Protein AF-0000000085746911 (afdb_homodimer)

Organism: Holothuria leucospilota (NCBI:txid206669)

Nearest PDB structures (foldseek):
  1bwr-assembly1_A-2  TM=9.792E-01  e=1.832E-31  Bos taurus
  1bwq-assembly1_A-2  TM=9.804E-01  e=3.752E-31  Bos taurus
  3dt8-assembly1_A  TM=9.820E-01  e=5.546E-31  Bos taurus
  3dt9-assembly1_A  TM=9.818E-01  e=7.682E-31  Bos taurus
  1wab-assembly1_A  TM=9.804E-01  e=3.438E-30  Bos taurus

pLDDT: mean 95.9, std 8.22, range [39.19, 98.94]

Sequence (436 aa):
MSSEGADVAAPVVDVQGDRRWMDLHEQFVADSMNKEPDVLFVGDSLIERLQYSIVWSEFFEPLHCLNFGIGGDTTQNVLWRLENGEIDNIKPKVVVVLVGTNNHEHTAEAVVKGIEAIALHIRSKQPSAHIIVLAIPPRGKNDNPLRAKLSKINELLKDKISAIPDAEFFDPKAELIQPDGTIDRSDLGDFLHLTPQGYRKYCKPLADKLDELIVVEDMSSEGADVAAPVVDVQGDRRWMDLHEQFVADSMNKEPDVLFVGDSLIERLQYSIVWSEFFEPLHCLNFGIGGDTTQNVLWRLENGEIDNIKPKVVVVLVGTNNHEHTAEAVVKGIEAIALHIRSKQPSAHIIVLAIPPRGKNDNPLRAKLSKINELLKDKISAIPDAEFFDPKAELIQPDGTIDRSDLGDFLHLTPQGYRKYCKPLADKLDELIVVED

Radius of gyration: 21.91 Å; Cα contacts (8 Å, |Δi|>4): 820; chains: 2; bounding box: 46×65×51 Å

Solvent-accessible surface area (backbone atoms only — not comparable to full-atom values): 22641 Å² total; per-residue (Å²): 122,76,88,57,54,36,58,42,62,37,78,82,80,66,86,72,57,42,54,35,68,60,53,49,50,52,47,44,30,52,45,20,67,75,44,80,37,42,28,36,38,39,30,10,38,71,45,34,52,38,68,68,26,69,50,28,62,72,59,37,53,85,56,42,53,43,76,55,28,39,72,75,34,29,34,16,34,53,34,29,45,52,75,65,46,42,52,73,55,48,75,35,52,30,38,38,37,40,71,43,86,59,40,71,92,50,52,44,69,41,43,41,47,8,51,49,48,40,52,50,49,47,42,70,69,37,74,80,28,38,34,38,38,43,52,64,77,72,41,21,40,48,85,34,67,53,32,52,38,40,53,52,28,44,59,55,36,45,61,62,35,54,71,38,85,63,31,36,54,45,71,59,78,47,87,61,60,44,96,88,53,34,42,51,52,70,34,21,60,66,27,62,46,64,27,61,62,25,40,43,53,44,41,47,57,51,42,56,50,49,50,54,61,54,57,65,71,101,124,75,90,58,56,37,58,42,62,37,78,80,79,65,85,73,54,41,53,36,68,61,52,48,52,52,48,45,30,51,44,21,67,75,43,79,37,42,28,37,38,38,30,10,37,70,45,35,53,39,68,68,26,69,52,27,64,71,59,37,53,85,55,42,55,44,77,56,28,39,70,74,33,28,36,16,34,52,34,29,45,53,75,64,45,42,53,73,53,48,75,36,52,30,38,39,36,41,67,42,86,58,40,71,91,51,53,44,68,41,43,41,47,8,50,49,47,39,52,50,50,47,43,70,70,37,74,80,27,37,37,37,37,45,54,63,75,72,41,20,41,48,85,34,67,55,32,54,38,41,52,51,27,44,60,54,36,43,62,61,35,51,70,38,85,63,30,37,55,44,70,58,77,46,88,61,59,42,95,87,52,34,43,49,52,69,33,20,59,66,27,62,47,62,26,62,61,25,41,43,54,45,42,48,57,51,43,56,49,50,49,54,62,55,55,66,73,99

Foldseek 3Di:
DPPDFLQAADADDCPVPPCVRVVLLVVLLVCLQVFEAQEEEFEEVQQVVCCVFPCCVVQPVVRRYDTHYYYLDGLNNRLNSLVVRNNQRYAHQEYEYEYHLNVQVHALVRSLNSVLSSLVSCCVRHVNHQYEYEQADAFDFADDPSRVSSVVNLVVNQVSQVVDPNYGYDYLPFPQADPVRGGDCQQPVNRHHGDSVVCCRGCVVVSVVVCVSRVVVD/DPPDFLQAADADDCPVPPCVRVVLLVVLLVCLQVFEAQEEEFEEVQQVVCCVFPCCVVQPVVRRYYTHYYHLDGLNNRLNSLVVRNNQRYAHQEYEYEHHLNVQVHFLVRSLNSVLSSLVSCCVRHVNHQYEYEQADAFDFADDPSRVSSVVNLVVNQVSQVVDPNYGYDYLPFPQADPVRGGDCQQPVNRHHGDSVVCCRGCVVVSVVVCVSRVVVD

Secondary structure (DSSP, 8-state):
--SS-TTS--PPP-TTSS-HHHHHHHHHHHHHHH---SEEEEESHHHHHHTTSHHIIIIIGGGTEEEEE-TT--HHHHHHHIIIIITSS---SEEEEE--TT-TTS-HHHHHHHHHHHHHHHHHH-TTSEEEEEPPPP-SSS--HHHHHHHHHHHHHHHHHHTSTTEEEE------B-TTSPBPTTTBTTSSSBPHHHHHHHHHHHHHHHHHHHHHH-/--SS-TTS--PPP-TTSS-HHHHHHHHHHHHHHH---SEEEEESHHHHHHTTSHHIIIIIGGGTEEEEE-TT--HHHHHHHIIIIITSS---SEEEEE--TT-TTS-HHHHHHHHHHHHHHHHHH-TTSEEEEEPPPP-SSS--HHHHHHHHHHHHHHHHHHTSTTEEEE------B-TTSPBPTTTBTTSSSBPHHHHHHHHHHHHHHHHHHHHHH-

Structure (mmCIF, N/CA/C/O backbone):
data_AF-0000000085746911-model_v1
#
loop_
_entity.id
_entity.type
_entity.pdbx_description
1 polymer 'Platelet-activating factor acetylhydrolase IB subunit beta'
#
loop_
_atom_site.group_PDB
_atom_site.id
_atom_site.type_symbol
_atom_site.label_atom_id
_atom_site.label_alt_id
_atom_site.label_comp_id
_atom_site.label_asym_id
_atom_site.label_entity_id
_atom_site.label_seq_id
_atom_site.pdbx_PDB_ins_code
_atom_site.Cartn_x
_atom_site.Cartn_y
_atom_site.Cartn_z
_atom_site.occupancy
_atom_site.B_iso_or_equiv
_atom_site.auth_seq_id
_atom_site.auth_comp_id
_atom_site.auth_asym_id
_atom_site.auth_atom_id
_atom_site.pdbx_PDB_model_num
ATOM 1 N N . MET A 1 1 ? 11.672 -12.414 12.039 1 39.19 1 MET A N 1
ATOM 2 C CA . MET A 1 1 ? 11.828 -13.281 10.875 1 39.19 1 MET A CA 1
ATOM 3 C C . MET A 1 1 ? 11.336 -14.695 11.172 1 39.19 1 MET A C 1
ATOM 5 O O . MET A 1 1 ? 11.711 -15.281 12.188 1 39.19 1 MET A O 1
ATOM 9 N N . SER A 1 2 ? 10.234 -15.016 10.711 1 49.16 2 SER A N 1
ATOM 10 C CA . SER A 1 2 ? 9.891 -16.406 10.992 1 49.16 2 SER A CA 1
ATOM 11 C C . SER A 1 2 ? 11.031 -17.344 10.625 1 49.16 2 SER A C 1
ATOM 13 O O . SER A 1 2 ? 11.641 -17.203 9.562 1 49.16 2 SER A O 1
ATOM 15 N N . SER A 1 3 ? 11.586 -17.906 11.578 1 56.16 3 SER A N 1
ATOM 16 C CA . SER A 1 3 ? 12.586 -18.969 11.516 1 56.16 3 SER A CA 1
ATOM 17 C C . SER A 1 3 ? 12.188 -20.047 10.508 1 56.16 3 SER A C 1
ATOM 19 O O . SER A 1 3 ? 13 -20.891 10.148 1 56.16 3 SER A O 1
ATOM 21 N N . GLU A 1 4 ? 10.945 -19.766 9.992 1 70.19 4 GLU A N 1
ATOM 22 C CA . GLU A 1 4 ? 10.523 -20.844 9.109 1 70.19 4 GLU A CA 1
ATOM 23 C C . GLU A 1 4 ? 11 -20.594 7.676 1 70.19 4 GLU A C 1
ATOM 25 O O . GLU A 1 4 ? 11.195 -19.453 7.27 1 70.19 4 GLU A O 1
ATOM 30 N N . GLY A 1 5 ? 11.305 -21.641 7.086 1 89.19 5 GLY A N 1
ATOM 31 C CA . GLY A 1 5 ? 11.695 -21.609 5.688 1 89.19 5 GLY A CA 1
ATOM 32 C C . GLY A 1 5 ? 10.664 -20.953 4.789 1 89.19 5 GLY A C 1
ATOM 33 O O . GLY A 1 5 ? 9.477 -20.906 5.121 1 89.19 5 GLY A O 1
ATOM 34 N N . ALA A 1 6 ? 10.938 -20.281 3.74 1 95.75 6 ALA A N 1
ATOM 35 C CA . ALA A 1 6 ? 10.078 -19.609 2.77 1 95.75 6 ALA A CA 1
ATOM 36 C C . ALA A 1 6 ? 9.086 -20.594 2.143 1 95.75 6 ALA A C 1
ATOM 38 O O . ALA A 1 6 ? 8.125 -20.172 1.486 1 95.75 6 ALA A O 1
ATOM 39 N N . ASP A 1 7 ? 9.273 -21.891 2.367 1 96.94 7 ASP A N 1
ATOM 40 C CA . ASP A 1 7 ? 8.406 -22.906 1.782 1 96.94 7 ASP A CA 1
ATOM 41 C C . ASP A 1 7 ? 7.559 -23.594 2.855 1 96.94 7 ASP A C 1
ATOM 43 O O . ASP A 1 7 ? 6.93 -24.625 2.596 1 96.94 7 ASP A O 1
ATOM 47 N N . VAL A 1 8 ? 7.59 -23.078 4.012 1 97.62 8 VAL A N 1
ATOM 48 C CA . VAL A 1 8 ? 6.777 -23.609 5.105 1 97.62 8 VAL A CA 1
ATOM 49 C C . VAL A 1 8 ? 5.637 -22.656 5.418 1 97.62 8 VAL A C 1
ATOM 51 O O . VAL A 1 8 ? 5.871 -21.531 5.867 1 97.62 8 VAL A O 1
ATOM 54 N N . ALA A 1 9 ? 4.469 -23.172 5.227 1 98.44 9 ALA A N 1
ATOM 55 C CA . ALA A 1 9 ? 3.271 -22.359 5.43 1 98.44 9 ALA A CA 1
ATOM 56 C C . ALA A 1 9 ? 3.234 -21.781 6.844 1 98.44 9 ALA A C 1
ATOM 58 O O . ALA A 1 9 ? 3.443 -22.5 7.82 1 98.44 9 ALA A O 1
ATOM 59 N N . ALA A 1 10 ? 2.965 -20.516 6.941 1 98.19 10 ALA A N 1
ATOM 60 C CA . ALA A 1 10 ? 2.863 -19.859 8.242 1 98.19 10 ALA A CA 1
ATOM 61 C C . ALA A 1 10 ? 1.947 -18.641 8.164 1 98.19 10 ALA A C 1
ATOM 63 O O . ALA A 1 10 ? 2.016 -17.859 7.215 1 98.19 10 ALA A O 1
ATOM 64 N N . PRO A 1 11 ? 1.057 -18.453 9.156 1 97.88 11 PRO A N 1
ATOM 65 C CA . PRO A 1 11 ? 0.229 -17.25 9.18 1 97.88 11 PRO A CA 1
ATOM 66 C C . PRO A 1 11 ? 0.998 -16.016 9.648 1 97.88 11 PRO A C 1
ATOM 68 O O . PRO A 1 11 ? 2.074 -16.141 10.234 1 97.88 11 PRO A O 1
ATOM 71 N N . VAL A 1 12 ? 0.474 -14.867 9.344 1 97.38 12 VAL A N 1
ATOM 72 C CA . VAL A 1 12 ? 1.042 -13.617 9.844 1 97.38 12 VAL A CA 1
ATOM 73 C C . VAL A 1 12 ? 0.764 -13.492 11.344 1 97.38 12 VAL A C 1
ATOM 75 O O . VAL A 1 12 ? -0.347 -13.773 11.797 1 97.38 12 VAL A O 1
ATOM 78 N N . VAL A 1 13 ? 1.8 -13.125 12.062 1 96.06 13 VAL A N 1
ATOM 79 C CA . VAL A 1 13 ? 1.595 -12.789 13.469 1 96.06 13 VAL A CA 1
ATOM 80 C C . VAL A 1 13 ? 0.973 -11.398 13.586 1 96.06 13 VAL A C 1
ATOM 82 O O . VAL A 1 13 ? 1.536 -10.422 13.094 1 96.06 13 VAL A O 1
ATOM 85 N N . ASP A 1 14 ? -0.152 -11.273 14.219 1 96.12 14 ASP A N 1
ATOM 86 C CA . ASP A 1 14 ? -0.907 -10.023 14.289 1 96.12 14 ASP A CA 1
ATOM 87 C C . ASP A 1 14 ? -0.382 -9.133 15.414 1 96.12 14 ASP A C 1
ATOM 89 O O . ASP A 1 14 ? -1.064 -8.922 16.422 1 96.12 14 ASP A O 1
ATOM 93 N N . VAL A 1 15 ? 0.68 -8.461 15.195 1 93.62 15 VAL A N 1
ATOM 94 C CA . VAL A 1 15 ? 1.325 -7.637 16.203 1 93.62 15 VAL A CA 1
ATOM 95 C C . VAL A 1 15 ? 0.531 -6.352 16.406 1 93.62 15 VAL A C 1
ATOM 97 O O . VAL A 1 15 ? 0.673 -5.68 17.438 1 93.62 15 VAL A O 1
ATOM 100 N N . GLN A 1 16 ? -0.336 -5.965 15.484 1 94.94 16 GLN A N 1
ATOM 101 C CA . GLN A 1 16 ? -1.096 -4.723 15.562 1 94.94 16 GLN A CA 1
ATOM 102 C C . GLN A 1 16 ? -2.406 -4.93 16.312 1 94.94 16 GLN A C 1
ATOM 104 O O . GLN A 1 16 ? -3.01 -3.969 16.797 1 94.94 16 GLN A O 1
ATOM 109 N N . GLY A 1 17 ? -2.906 -6.102 16.297 1 95.62 17 GLY A N 1
ATOM 110 C CA . GLY A 1 17 ? -4.078 -6.434 17.094 1 95.62 17 GLY A CA 1
ATOM 111 C C . GLY A 1 17 ? -5.383 -6.062 16.422 1 95.62 17 GLY A C 1
ATOM 112 O O . GLY A 1 17 ? -6.418 -5.953 17.078 1 95.62 17 GLY A O 1
ATOM 113 N N . ASP A 1 18 ? -5.328 -5.82 15.102 1 96.69 18 ASP A N 1
ATOM 114 C CA . ASP A 1 18 ? -6.551 -5.398 14.422 1 96.69 18 ASP A CA 1
ATOM 115 C C . ASP A 1 18 ? -7.086 -6.508 13.516 1 96.69 18 ASP A C 1
ATOM 117 O O . ASP A 1 18 ? -8.078 -6.316 12.812 1 96.69 18 ASP A O 1
ATOM 121 N N . ARG A 1 19 ? -6.43 -7.66 13.43 1 97.56 19 ARG A N 1
ATOM 122 C CA . ARG A 1 19 ? -6.859 -8.914 12.82 1 97.56 19 ARG A CA 1
ATOM 123 C C . ARG A 1 19 ? -7.094 -8.75 11.328 1 97.56 19 ARG A C 1
ATOM 125 O O . ARG A 1 19 ? -7.832 -9.531 10.719 1 97.56 19 ARG A O 1
ATOM 132 N N . ARG A 1 20 ? -6.555 -7.781 10.727 1 98.12 20 ARG A N 1
ATOM 133 C CA . ARG A 1 20 ? -6.855 -7.457 9.336 1 98.12 20 ARG A CA 1
ATOM 134 C C . ARG A 1 20 ? -6.5 -8.617 8.414 1 98.12 20 ARG A C 1
ATOM 136 O O . ARG A 1 20 ? -7.277 -8.977 7.527 1 98.12 20 ARG A O 1
ATOM 143 N N . TRP A 1 21 ? -5.352 -9.25 8.688 1 98.56 21 TRP A N 1
ATOM 144 C CA . TRP A 1 21 ? -4.879 -10.297 7.793 1 98.56 21 TRP A CA 1
ATOM 145 C C . TRP A 1 21 ? -5.816 -11.5 7.82 1 98.56 21 TRP A C 1
ATOM 147 O O . TRP A 1 21 ? -6.223 -12 6.77 1 98.56 21 TRP A O 1
ATOM 157 N N . MET A 1 22 ? -6.176 -11.93 8.984 1 98.62 22 MET A N 1
ATOM 158 C CA . MET A 1 22 ? -7.055 -13.086 9.117 1 98.62 22 MET A CA 1
ATOM 159 C C . MET A 1 22 ? -8.453 -12.766 8.602 1 98.62 22 MET A C 1
ATOM 161 O O . MET A 1 22 ? -9.102 -13.617 7.984 1 98.62 22 MET A O 1
ATOM 165 N N . ASP A 1 23 ? -8.93 -11.555 8.867 1 98.62 23 ASP A N 1
ATOM 166 C CA . ASP A 1 23 ? -10.242 -11.156 8.367 1 98.62 23 ASP A CA 1
ATOM 167 C C . ASP A 1 23 ? -10.266 -11.148 6.84 1 98.62 23 ASP A C 1
ATOM 169 O O . ASP A 1 23 ? -11.258 -11.539 6.223 1 98.62 23 ASP A O 1
ATOM 173 N N . LEU A 1 24 ? -9.164 -10.719 6.215 1 98.5 24 LEU A N 1
ATOM 174 C CA . LEU A 1 24 ? -9.07 -10.734 4.758 1 98.5 24 LEU A CA 1
ATOM 175 C C . LEU A 1 24 ? -9.062 -12.172 4.234 1 98.5 24 LEU A C 1
ATOM 177 O O . LEU A 1 24 ? -9.758 -12.492 3.271 1 98.5 24 LEU A O 1
ATOM 181 N N . HIS A 1 25 ? -8.242 -13.016 4.895 1 98.69 25 HIS A N 1
ATOM 182 C CA . HIS A 1 25 ? -8.227 -14.422 4.52 1 98.69 25 HIS A CA 1
ATOM 183 C C . HIS A 1 25 ? -9.625 -15.031 4.582 1 98.69 25 HIS A C 1
ATOM 185 O O . HIS A 1 25 ? -10.062 -15.688 3.639 1 98.69 25 HIS A O 1
ATOM 191 N N . GLU A 1 26 ? -10.32 -14.766 5.652 1 98.31 26 GLU A N 1
ATOM 192 C CA . GLU A 1 26 ? -11.664 -15.305 5.828 1 98.31 26 GLU A CA 1
ATOM 193 C C . GLU A 1 26 ? -12.617 -14.781 4.754 1 98.31 26 GLU A C 1
ATOM 195 O O . GLU A 1 26 ? -13.484 -15.508 4.273 1 98.31 26 GLU A O 1
ATOM 200 N N . GLN A 1 27 ? -12.469 -13.57 4.398 1 97.81 27 GLN A N 1
ATOM 201 C CA . GLN A 1 27 ? -13.266 -13.016 3.312 1 97.81 27 GLN A CA 1
ATOM 202 C C . GLN A 1 27 ? -12.961 -13.703 1.988 1 97.81 27 GLN A C 1
ATOM 204 O O . GLN A 1 27 ? -13.867 -13.984 1.203 1 97.81 27 GLN A O 1
ATOM 209 N N . PHE A 1 28 ? -11.664 -13.945 1.703 1 98.38 28 PHE A N 1
ATOM 210 C CA . PHE A 1 28 ? -11.273 -14.641 0.483 1 98.38 28 PHE A CA 1
ATOM 211 C C . PHE A 1 28 ? -11.875 -16.047 0.446 1 98.38 28 PHE A C 1
ATOM 213 O O . PHE A 1 28 ? -12.344 -16.5 -0.599 1 98.38 28 PHE A O 1
ATOM 220 N N . VAL A 1 29 ? -11.844 -16.688 1.565 1 98.31 29 VAL A N 1
ATOM 221 C CA . VAL A 1 29 ? -12.453 -18 1.651 1 98.31 29 VAL A CA 1
ATOM 222 C C . VAL A 1 29 ? -13.945 -17.906 1.34 1 98.31 29 VAL A C 1
ATOM 224 O O . VAL A 1 29 ? -14.484 -18.719 0.582 1 98.31 29 VAL A O 1
ATOM 227 N N . ALA A 1 30 ? -14.609 -16.922 1.911 1 97.38 30 ALA A N 1
ATOM 228 C CA . ALA A 1 30 ? -16.031 -16.719 1.643 1 97.38 30 ALA A CA 1
ATOM 229 C C . ALA A 1 30 ? -16.266 -16.422 0.165 1 97.38 30 ALA A C 1
ATOM 231 O O . ALA A 1 30 ? -17.234 -16.922 -0.427 1 97.38 30 ALA A O 1
ATOM 232 N N . ASP A 1 31 ? -15.438 -15.617 -0.43 1 96.19 31 ASP A N 1
ATOM 233 C CA . ASP A 1 31 ? -15.555 -15.281 -1.847 1 96.19 31 ASP A CA 1
ATOM 234 C C . ASP A 1 31 ? -15.414 -16.531 -2.717 1 96.19 31 ASP A C 1
ATOM 236 O O . ASP A 1 31 ? -16.094 -16.656 -3.736 1 96.19 31 ASP A O 1
ATOM 240 N N . SER A 1 32 ? -14.516 -17.344 -2.338 1 95.12 32 SER A N 1
ATOM 241 C CA . SER A 1 32 ? -14.289 -18.562 -3.098 1 95.12 32 SER A CA 1
ATOM 242 C C . SER A 1 32 ? -15.516 -19.469 -3.072 1 95.12 32 SER A C 1
ATOM 244 O O . SER A 1 32 ? -15.734 -20.25 -3.996 1 95.12 32 SER A O 1
ATOM 246 N N . MET A 1 33 ? -16.328 -19.375 -2.047 1 95.12 33 MET A N 1
ATOM 247 C CA . MET A 1 33 ? -17.531 -20.172 -1.919 1 95.12 33 MET A CA 1
ATOM 248 C C . MET A 1 33 ? -18.672 -19.594 -2.758 1 95.12 33 MET A C 1
ATOM 250 O O . MET A 1 33 ? -19.531 -20.328 -3.24 1 95.12 33 MET A O 1
ATOM 254 N N . ASN A 1 34 ? -18.609 -18.328 -3.014 1 93.81 34 ASN A N 1
ATOM 255 C CA . ASN A 1 34 ? -19.781 -17.656 -3.543 1 93.81 34 ASN A CA 1
ATOM 256 C C . ASN A 1 34 ? -19.562 -17.203 -4.988 1 93.81 34 ASN A C 1
ATOM 258 O O . ASN A 1 34 ? -20.531 -16.859 -5.68 1 93.81 34 ASN A O 1
ATOM 262 N N . LYS A 1 35 ? -18.328 -17.281 -5.402 1 93.5 35 LYS A N 1
ATOM 263 C CA . LYS A 1 35 ? -18 -16.781 -6.734 1 93.5 35 LYS A CA 1
ATOM 264 C C . LYS A 1 35 ? -17.406 -17.891 -7.613 1 93.5 35 LYS A C 1
ATOM 266 O O . LYS A 1 35 ? -16.984 -18.922 -7.109 1 93.5 35 LYS A O 1
ATOM 271 N N . GLU A 1 36 ? -17.516 -17.656 -8.891 1 93.5 36 GLU A N 1
ATOM 272 C CA . GLU A 1 36 ? -16.984 -18.609 -9.867 1 93.5 36 GLU A CA 1
ATOM 273 C C . GLU A 1 36 ? -16.078 -17.906 -10.875 1 93.5 36 GLU A C 1
ATOM 275 O O . GLU A 1 36 ? -16.438 -17.75 -12.039 1 93.5 36 GLU A O 1
ATOM 280 N N . PRO A 1 37 ? -14.875 -17.562 -10.422 1 96.06 37 PRO A N 1
ATOM 281 C CA . PRO A 1 37 ? -13.984 -16.812 -11.305 1 96.06 37 PRO A CA 1
ATOM 282 C C . PRO A 1 37 ? -13.375 -17.672 -12.406 1 96.06 37 PRO A C 1
ATOM 284 O O . PRO A 1 37 ? -13.102 -18.844 -12.195 1 96.06 37 PRO A O 1
ATOM 287 N N . ASP A 1 38 ? -13.156 -17.078 -13.547 1 96.62 38 ASP A N 1
ATOM 288 C CA . ASP A 1 38 ? -12.375 -17.703 -14.602 1 96.62 38 ASP A CA 1
ATOM 289 C C . ASP A 1 38 ? -10.875 -17.609 -14.312 1 96.62 38 ASP A C 1
ATOM 291 O O . ASP A 1 38 ? -10.102 -18.5 -14.664 1 96.62 38 ASP A O 1
ATOM 295 N N . VAL A 1 39 ? -10.5 -16.484 -13.742 1 98.12 39 VAL A N 1
ATOM 296 C CA . VAL A 1 39 ? -9.094 -16.234 -13.43 1 98.12 39 VAL A CA 1
ATOM 297 C C . VAL A 1 39 ? -8.953 -15.836 -11.969 1 98.12 39 VAL A C 1
ATOM 299 O O . VAL A 1 39 ? -9.711 -15 -11.469 1 98.12 39 VAL A O 1
ATOM 302 N N . LEU A 1 40 ? -8.016 -16.406 -11.273 1 98.5 40 LEU A N 1
ATOM 303 C CA . LEU A 1 40 ? -7.699 -16.062 -9.898 1 98.5 40 LEU A CA 1
ATOM 304 C C . LEU A 1 40 ? -6.285 -15.492 -9.789 1 98.5 40 LEU A C 1
ATOM 306 O O . LEU A 1 40 ? -5.324 -16.109 -10.234 1 98.5 40 LEU A O 1
ATOM 310 N N . PHE A 1 41 ? -6.18 -14.305 -9.266 1 98.88 41 PHE A N 1
ATOM 311 C CA . PHE A 1 41 ? -4.887 -13.719 -8.938 1 98.88 41 PHE A CA 1
ATOM 312 C C . PHE A 1 41 ? -4.547 -13.953 -7.473 1 98.88 41 PHE A C 1
ATOM 314 O O . PHE A 1 41 ? -5.375 -13.703 -6.594 1 98.88 41 PHE A O 1
ATOM 321 N N . VAL A 1 42 ? -3.346 -14.398 -7.199 1 98.88 42 VAL A N 1
ATOM 322 C CA . VAL A 1 42 ? -2.873 -14.68 -5.844 1 98.88 42 VAL A CA 1
ATOM 323 C C . VAL A 1 42 ? -1.526 -13.992 -5.617 1 98.88 42 VAL A C 1
ATOM 325 O O . VAL A 1 42 ? -0.632 -14.078 -6.465 1 98.88 42 VAL A O 1
ATOM 328 N N . GLY A 1 43 ? -1.43 -13.328 -4.465 1 98.88 43 GLY A N 1
ATOM 329 C CA . GLY A 1 43 ? -0.1 -12.781 -4.238 1 98.88 43 GLY A CA 1
ATOM 330 C C . GLY A 1 43 ? -0.063 -11.742 -3.139 1 98.88 43 GLY A C 1
ATOM 331 O O . GLY A 1 43 ? -0.811 -11.828 -2.162 1 98.88 43 GLY A O 1
ATOM 332 N N . ASP A 1 44 ? 0.923 -10.859 -3.207 1 98.75 44 ASP A N 1
ATOM 333 C CA . ASP A 1 44 ? 1.199 -9.875 -2.164 1 98.75 44 ASP A CA 1
ATOM 334 C C . ASP A 1 44 ? 0.633 -8.508 -2.533 1 98.75 44 ASP A C 1
ATOM 336 O O . ASP A 1 44 ? -0.443 -8.414 -3.127 1 98.75 44 ASP A O 1
ATOM 340 N N . SER A 1 45 ? 1.257 -7.406 -2.141 1 98.69 45 SER A N 1
ATOM 341 C CA . SER A 1 45 ? 0.74 -6.059 -2.34 1 98.69 45 SER A CA 1
ATOM 342 C C . SER A 1 45 ? 0.676 -5.703 -3.822 1 98.69 45 SER A C 1
ATOM 344 O O . SER A 1 45 ? -0.15 -4.887 -4.234 1 98.69 45 SER A O 1
ATOM 346 N N . LEU A 1 46 ? 1.581 -6.285 -4.621 1 98.75 46 LEU A N 1
ATOM 347 C CA . LEU A 1 46 ? 1.578 -5.992 -6.047 1 98.75 46 LEU A CA 1
ATOM 348 C C . LEU A 1 46 ? 0.286 -6.477 -6.699 1 98.75 46 LEU A C 1
ATOM 350 O O . LEU A 1 46 ? -0.233 -5.828 -7.613 1 98.75 46 LEU A O 1
ATOM 354 N N . ILE A 1 47 ? -0.214 -7.59 -6.23 1 98.81 47 ILE A N 1
ATOM 355 C CA . ILE A 1 47 ? -1.5 -8.102 -6.695 1 98.81 47 ILE A CA 1
ATOM 356 C C . ILE A 1 47 ? -2.633 -7.297 -6.059 1 98.81 47 ILE A C 1
ATOM 358 O O . ILE A 1 47 ? -3.566 -6.875 -6.742 1 98.81 47 ILE A O 1
ATOM 362 N N . GLU A 1 48 ? -2.525 -7.066 -4.734 1 98.56 48 GLU A N 1
ATOM 363 C CA . GLU A 1 48 ? -3.562 -6.332 -4.012 1 98.56 48 GLU A CA 1
ATOM 364 C C . GLU A 1 48 ? -3.852 -4.988 -4.68 1 98.56 48 GLU A C 1
ATOM 366 O O . GLU A 1 48 ? -5.008 -4.664 -4.953 1 98.56 48 GLU A O 1
ATOM 371 N N . ARG A 1 49 ? -2.814 -4.25 -4.949 1 97.5 49 ARG A N 1
ATOM 372 C CA . ARG A 1 49 ? -2.977 -2.879 -5.418 1 97.5 49 ARG A CA 1
ATOM 373 C C . ARG A 1 49 ? -3.469 -2.85 -6.863 1 97.5 49 ARG A C 1
ATOM 375 O O . ARG A 1 49 ? -4.098 -1.879 -7.289 1 97.5 49 ARG A O 1
ATOM 382 N N . LEU A 1 50 ? -3.197 -3.877 -7.609 1 98 50 LEU A N 1
ATOM 383 C CA . LEU A 1 50 ? -3.703 -3.982 -8.969 1 98 50 LEU A CA 1
ATOM 384 C C . LEU A 1 50 ? -5.223 -3.846 -9 1 98 50 LEU A C 1
ATOM 386 O O . LEU A 1 50 ? -5.777 -3.234 -9.914 1 98 50 LEU A O 1
ATOM 390 N N . GLN A 1 51 ? -5.906 -4.328 -7.988 1 96.38 51 GLN A N 1
ATOM 391 C CA . GLN A 1 51 ? -7.363 -4.336 -7.898 1 96.38 51 GLN A CA 1
ATOM 392 C C . GLN A 1 51 ? -7.922 -2.914 -7.938 1 96.38 51 GLN A C 1
ATOM 394 O O . GLN A 1 51 ? -9.031 -2.693 -8.422 1 96.38 51 GLN A O 1
ATOM 399 N N . TYR A 1 52 ? -7.152 -1.995 -7.469 1 94.25 52 TYR A N 1
ATOM 400 C CA . TYR A 1 52 ? -7.668 -0.641 -7.297 1 94.25 52 TYR A CA 1
ATOM 401 C C . TYR A 1 52 ? -7.102 0.297 -8.359 1 94.25 52 TYR A C 1
ATOM 403 O O . TYR A 1 52 ? -7.32 1.509 -8.305 1 94.25 52 TYR A O 1
ATOM 411 N N . SER A 1 53 ? -6.355 -0.297 -9.266 1 94.31 53 SER A N 1
ATOM 412 C CA . SER A 1 53 ? -5.832 0.463 -10.398 1 94.31 53 SER A CA 1
ATOM 413 C C . SER A 1 53 ? -6.809 0.459 -11.562 1 94.31 53 SER A C 1
ATOM 415 O O . SER A 1 53 ? -7.602 -0.471 -11.719 1 94.31 53 SER A O 1
ATOM 417 N N . ILE A 1 54 ? -6.695 1.491 -12.398 1 93.94 54 ILE A N 1
ATOM 418 C CA . ILE A 1 54 ? -7.52 1.576 -13.594 1 93.94 54 ILE A CA 1
ATOM 419 C C . ILE A 1 54 ? -7.207 0.4 -14.516 1 93.94 54 ILE A C 1
ATOM 421 O O . ILE A 1 54 ? -8.07 -0.044 -15.281 1 93.94 54 ILE A O 1
ATOM 425 N N . VAL A 1 55 ? -6.051 -0.188 -14.43 1 96.69 55 VAL A N 1
ATOM 426 C CA . VAL A 1 55 ? -5.602 -1.3 -15.258 1 96.69 55 VAL A CA 1
ATOM 427 C C . VAL A 1 55 ? -6.457 -2.533 -14.977 1 96.69 55 VAL A C 1
ATOM 429 O O . VAL A 1 55 ? -6.785 -3.289 -15.898 1 96.69 55 VAL A O 1
ATOM 432 N N . TRP A 1 56 ? -6.859 -2.723 -13.734 1 97.06 56 TRP A N 1
ATOM 433 C CA . TRP A 1 56 ? -7.715 -3.844 -13.367 1 97.06 56 TRP A CA 1
ATOM 434 C C . TRP A 1 56 ? -9.062 -3.764 -14.086 1 97.06 56 TRP A C 1
ATOM 436 O O . TRP A 1 56 ? -9.508 -4.738 -14.688 1 97.06 56 TRP A O 1
ATOM 446 N N . SER A 1 57 ? -9.641 -2.602 -14.055 1 94.88 57 SER A N 1
ATOM 447 C CA . SER A 1 57 ? -10.938 -2.395 -14.672 1 94.88 57 SER A CA 1
ATOM 448 C C . SER A 1 57 ? -10.859 -2.566 -16.188 1 94.88 57 SER A C 1
ATOM 450 O O . SER A 1 57 ? -11.789 -3.104 -16.812 1 94.88 57 SER A O 1
ATOM 452 N N . GLU A 1 58 ? -9.766 -2.207 -16.719 1 95.5 58 GLU A N 1
ATOM 453 C CA . GLU A 1 58 ? -9.625 -2.225 -18.172 1 95.5 58 GLU A CA 1
ATOM 454 C C . GLU A 1 58 ? -9.297 -3.627 -18.672 1 95.5 58 GLU A C 1
ATOM 456 O O . GLU A 1 58 ? -9.867 -4.082 -19.672 1 95.5 58 GLU A O 1
ATOM 461 N N . PHE A 1 59 ? -8.445 -4.293 -17.953 1 96.56 59 PHE A N 1
ATOM 462 C CA . PHE A 1 59 ? -7.871 -5.5 -18.531 1 96.56 59 PHE A CA 1
ATOM 463 C C . PHE A 1 59 ? -8.461 -6.75 -17.891 1 96.56 59 PHE A C 1
ATOM 465 O O . PHE A 1 59 ? -8.578 -7.793 -18.547 1 96.56 59 PHE A O 1
ATOM 472 N N . PHE A 1 60 ? -8.883 -6.676 -16.625 1 96.94 60 PHE A N 1
ATOM 473 C CA . PHE A 1 60 ? -9.062 -7.945 -15.938 1 96.94 60 PHE A CA 1
ATOM 474 C C . PHE A 1 60 ? -10.492 -8.102 -15.438 1 96.94 60 PHE A C 1
ATOM 476 O O . PHE A 1 60 ? -11 -9.219 -15.336 1 96.94 60 PHE A O 1
ATOM 483 N N . GLU A 1 61 ? -11.109 -6.984 -15.102 1 92.25 61 GLU A N 1
ATOM 484 C CA . GLU A 1 61 ? -12.5 -7.062 -14.664 1 92.25 61 GLU A CA 1
ATOM 485 C C . GLU A 1 61 ? -13.367 -7.766 -15.695 1 92.25 61 GLU A C 1
ATOM 487 O O . GLU A 1 61 ? -14.203 -8.602 -15.352 1 92.25 61 GLU A O 1
ATOM 492 N N . PRO A 1 62 ? -13.219 -7.578 -17 1 93.06 62 PRO A N 1
ATOM 493 C CA . PRO A 1 62 ? -14.031 -8.234 -18.031 1 93.06 62 PRO A CA 1
ATOM 494 C C . PRO A 1 62 ? -13.805 -9.742 -18.094 1 93.06 62 PRO A C 1
ATOM 496 O O . PRO A 1 62 ? -14.617 -10.469 -18.672 1 93.06 62 PRO A O 1
ATOM 499 N N . LEU A 1 63 ? -12.781 -10.258 -17.531 1 94 63 LEU A N 1
ATOM 500 C CA . LEU A 1 63 ? -12.43 -11.68 -17.594 1 94 63 LEU A CA 1
ATOM 501 C C . LEU A 1 63 ? -12.961 -12.414 -16.359 1 94 63 LEU A C 1
ATOM 503 O O . LEU A 1 63 ? -12.578 -13.562 -16.109 1 94 63 LEU A O 1
ATOM 507 N N . HIS A 1 64 ? -13.742 -11.781 -15.516 1 93.12 64 HIS A N 1
ATOM 508 C CA . HIS A 1 64 ? -14.312 -12.375 -14.312 1 93.12 64 HIS A CA 1
ATOM 509 C C . HIS A 1 64 ? -13.219 -12.875 -13.375 1 93.12 64 HIS A C 1
ATOM 511 O O . HIS A 1 64 ? -13.211 -14.055 -13 1 93.12 64 HIS A O 1
ATOM 517 N N . CYS A 1 65 ? -12.445 -12.039 -12.914 1 96.44 65 CYS A N 1
ATOM 518 C CA . CYS A 1 65 ? -11.281 -12.344 -12.078 1 96.44 65 CYS A CA 1
ATOM 519 C C . CYS A 1 65 ? -11.602 -12.141 -10.602 1 96.44 65 CYS A C 1
ATOM 521 O O . CYS A 1 65 ? -12.484 -11.344 -10.258 1 96.44 65 CYS A O 1
ATOM 523 N N . LEU A 1 66 ? -10.93 -12.844 -9.75 1 97.12 66 LEU A N 1
ATOM 524 C CA . LEU A 1 66 ? -10.82 -12.562 -8.328 1 97.12 66 LEU A CA 1
ATOM 525 C C . LEU A 1 66 ? -9.391 -12.188 -7.957 1 97.12 66 LEU A C 1
ATOM 527 O O . LEU A 1 66 ? -8.438 -12.68 -8.57 1 97.12 66 LEU A O 1
ATOM 531 N N . ASN A 1 67 ? -9.273 -11.344 -7.086 1 98.31 67 ASN A N 1
ATOM 532 C CA . ASN A 1 67 ? -7.98 -10.883 -6.598 1 98.31 67 ASN A CA 1
ATOM 533 C C . ASN A 1 67 ? -7.758 -11.273 -5.141 1 98.31 67 ASN A C 1
ATOM 535 O O . ASN A 1 67 ? -8.43 -10.75 -4.246 1 98.31 67 ASN A O 1
ATOM 539 N N . PHE A 1 68 ? -6.812 -12.094 -4.871 1 98.75 68 PHE A N 1
ATOM 540 C CA . PHE A 1 68 ? -6.473 -12.57 -3.533 1 98.75 68 PHE A CA 1
ATOM 541 C C . PHE A 1 68 ? -5.074 -12.109 -3.135 1 98.75 68 PHE A C 1
ATOM 543 O O . PHE A 1 68 ? -4.277 -12.906 -2.625 1 98.75 68 PHE A O 1
ATOM 550 N N . GLY A 1 69 ? -4.793 -10.875 -3.428 1 98.81 69 GLY A N 1
ATOM 551 C CA . GLY A 1 69 ? -3.572 -10.242 -2.945 1 98.81 69 GLY A CA 1
ATOM 552 C C . GLY A 1 69 ? -3.715 -9.656 -1.554 1 98.81 69 GLY A C 1
ATOM 553 O O . GLY A 1 69 ? -4.746 -9.062 -1.227 1 98.81 69 GLY A O 1
ATOM 554 N N . ILE A 1 70 ? -2.697 -9.859 -0.693 1 98.75 70 ILE A N 1
ATOM 555 C CA . ILE A 1 70 ? -2.648 -9.203 0.609 1 98.75 70 ILE A CA 1
ATOM 556 C C . ILE A 1 70 ? -1.301 -8.508 0.786 1 98.75 70 ILE A C 1
ATOM 558 O O . ILE A 1 70 ? -0.249 -9.109 0.553 1 98.75 70 ILE A O 1
ATOM 562 N N . GLY A 1 71 ? -1.379 -7.289 1.186 1 98.25 71 GLY A N 1
ATOM 563 C CA . GLY A 1 71 ? -0.178 -6.488 1.376 1 98.25 71 GLY A CA 1
ATOM 564 C C . GLY A 1 71 ? 0.804 -7.113 2.35 1 98.25 71 GLY A C 1
ATOM 565 O O . GLY A 1 71 ? 0.415 -7.559 3.432 1 98.25 71 GLY A O 1
ATOM 566 N N . GLY A 1 72 ? 2.104 -7.121 1.957 1 97.88 72 GLY A N 1
ATOM 567 C CA . GLY A 1 72 ? 3.166 -7.543 2.857 1 97.88 72 GLY A CA 1
ATOM 568 C C . GLY A 1 72 ? 3.377 -9.047 2.871 1 97.88 72 GLY A C 1
ATOM 569 O O . GLY A 1 72 ? 4.352 -9.531 3.443 1 97.88 72 GLY A O 1
ATOM 570 N N . ASP A 1 73 ? 2.512 -9.805 2.215 1 98.69 73 ASP A N 1
ATOM 571 C CA . ASP A 1 73 ? 2.604 -11.266 2.26 1 98.69 73 ASP A CA 1
ATOM 572 C C . ASP A 1 73 ? 3.945 -11.75 1.719 1 98.69 73 ASP A C 1
ATOM 574 O O . ASP A 1 73 ? 4.445 -11.219 0.724 1 98.69 73 ASP A O 1
ATOM 578 N N . THR A 1 74 ? 4.453 -12.734 2.402 1 98.69 74 THR A N 1
ATOM 579 C CA . THR A 1 74 ? 5.57 -13.531 1.91 1 98.69 74 THR A CA 1
ATOM 580 C C . THR A 1 74 ? 5.082 -14.859 1.334 1 98.69 74 THR A C 1
ATOM 582 O O . THR A 1 74 ? 3.885 -15.148 1.374 1 98.69 74 THR A O 1
ATOM 585 N N . THR A 1 75 ? 6.023 -15.617 0.794 1 98.88 75 THR A N 1
ATOM 586 C CA . THR A 1 75 ? 5.645 -16.891 0.198 1 98.88 75 THR A CA 1
ATOM 587 C C . THR A 1 75 ? 4.984 -17.797 1.232 1 98.88 75 THR A C 1
ATOM 589 O O . THR A 1 75 ? 3.988 -18.469 0.935 1 98.88 75 THR A O 1
ATOM 592 N N . GLN A 1 76 ? 5.449 -17.766 2.486 1 98.5 76 GLN A N 1
ATOM 593 C CA . GLN A 1 76 ? 4.891 -18.594 3.545 1 98.5 76 GLN A CA 1
ATOM 594 C C . GLN A 1 76 ? 3.453 -18.188 3.865 1 98.5 76 GLN A C 1
ATOM 596 O O . GLN A 1 76 ? 2.621 -19.047 4.18 1 98.5 76 GLN A O 1
ATOM 601 N N . ASN A 1 77 ? 3.225 -16.969 3.795 1 98.75 77 ASN A N 1
ATOM 602 C CA . ASN A 1 77 ? 1.883 -16.469 4.082 1 98.75 77 ASN A CA 1
ATOM 603 C C . ASN A 1 77 ? 0.889 -16.891 3.002 1 98.75 77 ASN A C 1
ATOM 605 O O . ASN A 1 77 ? -0.205 -17.359 3.311 1 98.75 77 ASN A O 1
ATOM 609 N N . VAL A 1 78 ? 1.271 -16.734 1.754 1 98.88 78 VAL A N 1
ATOM 610 C CA . VAL A 1 78 ? 0.418 -17.109 0.634 1 98.88 78 VAL A CA 1
ATOM 611 C C . VAL A 1 78 ? 0.153 -18.609 0.678 1 98.88 78 VAL A C 1
ATOM 613 O O . VAL A 1 78 ? -0.988 -19.062 0.517 1 98.88 78 VAL A O 1
ATOM 616 N N . LEU A 1 79 ? 1.247 -19.359 0.932 1 98.88 79 LEU A N 1
ATOM 617 C CA . LEU A 1 79 ? 1.092 -20.797 1.014 1 98.88 79 LEU A CA 1
ATOM 618 C C . LEU A 1 79 ? 0.099 -21.188 2.107 1 98.88 79 LEU A C 1
ATOM 620 O O . LEU A 1 79 ? -0.774 -22.031 1.892 1 98.88 79 LEU A O 1
ATOM 624 N N . TRP A 1 80 ? 0.198 -20.562 3.234 1 98.81 80 TRP A N 1
ATOM 625 C CA . TRP A 1 80 ? -0.706 -20.844 4.348 1 98.81 80 TRP A CA 1
ATOM 626 C C . TRP A 1 80 ? -2.154 -20.562 3.953 1 98.81 80 TRP A C 1
ATOM 628 O O . TRP A 1 80 ? -3.041 -21.375 4.215 1 98.81 80 TRP A O 1
ATOM 638 N N . ARG A 1 81 ? -2.402 -19.438 3.346 1 98.88 81 ARG A N 1
ATOM 639 C CA . ARG A 1 81 ? -3.756 -19.062 2.947 1 98.88 81 ARG A CA 1
ATOM 640 C C . ARG A 1 81 ? -4.348 -20.094 1.991 1 98.88 81 ARG A C 1
ATOM 642 O O . ARG A 1 81 ? -5.504 -20.5 2.143 1 98.88 81 ARG A O 1
ATOM 649 N N . LEU A 1 82 ? -3.549 -20.5 1.052 1 98.75 82 LEU A N 1
ATOM 650 C CA . LEU A 1 82 ? -4.008 -21.484 0.066 1 98.75 82 LEU A CA 1
ATOM 651 C C . LEU A 1 82 ? -4.285 -22.828 0.723 1 98.75 82 LEU A C 1
ATOM 653 O O . LEU A 1 82 ? -5.254 -23.5 0.371 1 98.75 82 LEU A O 1
ATOM 657 N N . GLU A 1 83 ? -3.451 -23.172 1.671 1 98.62 83 GLU A N 1
ATOM 658 C CA . GLU A 1 83 ? -3.637 -24.438 2.387 1 98.62 83 GLU A CA 1
ATOM 659 C C . GLU A 1 83 ? -4.828 -24.359 3.338 1 98.62 83 GLU A C 1
ATOM 661 O O . GLU A 1 83 ? -5.293 -25.391 3.842 1 98.62 83 GLU A O 1
ATOM 666 N N . ASN A 1 84 ? -5.301 -23.172 3.531 1 98.56 84 ASN A N 1
ATOM 667 C CA . ASN A 1 84 ? -6.383 -23.016 4.496 1 98.56 84 ASN A CA 1
ATOM 668 C C . ASN A 1 84 ? -7.652 -22.484 3.83 1 98.56 84 ASN A C 1
ATOM 670 O O . ASN A 1 84 ? -8.328 -21.609 4.375 1 98.56 84 ASN A O 1
ATOM 674 N N . GLY A 1 85 ? -7.918 -22.906 2.68 1 97.94 85 GLY A N 1
ATOM 675 C CA . GLY A 1 85 ? -9.297 -22.875 2.225 1 97.94 85 GLY A CA 1
ATOM 676 C C . GLY A 1 85 ? -9.531 -21.922 1.07 1 97.94 85 GLY A C 1
ATOM 677 O O . GLY A 1 85 ? -10.586 -21.953 0.438 1 97.94 85 GLY A O 1
ATOM 678 N N . GLU A 1 86 ? -8.57 -21.078 0.625 1 97.5 86 GLU A N 1
ATOM 679 C CA . GLU A 1 86 ? -8.828 -20 -0.316 1 97.5 86 GLU A CA 1
ATOM 680 C C . GLU A 1 86 ? -9.133 -20.531 -1.71 1 97.5 86 GLU A C 1
ATOM 682 O O . GLU A 1 86 ? -9.742 -19.844 -2.529 1 97.5 86 GLU A O 1
ATOM 687 N N . ILE A 1 87 ? -8.703 -21.766 -1.949 1 97.5 87 ILE A N 1
ATOM 688 C CA . ILE A 1 87 ? -8.898 -22.203 -3.324 1 97.5 87 ILE A CA 1
ATOM 689 C C . ILE A 1 87 ? -9.633 -23.547 -3.336 1 97.5 87 ILE A C 1
ATOM 691 O O . ILE A 1 87 ? -9.57 -24.281 -4.32 1 97.5 87 ILE A O 1
ATOM 695 N N . ASP A 1 88 ? -10.359 -23.828 -2.297 1 95.56 88 ASP A N 1
ATOM 696 C CA . ASP A 1 88 ? -10.977 -25.141 -2.133 1 95.56 88 ASP A CA 1
ATOM 697 C C . ASP A 1 88 ? -12.305 -25.219 -2.891 1 95.56 88 ASP A C 1
ATOM 699 O O . ASP A 1 88 ? -12.766 -26.312 -3.227 1 95.56 88 ASP A O 1
ATOM 703 N N . ASN A 1 89 ? -12.914 -24.062 -3.145 1 95 89 ASN A N 1
ATOM 704 C CA . ASN A 1 89 ? -14.281 -24.094 -3.658 1 95 89 ASN A CA 1
ATOM 705 C C . ASN A 1 89 ? -14.398 -23.328 -4.973 1 95 89 ASN A C 1
ATOM 707 O O . ASN A 1 89 ? -15.461 -22.781 -5.281 1 95 89 ASN A O 1
ATOM 711 N N . ILE A 1 90 ? -13.328 -23.141 -5.641 1 95.56 90 ILE A N 1
ATOM 712 C CA . ILE A 1 90 ? -13.359 -22.5 -6.953 1 95.56 90 ILE A CA 1
ATOM 713 C C . ILE A 1 90 ? -12.711 -23.422 -7.988 1 95.56 90 ILE A C 1
ATOM 715 O O . ILE A 1 90 ? -12.008 -24.359 -7.633 1 95.56 90 ILE A O 1
ATOM 719 N N . LYS A 1 91 ? -13.031 -23.188 -9.25 1 95.56 91 LYS A N 1
ATOM 720 C CA . LYS A 1 91 ? -12.438 -23.906 -10.383 1 95.56 91 LYS A CA 1
ATOM 721 C C . LYS A 1 91 ? -12.023 -22.938 -11.492 1 95.56 91 LYS A C 1
ATOM 723 O O . LYS A 1 91 ? -12.57 -23 -12.594 1 95.56 91 LYS A O 1
ATOM 728 N N . PRO A 1 92 ? -11.039 -22.156 -11.172 1 97.56 92 PRO A N 1
ATOM 729 C CA . PRO A 1 92 ? -10.602 -21.203 -12.203 1 97.56 92 PRO A CA 1
ATOM 730 C C . PRO A 1 92 ? -9.922 -21.906 -13.383 1 97.56 92 PRO A C 1
ATOM 732 O O . PRO A 1 92 ? -9.328 -22.969 -13.219 1 97.56 92 PRO A O 1
ATOM 735 N N . LYS A 1 93 ? -10.047 -21.266 -14.492 1 97.38 93 LYS A N 1
ATOM 736 C CA . LYS A 1 93 ? -9.305 -21.734 -15.664 1 97.38 93 LYS A CA 1
ATOM 737 C C . LYS A 1 93 ? -7.82 -21.406 -15.531 1 97.38 93 LYS A C 1
ATOM 739 O O . LYS A 1 93 ? -6.973 -22.172 -15.984 1 97.38 93 LYS A O 1
ATOM 744 N N . VAL A 1 94 ? -7.555 -20.281 -14.992 1 98.38 94 VAL A N 1
ATOM 745 C CA . VAL A 1 94 ? -6.176 -19.812 -14.852 1 98.38 94 VAL A CA 1
ATOM 746 C C . VAL A 1 94 ? -5.949 -19.297 -13.43 1 98.38 94 VAL A C 1
ATOM 748 O O . VAL A 1 94 ? -6.816 -18.625 -12.859 1 98.38 94 VAL A O 1
ATOM 751 N N . VAL A 1 95 ? -4.816 -19.562 -12.844 1 98.69 95 VAL A N 1
ATOM 752 C CA . VAL A 1 95 ? -4.348 -18.969 -11.594 1 98.69 95 VAL A CA 1
ATOM 753 C C . VAL A 1 95 ? -3.039 -18.219 -11.844 1 98.69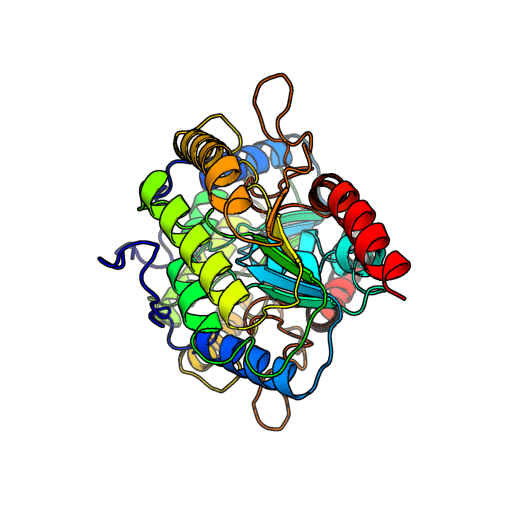 95 VAL A C 1
ATOM 755 O O . VAL A 1 95 ? -2.074 -18.781 -12.352 1 98.69 95 VAL A O 1
ATOM 758 N N . VAL A 1 96 ? -3.035 -16.953 -11.555 1 98.88 96 VAL A N 1
ATOM 759 C CA . VAL A 1 96 ? -1.867 -16.094 -11.695 1 98.88 96 VAL A CA 1
ATOM 760 C C . VAL A 1 96 ? -1.253 -15.82 -10.328 1 98.88 96 VAL A C 1
ATOM 762 O O . VAL A 1 96 ? -1.949 -15.398 -9.398 1 98.88 96 VAL A O 1
ATOM 765 N N . VAL A 1 97 ? 0.066 -16.047 -10.211 1 98.94 97 VAL A N 1
ATOM 766 C CA . VAL A 1 97 ? 0.745 -15.914 -8.93 1 98.94 97 VAL A CA 1
ATOM 767 C C . VAL A 1 97 ? 1.862 -14.883 -9.039 1 98.94 97 VAL A C 1
ATOM 769 O O . VAL A 1 97 ? 2.676 -14.93 -9.961 1 98.94 97 VAL A O 1
ATOM 772 N N . LEU A 1 98 ? 1.902 -13.938 -8.172 1 98.94 98 LEU A N 1
ATOM 773 C CA . LEU A 1 98 ? 3.006 -13 -8.008 1 98.94 98 LEU A CA 1
ATOM 774 C C . LEU A 1 98 ? 3.311 -12.766 -6.535 1 98.94 98 LEU A C 1
ATOM 776 O O . LEU A 1 98 ? 2.51 -12.156 -5.82 1 98.94 98 LEU A O 1
ATOM 780 N N . VAL A 1 99 ? 4.434 -13.266 -6.07 1 98.88 99 VAL A N 1
ATOM 781 C CA . VAL A 1 99 ? 4.84 -13.156 -4.672 1 98.88 99 VAL A CA 1
ATOM 782 C C . VAL A 1 99 ? 6.348 -13.359 -4.559 1 98.88 99 VAL A C 1
ATOM 784 O O . VAL A 1 99 ? 6.973 -13.961 -5.438 1 98.88 99 VAL A O 1
ATOM 787 N N . GLY A 1 100 ? 6.902 -12.859 -3.471 1 98.75 100 GLY A N 1
ATOM 788 C CA . GLY A 1 100 ? 8.305 -13.117 -3.199 1 98.75 100 GLY A CA 1
ATOM 789 C C . GLY A 1 100 ? 9.094 -11.867 -2.861 1 98.75 100 GLY A C 1
ATOM 790 O O . GLY A 1 100 ? 10.148 -11.945 -2.225 1 98.75 100 GLY A O 1
ATOM 791 N N . THR A 1 101 ? 8.609 -10.672 -3.238 1 98.62 101 THR A N 1
ATOM 792 C CA . THR A 1 101 ? 9.344 -9.422 -3.051 1 98.62 101 THR A CA 1
ATOM 793 C C . THR A 1 101 ? 9.523 -9.117 -1.565 1 98.62 101 THR A C 1
ATOM 795 O O . THR A 1 101 ? 10.5 -8.477 -1.173 1 98.62 101 THR A O 1
ATOM 798 N N . ASN A 1 102 ? 8.695 -9.656 -0.717 1 98.25 102 ASN A N 1
ATOM 799 C CA . ASN A 1 102 ? 8.719 -9.344 0.707 1 98.25 102 ASN A CA 1
ATOM 800 C C . ASN A 1 102 ? 9.57 -10.344 1.487 1 98.25 102 ASN A C 1
ATOM 802 O O . ASN A 1 102 ? 9.734 -10.211 2.701 1 98.25 102 ASN A O 1
ATOM 806 N N . ASN A 1 103 ? 10.133 -11.336 0.823 1 98.25 103 ASN A N 1
ATOM 807 C CA . ASN A 1 103 ? 11 -12.32 1.459 1 98.25 103 ASN A CA 1
ATOM 808 C C . ASN A 1 103 ? 12.445 -11.828 1.54 1 98.25 103 ASN A C 1
ATOM 810 O O . ASN A 1 103 ? 13.375 -12.562 1.206 1 98.25 103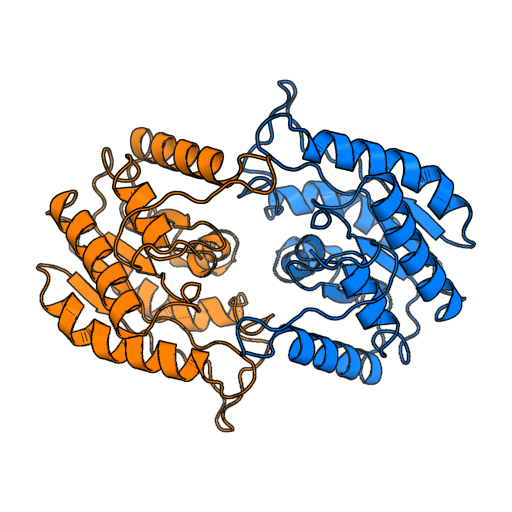 ASN A O 1
ATOM 814 N N . HIS A 1 104 ? 12.57 -10.633 2.01 1 95.5 104 HIS A N 1
ATOM 815 C CA . HIS A 1 104 ? 13.883 -10 1.951 1 95.5 104 HIS A CA 1
ATOM 816 C C . HIS A 1 104 ? 14.867 -10.68 2.898 1 95.5 104 HIS A C 1
ATOM 818 O O . HIS A 1 104 ? 16.078 -10.586 2.707 1 95.5 104 HIS A O 1
ATOM 824 N N . GLU A 1 105 ? 14.414 -11.469 3.898 1 95.44 105 GLU A N 1
ATOM 825 C CA . GLU A 1 105 ? 15.305 -12.125 4.848 1 95.44 105 GLU A CA 1
ATOM 826 C C . GLU A 1 105 ? 15.695 -13.523 4.363 1 95.44 105 GLU A C 1
ATOM 828 O O . GLU A 1 105 ? 16.484 -14.211 5.016 1 95.44 105 GLU A O 1
ATOM 833 N N . HIS A 1 106 ? 15.18 -13.992 3.293 1 97.56 106 HIS A N 1
ATOM 834 C CA . HIS A 1 106 ? 15.438 -15.32 2.742 1 97.56 106 HIS A CA 1
ATOM 835 C C . HIS A 1 106 ? 16.406 -15.25 1.564 1 97.56 106 HIS A C 1
ATOM 837 O O . HIS A 1 106 ? 16.516 -14.211 0.914 1 97.56 106 HIS A O 1
ATOM 843 N N . THR A 1 107 ? 17.047 -16.312 1.307 1 97.31 107 THR A N 1
ATOM 844 C CA . THR A 1 107 ? 17.891 -16.406 0.121 1 97.31 107 THR A CA 1
ATOM 845 C C . THR A 1 107 ? 17.047 -16.531 -1.14 1 97.31 107 THR A C 1
ATOM 847 O O . THR A 1 107 ? 15.859 -16.859 -1.062 1 97.31 107 THR A O 1
ATOM 850 N N . ALA A 1 108 ? 17.656 -16.281 -2.225 1 98 108 ALA A N 1
ATOM 851 C CA . ALA A 1 108 ? 16.953 -16.453 -3.498 1 98 108 ALA A CA 1
ATOM 852 C C . ALA A 1 108 ? 16.438 -17.891 -3.643 1 98 108 ALA A C 1
ATOM 854 O O . ALA A 1 108 ? 15.289 -18.094 -4.031 1 98 108 ALA A O 1
ATOM 855 N N . GLU A 1 109 ? 17.281 -18.844 -3.287 1 98 109 GLU A N 1
ATOM 856 C CA . GLU A 1 109 ? 16.922 -20.25 -3.416 1 98 109 GLU A CA 1
ATOM 857 C C . GLU A 1 109 ? 15.734 -20.594 -2.521 1 98 109 GLU A C 1
ATOM 859 O O . GLU A 1 109 ? 14.844 -21.359 -2.928 1 98 109 GLU A O 1
ATOM 864 N N . ALA A 1 110 ? 15.727 -20.078 -1.339 1 98.25 110 ALA A N 1
ATOM 865 C CA . ALA A 1 110 ? 14.625 -20.328 -0.415 1 98.25 110 ALA A CA 1
ATOM 866 C C . ALA A 1 110 ? 13.312 -19.766 -0.958 1 98.25 110 ALA A C 1
ATOM 868 O O . ALA A 1 110 ? 12.266 -20.406 -0.84 1 98.25 110 ALA A O 1
ATOM 869 N N . VAL A 1 111 ? 13.391 -18.625 -1.517 1 98.69 111 VAL A N 1
ATOM 870 C CA . VAL A 1 111 ? 12.195 -17.984 -2.068 1 98.69 111 VAL A CA 1
ATOM 871 C C . VAL A 1 111 ? 11.68 -18.797 -3.252 1 98.69 111 VAL A C 1
ATOM 873 O O . VAL A 1 111 ? 10.469 -19.016 -3.389 1 98.69 111 VAL A O 1
ATOM 876 N N . VAL A 1 112 ? 12.578 -19.25 -4.074 1 98.69 112 VAL A N 1
ATOM 877 C CA . VAL A 1 112 ? 12.211 -20.078 -5.211 1 98.69 112 VAL A CA 1
ATOM 878 C C . VAL A 1 112 ? 11.484 -21.328 -4.723 1 98.69 112 VAL A C 1
ATOM 880 O O . VAL A 1 112 ? 10.445 -21.719 -5.266 1 98.69 112 VAL A O 1
ATOM 883 N N . LYS A 1 113 ? 12 -21.922 -3.67 1 98.38 113 LYS A N 1
ATOM 884 C CA . LYS A 1 113 ? 11.352 -23.094 -3.094 1 98.38 113 LYS A CA 1
ATOM 885 C C . LYS A 1 113 ? 9.953 -22.75 -2.586 1 98.38 113 LYS A C 1
ATOM 887 O O . LYS A 1 113 ? 9.023 -23.562 -2.705 1 98.38 113 LYS A O 1
ATOM 892 N N . GLY A 1 114 ? 9.828 -21.625 -2.002 1 98.75 114 GLY A N 1
ATOM 893 C CA . GLY A 1 114 ? 8.531 -21.172 -1.537 1 98.75 114 GLY A CA 1
ATOM 894 C C . GLY A 1 114 ? 7.523 -21 -2.66 1 98.75 114 GLY A C 1
ATOM 895 O O . GLY A 1 114 ? 6.387 -21.453 -2.561 1 98.75 114 GLY A O 1
ATOM 896 N N . ILE A 1 115 ? 7.926 -20.359 -3.746 1 98.94 115 ILE A N 1
ATOM 897 C CA . ILE A 1 115 ? 7.043 -20.109 -4.883 1 98.94 115 ILE A CA 1
ATOM 898 C C . ILE A 1 115 ? 6.699 -21.438 -5.551 1 98.94 115 ILE A C 1
ATOM 900 O O . ILE A 1 115 ? 5.551 -21.672 -5.949 1 98.94 115 ILE A O 1
ATOM 904 N N . GLU A 1 116 ? 7.68 -22.297 -5.648 1 98.75 116 GLU A N 1
ATOM 905 C CA . GLU A 1 116 ? 7.438 -23.625 -6.188 1 98.75 116 GLU A CA 1
ATOM 906 C C . GLU A 1 116 ? 6.41 -24.375 -5.344 1 98.75 116 GLU A C 1
ATOM 908 O O . GLU A 1 116 ? 5.5 -25.016 -5.887 1 98.75 116 GLU A O 1
ATOM 913 N N . ALA A 1 117 ? 6.543 -24.312 -4.027 1 98.69 117 ALA A N 1
ATOM 914 C CA . ALA A 1 117 ? 5.59 -24.969 -3.135 1 98.69 117 ALA A CA 1
ATOM 915 C C . ALA A 1 117 ? 4.176 -24.438 -3.357 1 98.69 117 ALA A C 1
ATOM 917 O O . ALA A 1 117 ? 3.207 -25.203 -3.322 1 98.69 117 ALA A O 1
ATOM 918 N N . ILE A 1 118 ? 4.059 -23.172 -3.582 1 98.88 118 ILE A N 1
ATOM 919 C CA . ILE A 1 118 ? 2.773 -22.547 -3.863 1 98.88 118 ILE A CA 1
ATOM 920 C C . ILE A 1 118 ? 2.195 -23.109 -5.16 1 98.88 118 ILE A C 1
ATOM 922 O O . ILE A 1 118 ? 1.041 -23.531 -5.199 1 98.88 118 ILE A O 1
ATOM 926 N N . ALA A 1 119 ? 2.984 -23.125 -6.188 1 98.81 119 ALA A N 1
ATOM 927 C CA . ALA A 1 119 ? 2.533 -23.609 -7.488 1 98.81 119 ALA A CA 1
ATOM 928 C C . ALA A 1 119 ? 2.123 -25.078 -7.398 1 98.81 119 ALA A C 1
ATOM 930 O O . ALA A 1 119 ? 1.101 -25.484 -7.965 1 98.81 119 ALA A O 1
ATOM 931 N N . LEU A 1 120 ? 2.893 -25.828 -6.688 1 98.69 120 LEU A N 1
ATOM 932 C CA . LEU A 1 120 ? 2.6 -27.25 -6.535 1 98.69 120 LEU A CA 1
ATOM 933 C C . LEU A 1 120 ? 1.299 -27.453 -5.766 1 98.69 120 LEU A C 1
ATOM 935 O O . LEU A 1 120 ? 0.513 -28.344 -6.094 1 98.69 120 LEU A O 1
ATOM 939 N N . HIS A 1 121 ? 1.129 -26.672 -4.746 1 98.69 121 HIS A N 1
ATOM 940 C CA . HIS A 1 121 ? -0.12 -26.781 -4 1 98.69 121 HIS A CA 1
ATOM 941 C C . HIS A 1 121 ? -1.317 -26.438 -4.875 1 98.69 121 HIS A C 1
ATOM 943 O O . HIS A 1 121 ? -2.338 -27.125 -4.848 1 98.69 121 HIS A O 1
ATOM 949 N N . ILE A 1 122 ? -1.209 -25.375 -5.652 1 98.75 122 ILE A N 1
ATOM 950 C CA . ILE A 1 122 ? -2.277 -24.984 -6.566 1 98.75 122 ILE A CA 1
ATOM 951 C C . ILE A 1 122 ? -2.549 -26.109 -7.555 1 98.75 122 ILE A C 1
ATOM 953 O O . ILE A 1 122 ? -3.705 -26.469 -7.805 1 98.75 122 ILE A O 1
ATOM 957 N N . ARG A 1 123 ? -1.483 -26.703 -8.094 1 98.44 123 ARG A N 1
ATOM 958 C CA . ARG A 1 123 ? -1.631 -27.812 -9.031 1 98.44 123 ARG A CA 1
ATOM 959 C C . ARG A 1 123 ? -2.393 -28.969 -8.391 1 98.44 123 ARG A C 1
ATOM 961 O O . ARG A 1 123 ? -3.273 -29.562 -9.023 1 98.44 123 ARG A O 1
ATOM 968 N N . SER A 1 124 ? -2.078 -29.219 -7.211 1 98 124 SER A N 1
ATOM 969 C CA . SER A 1 124 ? -2.715 -30.328 -6.508 1 98 124 SER A CA 1
ATOM 970 C C . SER A 1 124 ? -4.203 -30.062 -6.293 1 98 124 SER A C 1
ATOM 972 O O . SER A 1 124 ? -5.027 -30.969 -6.422 1 98 124 SER A O 1
ATOM 974 N N . LYS A 1 125 ? -4.578 -28.875 -5.984 1 97.56 125 LYS A N 1
ATOM 975 C CA . LYS A 1 125 ? -5.949 -28.516 -5.629 1 97.56 125 LYS A CA 1
ATOM 976 C C . LYS A 1 125 ? -6.766 -28.172 -6.871 1 97.56 125 LYS A C 1
ATOM 978 O O . LYS A 1 125 ? -7.988 -28.344 -6.879 1 97.56 125 LYS A O 1
ATOM 983 N N . GLN A 1 126 ? -6.035 -27.703 -7.879 1 97.31 126 GLN A N 1
ATOM 984 C CA . GLN A 1 126 ? -6.656 -27.266 -9.125 1 97.31 126 GLN A CA 1
ATOM 985 C C . GLN A 1 126 ? -5.992 -27.938 -10.328 1 97.31 126 GLN A C 1
ATOM 987 O O . GLN A 1 126 ? -5.328 -27.281 -11.125 1 97.31 126 GLN A O 1
ATOM 992 N N . PRO A 1 127 ? -6.266 -29.156 -10.508 1 96.88 127 PRO A N 1
ATOM 993 C CA . PRO A 1 127 ? -5.512 -29.938 -11.5 1 96.88 127 PRO A CA 1
ATOM 994 C C . PRO A 1 127 ? -5.789 -29.469 -12.93 1 96.88 127 PRO A C 1
ATOM 996 O O . PRO A 1 127 ? -4.969 -29.703 -13.828 1 96.88 127 PRO A O 1
ATOM 999 N N . SER A 1 128 ? -6.902 -28.781 -13.18 1 96.38 128 SER A N 1
ATOM 1000 C CA . SER A 1 128 ? -7.254 -28.391 -14.539 1 96.38 128 SER A CA 1
ATOM 1001 C C . SER A 1 128 ? -6.848 -26.953 -14.82 1 96.38 128 SER A C 1
ATOM 1003 O O . SER A 1 128 ? -6.922 -26.5 -15.969 1 96.38 128 SER A O 1
ATOM 1005 N N . ALA A 1 129 ? -6.434 -26.234 -13.867 1 97.5 129 ALA A N 1
ATOM 1006 C CA . ALA A 1 129 ? -6.109 -24.828 -14.039 1 97.5 129 ALA A CA 1
ATOM 1007 C C . ALA A 1 129 ? -4.746 -24.656 -14.695 1 97.5 129 ALA A C 1
ATOM 1009 O O . ALA A 1 129 ? -3.812 -25.406 -14.414 1 97.5 129 ALA A O 1
ATOM 1010 N N . HIS A 1 130 ? -4.66 -23.703 -15.609 1 98.31 130 HIS A N 1
ATOM 1011 C CA . HIS A 1 130 ? -3.359 -23.234 -16.062 1 98.31 130 HIS A CA 1
ATOM 1012 C C . HIS A 1 130 ? -2.732 -22.281 -15.055 1 98.31 130 HIS A C 1
ATOM 1014 O O . HIS A 1 130 ? -3.371 -21.312 -14.625 1 98.31 130 HIS A O 1
ATOM 1020 N N . ILE A 1 131 ? -1.494 -22.562 -14.641 1 98.75 131 ILE A N 1
ATOM 1021 C CA . ILE A 1 131 ? -0.84 -21.75 -13.609 1 98.75 131 ILE A CA 1
ATOM 1022 C C . ILE A 1 131 ? 0.192 -20.828 -14.25 1 98.75 131 ILE A C 1
ATOM 1024 O O . ILE A 1 131 ? 1.044 -21.281 -15.023 1 98.75 131 ILE A O 1
ATOM 1028 N N . ILE A 1 132 ? 0.096 -19.578 -14 1 98.88 132 ILE A N 1
ATOM 1029 C CA . ILE A 1 132 ? 1.061 -18.594 -14.469 1 98.88 132 ILE A CA 1
ATOM 1030 C C . ILE A 1 132 ? 1.759 -17.938 -13.281 1 98.88 132 ILE A C 1
ATOM 1032 O O . ILE A 1 132 ? 1.117 -17.266 -12.461 1 98.88 132 ILE A O 1
ATOM 1036 N N . VAL A 1 133 ? 3.039 -18.156 -13.141 1 98.94 133 VAL A N 1
ATOM 1037 C CA . VAL A 1 133 ? 3.854 -17.469 -12.141 1 98.94 133 VAL A CA 1
ATOM 1038 C C . VAL A 1 133 ? 4.57 -16.281 -12.766 1 98.94 133 VAL A C 1
ATOM 1040 O O . VAL A 1 133 ? 5.367 -16.453 -13.695 1 98.94 133 VAL A O 1
ATOM 1043 N N . LEU A 1 134 ? 4.328 -15.125 -12.273 1 98.88 134 LEU A N 1
ATOM 1044 C CA . LEU A 1 134 ? 4.855 -13.898 -12.859 1 98.88 134 LEU A CA 1
ATOM 1045 C C . LEU A 1 134 ? 6.25 -13.586 -12.328 1 98.88 134 LEU A C 1
ATOM 1047 O O . LEU A 1 134 ? 6.539 -13.852 -11.156 1 98.88 134 LEU A O 1
ATOM 1051 N N . ALA A 1 135 ? 7.031 -13.008 -13.172 1 98.81 135 ALA A N 1
ATOM 1052 C CA . ALA A 1 135 ? 8.312 -12.469 -12.734 1 98.81 135 ALA A CA 1
ATOM 1053 C C . ALA A 1 135 ? 8.125 -11.367 -11.695 1 98.81 135 ALA A C 1
ATOM 1055 O O . ALA A 1 135 ? 7.215 -10.539 -11.82 1 98.81 135 ALA A O 1
ATOM 1056 N N . ILE A 1 136 ? 9 -11.383 -10.703 1 98.81 136 ILE A N 1
ATOM 1057 C CA . ILE A 1 136 ? 8.969 -10.352 -9.672 1 98.81 136 ILE A CA 1
ATOM 1058 C C . ILE A 1 136 ? 9.625 -9.078 -10.195 1 98.81 136 ILE A C 1
ATOM 1060 O O . ILE A 1 136 ? 10.766 -9.102 -10.664 1 98.81 136 ILE A O 1
ATOM 1064 N N . PRO A 1 137 ? 8.891 -7.945 -10.164 1 98.69 137 PRO A N 1
ATOM 1065 C CA . PRO A 1 137 ? 9.477 -6.691 -10.648 1 98.69 137 PRO A CA 1
ATOM 1066 C C . PRO A 1 137 ? 10.656 -6.23 -9.805 1 98.69 137 PRO A C 1
ATOM 1068 O O . PRO A 1 137 ? 10.773 -6.609 -8.633 1 98.69 137 PRO A O 1
ATOM 1071 N N . PRO A 1 138 ? 11.539 -5.438 -10.469 1 98.31 138 PRO A N 1
ATOM 1072 C CA . PRO A 1 138 ? 12.633 -4.844 -9.688 1 98.31 138 PRO A CA 1
ATOM 1073 C C . PRO A 1 138 ? 12.141 -3.828 -8.664 1 98.31 138 PRO A C 1
ATOM 1075 O O . PRO A 1 138 ? 10.969 -3.426 -8.695 1 98.31 138 PRO A O 1
ATOM 1078 N N . ARG A 1 139 ? 13 -3.52 -7.707 1 97.69 139 ARG A N 1
ATOM 1079 C CA . ARG A 1 139 ? 12.625 -2.506 -6.723 1 97.69 139 ARG A CA 1
ATOM 1080 C C . ARG A 1 139 ? 13.836 -1.675 -6.312 1 97.69 139 ARG A C 1
ATOM 1082 O O . ARG A 1 139 ? 14.977 -2.096 -6.504 1 97.69 139 ARG A O 1
ATOM 1089 N N . GLY A 1 140 ? 13.602 -0.542 -5.762 1 98.38 140 GLY A N 1
ATOM 1090 C CA . GLY A 1 140 ? 14.641 0.42 -5.426 1 98.38 140 GLY A CA 1
ATOM 1091 C C . GLY A 1 140 ? 15.008 1.326 -6.586 1 98.38 140 GLY A C 1
ATOM 1092 O O . GLY A 1 140 ? 15.07 0.88 -7.734 1 98.38 140 GLY A O 1
ATOM 1093 N N . LYS A 1 141 ? 15.242 2.568 -6.293 1 98.44 141 LYS A N 1
ATOM 1094 C CA . LYS A 1 141 ? 15.594 3.529 -7.332 1 98.44 141 LYS A CA 1
ATOM 1095 C C . LYS A 1 141 ? 16.844 3.096 -8.086 1 98.44 141 LYS A C 1
ATOM 1097 O O . LYS A 1 141 ? 16.844 3.041 -9.32 1 98.44 141 LYS A O 1
ATOM 1102 N N . ASN A 1 142 ? 17.844 2.758 -7.332 1 98.31 142 ASN A N 1
ATOM 1103 C CA . ASN A 1 142 ? 19.141 2.332 -7.867 1 98.31 142 ASN A CA 1
ATOM 1104 C C . ASN A 1 142 ? 19.344 0.831 -7.688 1 98.31 142 ASN A C 1
ATOM 1106 O O . ASN A 1 142 ? 18.578 0.17 -6.984 1 98.31 142 ASN A O 1
ATOM 1110 N N . ASP A 1 143 ? 20.406 0.375 -8.398 1 97.12 143 ASP A N 1
ATOM 1111 C CA . ASP A 1 143 ? 20.781 -1.017 -8.164 1 97.12 143 ASP A CA 1
ATOM 1112 C C . ASP A 1 143 ? 21.047 -1.271 -6.684 1 97.12 143 ASP A C 1
ATOM 1114 O O . ASP A 1 143 ? 21.594 -0.413 -5.988 1 97.12 143 ASP A O 1
ATOM 1118 N N . ASN A 1 144 ? 20.609 -2.41 -6.254 1 97.94 144 ASN A N 1
ATOM 1119 C CA . ASN A 1 144 ? 20.75 -2.812 -4.859 1 97.94 144 ASN A CA 1
ATOM 1120 C C . ASN A 1 144 ? 20.734 -4.328 -4.707 1 97.94 144 ASN A C 1
ATOM 1122 O O . ASN A 1 144 ? 20.344 -5.043 -5.633 1 97.94 144 ASN A O 1
ATOM 1126 N N . PRO A 1 145 ? 21.141 -4.84 -3.57 1 96.88 145 PRO A N 1
ATOM 1127 C CA . PRO A 1 145 ? 21.25 -6.289 -3.396 1 96.88 145 PRO A CA 1
ATOM 1128 C C . PRO A 1 145 ? 19.906 -7 -3.529 1 96.88 145 PRO A C 1
ATOM 1130 O O . PRO A 1 145 ? 19.844 -8.133 -4.016 1 96.88 145 PRO A O 1
ATOM 1133 N N . LEU A 1 146 ? 18.875 -6.41 -3.143 1 97.5 146 LEU A N 1
ATOM 1134 C CA . LEU A 1 146 ? 17.562 -7.035 -3.234 1 97.5 146 LEU A CA 1
ATOM 1135 C C . LEU A 1 146 ? 17.125 -7.172 -4.691 1 97.5 146 LEU A C 1
ATOM 1137 O O . LEU A 1 146 ? 16.516 -8.172 -5.07 1 97.5 146 LEU A O 1
ATOM 1141 N N . ARG A 1 147 ? 17.391 -6.176 -5.418 1 97.12 147 ARG A N 1
ATOM 1142 C CA . ARG A 1 147 ? 17.109 -6.246 -6.852 1 97.12 147 ARG A CA 1
ATOM 1143 C C . ARG A 1 147 ? 17.859 -7.398 -7.5 1 97.12 147 ARG A C 1
ATOM 1145 O O . ARG A 1 147 ? 17.312 -8.117 -8.336 1 97.12 147 ARG A O 1
ATOM 1152 N N . ALA A 1 148 ? 19.125 -7.512 -7.172 1 97.44 148 ALA A N 1
ATOM 1153 C CA . ALA A 1 148 ? 19.922 -8.625 -7.676 1 97.44 148 ALA A CA 1
ATOM 1154 C C . ALA A 1 148 ? 19.328 -9.961 -7.254 1 97.44 148 ALA A C 1
ATOM 1156 O O . ALA A 1 148 ? 19.297 -10.906 -8.047 1 97.44 148 ALA A O 1
ATOM 1157 N N . LYS A 1 149 ? 18.953 -10.031 -6.098 1 98.12 149 LYS A N 1
ATOM 1158 C CA . LYS A 1 149 ? 18.328 -11.25 -5.59 1 98.12 149 LYS A CA 1
ATOM 1159 C C . LYS A 1 149 ? 17.047 -11.578 -6.363 1 98.12 149 LYS A C 1
ATOM 1161 O O . LYS A 1 149 ? 16.828 -12.734 -6.719 1 98.12 149 LYS A O 1
ATOM 1166 N N . LEU A 1 150 ? 16.219 -10.578 -6.59 1 98.38 150 LEU A N 1
ATOM 1167 C CA . LEU A 1 150 ? 14.969 -10.789 -7.324 1 98.38 150 LEU A CA 1
ATOM 1168 C C . LEU A 1 150 ? 15.25 -11.273 -8.742 1 98.38 150 LEU A C 1
ATOM 1170 O O . LEU A 1 150 ? 14.531 -12.133 -9.258 1 98.38 150 LEU A O 1
ATOM 1174 N N . SER A 1 151 ? 16.266 -10.68 -9.32 1 98 151 SER A N 1
ATOM 1175 C CA . SER A 1 151 ? 16.672 -11.141 -10.648 1 98 151 SER A CA 1
ATOM 1176 C C . SER A 1 151 ? 17.078 -12.609 -10.633 1 98 151 SER A C 1
ATOM 1178 O O . SER A 1 151 ? 16.703 -13.375 -11.523 1 98 151 SER A O 1
ATOM 1180 N N . LYS A 1 152 ? 17.844 -12.969 -9.656 1 98.62 152 LYS A N 1
ATOM 1181 C CA . LYS A 1 152 ? 18.266 -14.359 -9.508 1 98.62 152 LYS A CA 1
ATOM 1182 C C . LYS A 1 152 ? 17.062 -15.281 -9.289 1 98.62 152 LYS A C 1
ATOM 1184 O O . LYS A 1 152 ? 17 -16.375 -9.867 1 98.62 152 LYS A O 1
ATOM 1189 N N . ILE A 1 153 ? 16.109 -14.883 -8.469 1 98.81 153 ILE A N 1
ATOM 1190 C CA . ILE A 1 153 ? 14.883 -15.641 -8.242 1 98.81 153 ILE A CA 1
ATOM 1191 C C . ILE A 1 153 ? 14.172 -15.875 -9.578 1 98.81 153 ILE A C 1
ATOM 1193 O O . ILE A 1 153 ? 13.812 -17.016 -9.898 1 98.81 153 ILE A O 1
ATOM 1197 N N . ASN A 1 154 ? 14.008 -14.812 -10.336 1 98.75 154 ASN A N 1
ATOM 1198 C CA . ASN A 1 154 ? 13.312 -14.914 -11.617 1 98.75 154 ASN A CA 1
ATOM 1199 C C . ASN A 1 154 ? 14.008 -15.898 -12.555 1 98.75 154 ASN A C 1
ATOM 1201 O O . ASN A 1 154 ? 13.352 -16.688 -13.242 1 98.75 154 ASN A O 1
ATOM 1205 N N . GLU A 1 155 ? 15.266 -15.867 -12.531 1 98.56 155 GLU A N 1
ATOM 1206 C CA . GLU A 1 155 ? 16.031 -16.781 -13.367 1 98.56 155 GLU A CA 1
ATOM 1207 C C . GLU A 1 155 ? 15.797 -18.234 -12.953 1 98.56 155 GLU A C 1
ATOM 1209 O O . GLU A 1 155 ? 15.562 -19.094 -13.805 1 98.56 155 GLU A O 1
ATOM 1214 N N . LEU A 1 156 ? 15.82 -18.484 -11.727 1 98.5 156 LEU A N 1
ATOM 1215 C CA . LEU A 1 156 ? 15.688 -19.844 -11.203 1 98.5 156 LEU A CA 1
ATOM 1216 C C . LEU A 1 156 ? 14.266 -20.344 -11.375 1 98.5 156 LEU A C 1
ATOM 1218 O O . LEU A 1 156 ? 14.047 -21.547 -11.57 1 98.5 156 LEU A O 1
ATOM 1222 N N . LEU A 1 157 ? 13.297 -19.484 -11.328 1 98.62 157 LEU A N 1
ATOM 1223 C CA . LEU A 1 157 ? 11.883 -19.859 -11.406 1 98.62 157 LEU A CA 1
ATOM 1224 C C . LEU A 1 157 ? 11.555 -20.406 -12.789 1 98.62 157 LEU A C 1
ATOM 1226 O O . LEU A 1 157 ? 10.68 -21.281 -12.93 1 98.62 157 LEU A O 1
ATOM 1230 N N . LYS A 1 158 ? 12.242 -19.938 -13.82 1 97.44 158 LYS A N 1
ATOM 1231 C CA . LYS A 1 158 ? 11.961 -20.359 -15.188 1 97.44 158 LYS A CA 1
ATOM 1232 C C . LYS A 1 158 ? 11.977 -21.875 -15.305 1 97.44 158 LYS A C 1
ATOM 1234 O O . LYS A 1 158 ? 10.992 -22.484 -15.727 1 97.44 158 LYS A O 1
ATOM 1239 N N . ASP A 1 159 ? 12.977 -22.453 -14.812 1 96.06 159 ASP A N 1
ATOM 1240 C CA . ASP A 1 159 ? 13.141 -23.891 -14.93 1 96.06 159 ASP A CA 1
ATOM 1241 C C . ASP A 1 159 ? 12.242 -24.625 -13.938 1 96.06 159 ASP A C 1
ATOM 1243 O O . ASP A 1 159 ? 11.625 -25.641 -14.281 1 96.06 159 ASP A O 1
ATOM 1247 N N . LYS A 1 160 ? 12.172 -24.141 -12.734 1 97.44 160 LYS A N 1
ATOM 1248 C CA . LYS A 1 160 ? 11.43 -24.812 -11.672 1 97.44 160 LYS A CA 1
ATOM 1249 C C . LYS A 1 160 ? 9.945 -24.891 -12 1 97.44 160 LYS A C 1
ATOM 1251 O O . LYS A 1 160 ? 9.312 -25.922 -11.805 1 97.44 160 LYS A O 1
ATOM 1256 N N . ILE A 1 161 ? 9.398 -23.797 -12.516 1 98.5 161 ILE A N 1
ATOM 1257 C CA . ILE A 1 161 ? 7.957 -23.734 -12.75 1 98.5 161 ILE A CA 1
ATOM 1258 C C . ILE A 1 161 ? 7.598 -24.516 -14.008 1 98.5 161 ILE A C 1
ATOM 1260 O O . ILE A 1 161 ? 6.543 -25.156 -14.078 1 98.5 161 ILE A O 1
ATOM 1264 N N . SER A 1 162 ? 8.469 -24.453 -15.031 1 96.12 162 SER A N 1
ATOM 1265 C CA . SER A 1 162 ? 8.211 -25.156 -16.281 1 96.12 162 SER A CA 1
ATOM 1266 C C . SER A 1 162 ? 8.125 -26.656 -16.062 1 96.12 162 SER A C 1
ATOM 1268 O O . SER A 1 162 ? 7.578 -27.375 -16.906 1 96.12 162 SER A O 1
ATOM 1270 N N . ALA A 1 163 ? 8.648 -27.141 -14.977 1 97.25 163 ALA A N 1
ATOM 1271 C CA . ALA A 1 163 ? 8.641 -28.562 -14.672 1 97.25 163 ALA A CA 1
ATOM 1272 C C . ALA A 1 163 ? 7.281 -29 -14.125 1 97.25 163 ALA A C 1
ATOM 1274 O O . ALA A 1 163 ? 6.984 -30.188 -14.062 1 97.25 163 ALA A O 1
ATOM 1275 N N . ILE A 1 164 ? 6.488 -28.109 -13.688 1 97.88 164 ILE A N 1
ATOM 1276 C CA . ILE A 1 164 ? 5.152 -28.375 -13.172 1 97.88 164 ILE A CA 1
ATOM 1277 C C . ILE A 1 164 ? 4.16 -28.469 -14.328 1 97.88 164 ILE A C 1
ATOM 1279 O O . ILE A 1 164 ? 4.113 -27.594 -15.188 1 97.88 164 ILE A O 1
ATOM 1283 N N . PRO A 1 165 ? 3.35 -29.516 -14.367 1 97.06 165 PRO A N 1
ATOM 1284 C CA . PRO A 1 165 ? 2.385 -29.656 -15.461 1 97.06 165 PRO A CA 1
ATOM 1285 C C . PRO A 1 165 ? 1.435 -28.453 -15.555 1 97.06 165 PRO A C 1
ATOM 1287 O O . PRO A 1 165 ? 0.9 -28 -14.547 1 97.06 165 PRO A O 1
ATOM 1290 N N . ASP A 1 166 ? 1.251 -27.938 -16.766 1 96.94 166 ASP A N 1
ATOM 1291 C CA . ASP A 1 166 ? 0.331 -26.859 -17.109 1 96.94 166 ASP A CA 1
ATOM 1292 C C . ASP A 1 166 ? 0.636 -25.594 -16.297 1 96.94 166 ASP A C 1
ATOM 1294 O O . ASP A 1 166 ? -0.28 -24.891 -15.883 1 96.94 166 ASP A O 1
ATOM 1298 N N . ALA A 1 167 ? 1.905 -25.453 -15.953 1 98.56 167 ALA A N 1
ATOM 1299 C CA . ALA A 1 167 ? 2.391 -24.25 -15.297 1 98.56 167 ALA A CA 1
ATOM 1300 C C . ALA A 1 167 ? 3.465 -23.562 -16.125 1 98.56 167 ALA A C 1
ATOM 1302 O O . ALA A 1 167 ? 4.223 -24.219 -16.844 1 98.56 167 ALA A O 1
ATOM 1303 N N . GLU A 1 168 ? 3.5 -22.25 -16.094 1 98.44 168 GLU A N 1
ATOM 1304 C CA . GLU A 1 168 ? 4.539 -21.531 -16.812 1 98.44 168 GLU A CA 1
ATOM 1305 C C . GLU A 1 168 ? 5.016 -20.312 -16.016 1 98.44 168 GLU A C 1
ATOM 1307 O O . GLU A 1 168 ? 4.238 -19.703 -15.281 1 98.44 168 GLU A O 1
ATOM 1312 N N . PHE A 1 169 ? 6.289 -20.078 -16.172 1 98.75 169 PHE A N 1
ATOM 1313 C CA . PHE A 1 169 ? 6.859 -18.812 -15.742 1 98.75 169 PHE A CA 1
ATOM 1314 C C . PHE A 1 169 ? 6.676 -17.734 -16.812 1 98.75 169 PHE A C 1
ATOM 1316 O O . PHE A 1 169 ? 6.973 -17.969 -17.984 1 98.75 169 PHE A O 1
ATOM 1323 N N . PHE A 1 170 ? 6.145 -16.547 -16.422 1 98.69 170 PHE A N 1
ATOM 1324 C CA . PHE A 1 170 ? 5.844 -15.5 -17.391 1 98.69 170 PHE A CA 1
ATOM 1325 C C . PHE A 1 170 ? 6.527 -14.195 -17.016 1 98.69 170 PHE A C 1
ATOM 1327 O O . PHE A 1 170 ? 6.23 -13.609 -15.969 1 98.69 170 PHE A O 1
ATOM 1334 N N . ASP A 1 171 ? 7.441 -13.766 -17.797 1 98.19 171 ASP A N 1
ATOM 1335 C CA . ASP A 1 171 ? 8.078 -12.461 -17.672 1 98.19 171 ASP A CA 1
ATOM 1336 C C . ASP A 1 171 ? 7.531 -11.492 -18.719 1 98.19 171 ASP A C 1
ATOM 1338 O O . ASP A 1 171 ? 7.82 -11.617 -19.906 1 98.19 171 ASP A O 1
ATOM 1342 N N . PRO A 1 172 ? 6.797 -10.461 -18.25 1 97.69 172 PRO A N 1
ATOM 1343 C CA . PRO A 1 172 ? 6.215 -9.508 -19.188 1 97.69 172 PRO A CA 1
ATOM 1344 C C . PRO A 1 172 ? 7.27 -8.664 -19.906 1 97.69 172 PRO A C 1
ATOM 1346 O O . PRO A 1 172 ? 6.965 -7.992 -20.891 1 97.69 172 PRO A O 1
ATOM 1349 N N . LYS A 1 173 ? 8.492 -8.656 -19.469 1 95.94 173 LYS A N 1
ATOM 1350 C CA . LYS A 1 173 ? 9.594 -7.879 -20.031 1 95.94 173 LYS A CA 1
ATOM 1351 C C . LYS A 1 173 ? 9.242 -6.395 -20.094 1 95.94 173 LYS A C 1
ATOM 1353 O O . LYS A 1 173 ? 9.469 -5.738 -21.109 1 95.94 173 LYS A O 1
ATOM 1358 N N . ALA A 1 174 ? 8.617 -5.949 -19.016 1 95.12 174 ALA A N 1
ATOM 1359 C CA . ALA A 1 174 ? 8.281 -4.531 -18.906 1 95.12 174 ALA A CA 1
ATOM 1360 C C . ALA A 1 174 ? 9.539 -3.682 -18.734 1 95.12 174 ALA A C 1
ATOM 1362 O O . ALA A 1 174 ? 10.469 -4.07 -18.016 1 95.12 174 ALA A O 1
ATOM 1363 N N . GLU A 1 175 ? 9.625 -2.564 -19.406 1 95.69 175 GLU A N 1
ATOM 1364 C CA . GLU A 1 175 ? 10.758 -1.649 -19.281 1 95.69 175 GLU A CA 1
ATOM 1365 C C . GLU A 1 175 ? 10.625 -0.766 -18.047 1 95.69 175 GLU A C 1
ATOM 1367 O O . GLU A 1 175 ? 10.336 0.428 -18.156 1 95.69 175 GLU A O 1
ATOM 1372 N N . LEU A 1 176 ? 10.992 -1.352 -16.922 1 97.81 176 LEU A N 1
ATOM 1373 C CA . LEU A 1 176 ? 10.828 -0.642 -15.664 1 97.81 176 LEU A CA 1
ATOM 1374 C C . LEU A 1 176 ? 12.148 -0.023 -15.211 1 97.81 176 LEU A C 1
ATOM 1376 O O . LEU A 1 176 ? 12.164 0.856 -14.352 1 97.81 176 LEU A O 1
ATOM 1380 N N . ILE A 1 177 ? 13.25 -0.503 -15.75 1 97.81 177 ILE A N 1
ATOM 1381 C CA . ILE A 1 177 ? 14.57 0.039 -15.461 1 97.81 177 ILE A CA 1
ATOM 1382 C C . ILE A 1 177 ? 15.031 0.926 -16.609 1 97.81 177 ILE A C 1
ATOM 1384 O O . ILE A 1 177 ? 15.055 0.492 -17.766 1 97.81 177 ILE A O 1
ATOM 1388 N N . GLN A 1 178 ? 15.398 2.1 -16.297 1 97.62 178 GLN A N 1
ATOM 1389 C CA . GLN A 1 178 ? 15.875 3.045 -17.297 1 97.62 178 GLN A CA 1
ATOM 1390 C C . GLN A 1 178 ? 17.266 2.658 -17.797 1 97.62 178 GLN A C 1
ATOM 1392 O O . GLN A 1 178 ? 17.969 1.863 -17.156 1 97.62 178 GLN A O 1
ATOM 1397 N N . PRO A 1 179 ? 17.656 3.238 -18.922 1 97.12 179 PRO A N 1
ATOM 1398 C CA . PRO A 1 179 ? 18.984 2.918 -19.484 1 97.12 179 PRO A CA 1
ATOM 1399 C C . PRO A 1 179 ? 20.125 3.189 -18.5 1 97.12 179 PRO A C 1
ATOM 1401 O O . PRO A 1 179 ? 21.141 2.494 -18.531 1 97.12 179 PRO A O 1
ATOM 1404 N N . ASP A 1 180 ? 19.953 4.105 -17.656 1 97.69 180 ASP A N 1
ATOM 1405 C CA . ASP A 1 180 ? 21.016 4.441 -16.719 1 97.69 180 ASP A CA 1
ATOM 1406 C C . ASP A 1 180 ? 20.938 3.555 -15.477 1 97.69 180 ASP A C 1
ATOM 1408 O O . ASP A 1 180 ? 21.672 3.777 -14.508 1 97.69 180 ASP A O 1
ATOM 1412 N N . GLY A 1 181 ? 20.016 2.668 -15.469 1 97.56 181 GLY A N 1
ATOM 1413 C CA . GLY A 1 181 ? 19.938 1.688 -14.398 1 97.56 181 GLY A CA 1
ATOM 1414 C C . GLY A 1 181 ? 18.953 2.078 -13.312 1 97.56 181 GLY A C 1
ATOM 1415 O O . GLY A 1 181 ? 18.719 1.312 -12.375 1 97.56 181 GLY A O 1
ATOM 1416 N N . THR A 1 182 ? 18.281 3.229 -13.398 1 98.38 182 THR A N 1
ATOM 1417 C CA . THR A 1 182 ? 17.391 3.707 -12.344 1 98.38 182 THR A CA 1
ATOM 1418 C C . THR A 1 182 ? 15.938 3.379 -12.664 1 98.38 182 THR A C 1
ATOM 1420 O O . THR A 1 182 ? 15.602 3.07 -13.812 1 98.38 182 THR A O 1
ATOM 1423 N N . ILE A 1 183 ? 15.141 3.387 -11.633 1 98.12 183 ILE A N 1
ATOM 1424 C CA . ILE A 1 183 ? 13.695 3.266 -11.781 1 98.12 183 ILE A CA 1
ATOM 1425 C C . ILE A 1 183 ? 13.047 4.633 -11.602 1 98.12 183 ILE A C 1
ATOM 1427 O O . ILE A 1 183 ? 13.398 5.383 -10.688 1 98.12 183 ILE A O 1
ATOM 1431 N N . ASP A 1 184 ? 12.156 4.914 -12.523 1 97.06 184 ASP A N 1
ATOM 1432 C CA . ASP A 1 184 ? 11.43 6.184 -12.477 1 97.06 184 ASP A CA 1
ATOM 1433 C C . ASP A 1 184 ? 10.164 6.059 -11.633 1 97.06 184 ASP A C 1
ATOM 1435 O O . ASP A 1 184 ? 9.461 5.055 -11.711 1 97.06 184 ASP A O 1
ATOM 1439 N N . ARG A 1 185 ? 9.867 7.094 -10.898 1 96.94 185 ARG A N 1
ATOM 1440 C CA . ARG A 1 185 ? 8.703 7.078 -10.016 1 96.94 185 ARG A CA 1
ATOM 1441 C C . ARG A 1 185 ? 7.41 7.035 -10.82 1 96.94 185 ARG A C 1
ATOM 1443 O O . ARG A 1 185 ? 6.344 6.734 -10.273 1 96.94 185 ARG A O 1
ATOM 1450 N N . SER A 1 186 ? 7.445 7.344 -12.109 1 96.56 186 SER A N 1
ATOM 1451 C CA . SER A 1 186 ? 6.25 7.258 -12.945 1 96.56 186 SER A CA 1
ATOM 1452 C C . SER A 1 186 ? 5.812 5.812 -13.133 1 96.56 186 SER A C 1
ATOM 1454 O O . SER A 1 186 ? 4.641 5.543 -13.414 1 96.56 186 SER A O 1
ATOM 1456 N N . ASP A 1 187 ? 6.75 4.902 -12.953 1 97.81 187 ASP A N 1
ATOM 1457 C CA . ASP A 1 187 ? 6.434 3.486 -13.117 1 97.81 187 ASP A CA 1
ATOM 1458 C C . ASP A 1 187 ? 6.223 2.811 -11.766 1 97.81 187 ASP A C 1
ATOM 1460 O O . ASP A 1 187 ? 5.289 2.023 -11.602 1 97.81 187 ASP A O 1
ATOM 1464 N N . LEU A 1 188 ? 7.137 3.094 -10.859 1 98.25 188 LEU A N 1
ATOM 1465 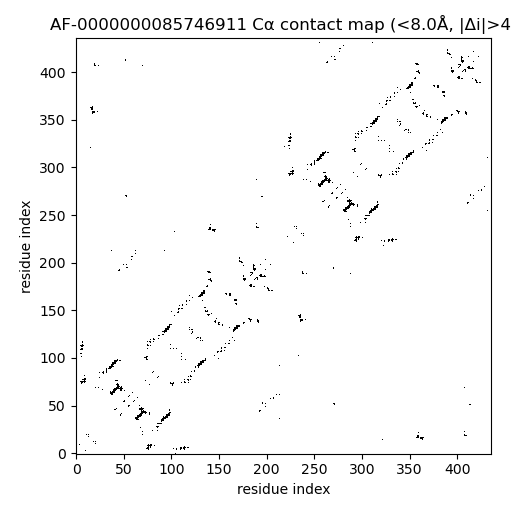C CA . LEU A 1 188 ? 7.051 2.623 -9.484 1 98.25 188 LEU A CA 1
ATOM 1466 C C . LEU A 1 188 ? 7.094 3.795 -8.508 1 98.25 188 LEU A C 1
ATOM 1468 O O . LEU A 1 188 ? 8.172 4.32 -8.211 1 98.25 188 LEU A O 1
ATOM 1472 N N . GLY A 1 189 ? 5.953 4.117 -7.977 1 97.38 189 GLY A N 1
ATOM 1473 C CA . GLY A 1 189 ? 5.785 5.363 -7.246 1 97.38 189 GLY A CA 1
ATOM 1474 C C . GLY A 1 189 ? 6.656 5.453 -6.008 1 97.38 189 GLY A C 1
ATOM 1475 O O . GLY A 1 189 ? 7.16 6.531 -5.672 1 97.38 189 GLY A O 1
ATOM 1476 N N . ASP A 1 190 ? 6.754 4.363 -5.281 1 98.44 190 ASP A N 1
ATOM 1477 C CA . ASP A 1 190 ? 7.594 4.301 -4.09 1 98.44 190 ASP A CA 1
ATOM 1478 C C . ASP A 1 190 ? 8.789 3.375 -4.309 1 98.44 190 ASP A C 1
ATOM 1480 O O . ASP A 1 190 ? 9.328 2.814 -3.352 1 98.44 190 ASP A O 1
ATOM 1484 N N . PHE A 1 191 ? 9.078 3.055 -5.59 1 98.5 191 PHE A N 1
ATOM 1485 C CA . PHE A 1 191 ? 10.18 2.219 -6.047 1 98.5 191 PHE A CA 1
ATOM 1486 C C . PHE A 1 191 ? 9.938 0.758 -5.684 1 98.5 191 PHE A C 1
ATOM 1488 O O . PHE A 1 191 ? 10.875 -0.042 -5.652 1 98.5 191 PHE A O 1
ATOM 1495 N N . LEU A 1 192 ? 8.797 0.454 -5.305 1 98.31 192 LEU A N 1
ATOM 1496 C CA . LEU A 1 192 ? 8.391 -0.925 -5.051 1 98.31 192 LEU A CA 1
ATOM 1497 C C . LEU A 1 192 ? 7.055 -1.233 -5.711 1 98.31 192 LEU A C 1
ATOM 1499 O O . LEU A 1 192 ? 6.949 -2.18 -6.492 1 98.31 192 LEU A O 1
ATOM 1503 N N . HIS A 1 193 ? 6.039 -0.439 -5.445 1 98.62 193 HIS A N 1
ATOM 1504 C CA . HIS A 1 193 ? 4.699 -0.653 -5.988 1 98.62 193 HIS A CA 1
ATOM 1505 C C . HIS A 1 193 ? 4.516 0.096 -7.305 1 98.62 193 HIS A C 1
ATOM 1507 O O . HIS A 1 193 ? 5 1.219 -7.457 1 98.62 193 HIS A O 1
ATOM 1513 N N . LEU A 1 194 ? 3.742 -0.495 -8.172 1 98.38 194 LEU A N 1
ATOM 1514 C CA . LEU A 1 194 ? 3.545 0.05 -9.508 1 98.38 194 LEU A CA 1
ATOM 1515 C C . LEU A 1 194 ? 2.473 1.136 -9.5 1 98.38 194 LEU A C 1
ATOM 1517 O O . LEU A 1 194 ? 1.454 1.002 -8.82 1 98.38 194 LEU A O 1
ATOM 1521 N N . THR A 1 195 ? 2.744 2.213 -10.227 1 97.31 195 THR A N 1
ATOM 1522 C CA . THR A 1 195 ? 1.721 3.197 -10.562 1 97.31 195 THR A CA 1
ATOM 1523 C C . THR A 1 195 ? 0.786 2.658 -11.641 1 97.31 195 THR A C 1
ATOM 1525 O O . THR A 1 195 ? 1.03 1.588 -12.203 1 97.31 195 THR A O 1
ATOM 1528 N N . PRO A 1 196 ? -0.317 3.385 -11.922 1 96.38 196 PRO A N 1
ATOM 1529 C CA . PRO A 1 196 ? -1.139 2.939 -13.055 1 96.38 196 PRO A CA 1
ATOM 1530 C C . PRO A 1 196 ? -0.334 2.773 -14.344 1 96.38 196 PRO A C 1
ATOM 1532 O O . PRO A 1 196 ? -0.521 1.795 -15.07 1 96.38 196 PRO A O 1
ATOM 1535 N N . GLN A 1 197 ? 0.56 3.674 -14.586 1 96.88 197 GLN A N 1
ATOM 1536 C CA . GLN A 1 197 ? 1.428 3.559 -15.758 1 96.88 197 GLN A CA 1
ATOM 1537 C C . GLN A 1 197 ? 2.299 2.309 -15.672 1 96.88 197 GLN A C 1
ATOM 1539 O O . GLN A 1 197 ? 2.441 1.578 -16.656 1 96.88 197 GLN A O 1
ATOM 1544 N N . GLY A 1 198 ? 2.863 2.072 -14.531 1 98.19 198 GLY A N 1
ATOM 1545 C CA . GLY A 1 198 ? 3.664 0.877 -14.32 1 98.19 198 GLY A CA 1
ATOM 1546 C C . GLY A 1 198 ? 2.879 -0.408 -14.508 1 98.19 198 GLY A C 1
ATOM 1547 O O . GLY A 1 198 ? 3.357 -1.349 -15.141 1 98.19 198 GLY A O 1
ATOM 1548 N N . TYR A 1 199 ? 1.668 -0.41 -13.984 1 98.38 199 TYR A N 1
ATOM 1549 C CA . TYR A 1 199 ? 0.812 -1.579 -14.148 1 98.38 199 TYR A CA 1
ATOM 1550 C C . TYR A 1 199 ? 0.463 -1.803 -15.609 1 98.38 199 TYR A C 1
ATOM 1552 O O . TYR A 1 199 ? 0.372 -2.945 -16.062 1 98.38 199 TYR A O 1
ATOM 1560 N N . ARG A 1 200 ? 0.215 -0.762 -16.266 1 97.88 200 ARG A N 1
ATOM 1561 C CA . ARG A 1 200 ? -0.114 -0.917 -17.688 1 97.88 200 ARG A CA 1
ATOM 1562 C C . ARG A 1 200 ? 1.028 -1.582 -18.438 1 97.88 200 ARG A C 1
ATOM 1564 O O . ARG A 1 200 ? 0.808 -2.52 -19.219 1 97.88 200 ARG A O 1
ATOM 1571 N N . LYS A 1 201 ? 2.254 -1.142 -18.219 1 97.81 201 LYS A N 1
ATOM 1572 C CA . LYS A 1 201 ? 3.43 -1.739 -18.844 1 97.81 201 LYS A CA 1
ATOM 1573 C C . LYS A 1 201 ? 3.576 -3.207 -18.453 1 97.81 201 LYS A C 1
ATOM 1575 O O . LYS A 1 201 ? 3.82 -4.062 -19.312 1 97.81 201 LYS A O 1
ATOM 1580 N N . TYR A 1 202 ? 3.375 -3.469 -17.266 1 98.56 202 TYR A N 1
ATOM 1581 C CA . TYR A 1 202 ? 3.65 -4.777 -16.688 1 98.56 202 TYR A CA 1
ATOM 1582 C C . TYR A 1 202 ? 2.549 -5.773 -17.031 1 98.56 202 TYR A C 1
ATOM 1584 O O . TYR A 1 202 ? 2.822 -6.949 -17.266 1 98.56 202 TYR A O 1
ATOM 1592 N N . CYS A 1 203 ? 1.284 -5.301 -17.078 1 98.44 203 CYS A N 1
ATOM 1593 C CA . CYS A 1 203 ? 0.16 -6.23 -17.125 1 98.44 203 CYS A CA 1
ATOM 1594 C C . CYS A 1 203 ? -0.369 -6.387 -18.547 1 98.44 203 CYS A C 1
ATOM 1596 O O . CYS A 1 203 ? -1.1 -7.336 -18.828 1 98.44 203 CYS A O 1
ATOM 1598 N N . LYS A 1 204 ? -0.043 -5.508 -19.453 1 97.94 204 LYS A N 1
ATOM 1599 C CA . LYS A 1 204 ? -0.61 -5.586 -20.797 1 97.94 204 LYS A CA 1
ATOM 1600 C C . LYS A 1 204 ? -0.259 -6.91 -21.469 1 97.94 204 LYS A C 1
ATOM 1602 O O . LYS A 1 204 ? -1.136 -7.594 -22 1 97.94 204 LYS A O 1
ATOM 1607 N N . PRO A 1 205 ? 1.029 -7.316 -21.453 1 98.12 205 PRO A N 1
ATOM 1608 C CA . PRO A 1 205 ? 1.34 -8.617 -22.047 1 98.12 205 PRO A CA 1
ATOM 1609 C C . PRO A 1 205 ? 0.59 -9.766 -21.391 1 98.12 205 PRO A C 1
ATOM 1611 O O . PRO A 1 205 ? 0.195 -10.727 -22.047 1 98.12 205 PRO A O 1
ATOM 1614 N N . LEU A 1 206 ? 0.451 -9.734 -20.094 1 98.31 206 LEU A N 1
ATOM 1615 C CA . LEU A 1 206 ? -0.299 -10.758 -19.375 1 98.31 206 LEU A CA 1
ATOM 1616 C C . LEU A 1 206 ? -1.759 -10.773 -19.812 1 98.31 206 LEU A C 1
ATOM 1618 O O . LEU A 1 206 ? -2.344 -11.836 -20.016 1 98.31 206 LEU A O 1
ATOM 1622 N N . ALA A 1 207 ? -2.395 -9.578 -19.891 1 97.56 207 ALA A N 1
ATOM 1623 C CA . ALA A 1 207 ? -3.783 -9.477 -20.328 1 97.56 207 ALA A CA 1
ATOM 1624 C C . ALA A 1 207 ? -3.977 -10.109 -21.703 1 97.56 207 ALA A C 1
ATOM 1626 O O . ALA A 1 207 ? -4.961 -10.82 -21.922 1 97.56 207 ALA A O 1
ATOM 1627 N N . ASP A 1 208 ? -3.021 -9.852 -22.594 1 96.62 208 ASP A N 1
ATOM 1628 C CA . ASP A 1 208 ? -3.072 -10.445 -23.922 1 96.62 208 ASP A CA 1
ATOM 1629 C C . ASP A 1 208 ? -3.025 -11.969 -23.844 1 96.62 208 ASP A C 1
ATOM 1631 O O . ASP A 1 208 ? -3.779 -12.656 -24.547 1 96.62 208 ASP A O 1
ATOM 1635 N N . LYS A 1 209 ? -2.225 -12.453 -23.078 1 96.75 209 LYS A N 1
ATOM 1636 C CA . LYS A 1 209 ? -2.092 -13.898 -22.906 1 96.75 209 LYS A CA 1
ATOM 1637 C C . LYS A 1 209 ? -3.369 -14.508 -22.328 1 96.75 209 LYS A C 1
ATOM 1639 O O . LYS A 1 209 ? -3.83 -15.555 -22.797 1 96.75 209 LYS A O 1
ATOM 1644 N N . LEU A 1 210 ? -3.939 -13.898 -21.312 1 97.38 210 LEU A N 1
ATOM 1645 C CA . LEU A 1 210 ? -5.156 -14.391 -20.672 1 97.38 210 LEU A CA 1
ATOM 1646 C C . LEU A 1 210 ? -6.32 -14.398 -21.656 1 97.38 210 LEU A C 1
ATOM 1648 O O . LEU A 1 210 ? -7.145 -15.312 -21.641 1 97.38 210 LEU A O 1
ATOM 1652 N N . ASP A 1 211 ? -6.363 -13.414 -22.469 1 94.31 211 ASP A N 1
ATOM 1653 C CA . ASP A 1 211 ? -7.398 -13.359 -23.5 1 94.31 211 ASP A CA 1
ATOM 1654 C C . ASP A 1 211 ? -7.316 -14.578 -24.422 1 94.31 211 ASP A C 1
ATOM 1656 O O . ASP A 1 211 ? -8.344 -15.133 -24.812 1 94.31 211 ASP A O 1
ATOM 1660 N N . GLU A 1 212 ? -6.145 -14.922 -24.688 1 92.94 212 GLU A N 1
ATOM 1661 C CA . GLU A 1 212 ? -5.93 -16.078 -25.562 1 92.94 212 GLU A CA 1
ATOM 1662 C C . GLU A 1 212 ? -6.312 -17.375 -24.859 1 92.94 212 GLU A C 1
ATOM 1664 O O . GLU A 1 212 ? -6.879 -18.281 -25.484 1 92.94 212 GLU A O 1
ATOM 1669 N N . LEU A 1 213 ? -5.992 -17.453 -23.641 1 93 213 LEU A N 1
ATOM 1670 C CA . LEU A 1 213 ? -6.223 -18.672 -22.891 1 93 213 LEU A CA 1
ATOM 1671 C C . LEU A 1 213 ? -7.707 -18.859 -22.594 1 93 213 LEU A C 1
ATOM 1673 O O . LEU A 1 213 ? -8.203 -19.984 -22.562 1 93 213 LEU A O 1
ATOM 1677 N N . ILE A 1 214 ? -8.422 -17.797 -22.359 1 89.25 214 ILE A N 1
ATOM 1678 C CA . ILE A 1 214 ? -9.812 -17.875 -21.922 1 89.25 214 ILE A CA 1
ATOM 1679 C C . ILE A 1 214 ? -10.734 -17.875 -23.141 1 89.25 214 ILE A C 1
ATOM 1681 O O . ILE A 1 214 ? -11.734 -18.594 -23.156 1 89.25 214 ILE A O 1
ATOM 1685 N N . VAL A 1 215 ? -10.562 -17.031 -24.188 1 70.06 215 VAL A N 1
ATOM 1686 C CA . VAL A 1 215 ? -11.406 -17 -25.375 1 70.06 215 VAL A CA 1
ATOM 1687 C C . VAL A 1 215 ? -11.273 -18.328 -26.125 1 70.06 215 VAL A C 1
ATOM 1689 O O . VAL A 1 215 ? -12.266 -18.875 -26.625 1 70.06 215 VAL A O 1
ATOM 1692 N N . VAL A 1 216 ? -10.195 -18.891 -26.125 1 58.06 216 VAL A N 1
ATOM 1693 C CA . VAL A 1 216 ? -10.031 -20.125 -26.891 1 58.06 216 VAL A CA 1
ATOM 1694 C C . VAL A 1 216 ? -10.781 -21.266 -26.219 1 58.06 216 VAL A C 1
ATOM 1696 O O . VAL A 1 216 ? -11.273 -22.172 -26.891 1 58.06 216 VAL A O 1
ATOM 1699 N N . GLU A 1 217 ? -10.844 -21.25 -24.969 1 53.44 217 GLU A N 1
ATOM 1700 C CA . GLU A 1 217 ? -11.492 -22.391 -24.328 1 53.44 217 GLU A CA 1
ATOM 1701 C C . GLU A 1 217 ? -13.016 -22.281 -24.438 1 53.44 217 GLU A C 1
ATOM 1703 O O . GLU A 1 217 ? -13.719 -23.297 -24.375 1 53.44 217 GLU A O 1
ATOM 1708 N N . ASP A 1 218 ? -13.586 -21.094 -24.688 1 50.41 218 ASP A N 1
ATOM 1709 C CA . ASP A 1 218 ? -15.031 -21.047 -24.859 1 50.41 218 ASP A CA 1
ATOM 1710 C C . ASP A 1 218 ? -15.43 -21.422 -26.281 1 50.41 218 ASP A C 1
ATOM 1712 O O . ASP A 1 218 ? -14.812 -20.969 -27.25 1 50.41 218 ASP A O 1
ATOM 1716 N N . MET B 1 1 ? 11.023 -1.087 17.406 1 39.19 1 MET B N 1
ATOM 1717 C CA . MET B 1 1 ? 10.289 0.103 17.812 1 39.19 1 MET B CA 1
ATOM 1718 C C . MET B 1 1 ? 11.234 1.205 18.266 1 39.19 1 MET B C 1
ATOM 1720 O O . MET B 1 1 ? 12.133 0.963 19.078 1 39.19 1 MET B O 1
ATOM 1724 N N . SER B 1 2 ? 11.453 2.145 17.516 1 48.69 2 SER B N 1
ATOM 1725 C CA . SER B 1 2 ? 12.32 3.182 18.047 1 48.69 2 SER B CA 1
ATOM 1726 C C . SER B 1 2 ? 11.867 3.627 19.438 1 48.69 2 SER B C 1
ATOM 1728 O O . SER B 1 2 ? 10.672 3.799 19.672 1 48.69 2 SER B O 1
ATOM 1730 N N . SER B 1 3 ? 12.633 3.342 20.375 1 55.12 3 SER B N 1
ATOM 1731 C CA . SER B 1 3 ? 12.555 3.791 21.766 1 55.12 3 SER B CA 1
ATOM 1732 C C . SER B 1 3 ? 12.234 5.281 21.844 1 55.12 3 SER B C 1
ATOM 1734 O O . SER B 1 3 ? 11.93 5.797 22.922 1 55.12 3 SER B O 1
ATOM 1736 N N . GLU B 1 4 ? 12.211 5.824 20.578 1 68.94 4 GLU B N 1
ATOM 1737 C CA . GLU B 1 4 ? 12.016 7.266 20.688 1 68.94 4 GLU B CA 1
ATOM 1738 C C . GLU B 1 4 ? 10.531 7.617 20.719 1 68.94 4 GLU B C 1
ATOM 1740 O O . GLU B 1 4 ? 9.695 6.859 20.234 1 68.94 4 GLU B O 1
ATOM 1745 N N . GLY B 1 5 ? 10.273 8.609 21.391 1 88.75 5 GLY B N 1
ATOM 1746 C CA . GLY B 1 5 ? 8.922 9.133 21.5 1 88.75 5 GLY B CA 1
ATOM 1747 C C . GLY B 1 5 ? 8.297 9.461 20.172 1 88.75 5 GLY B C 1
ATOM 1748 O O . GLY B 1 5 ? 9.008 9.711 19.188 1 88.75 5 GLY B O 1
ATOM 1749 N N . ALA B 1 6 ? 7.062 9.367 19.891 1 95.62 6 ALA B N 1
ATOM 1750 C CA . ALA B 1 6 ? 6.301 9.672 18.688 1 95.62 6 ALA B CA 1
ATOM 1751 C C . ALA B 1 6 ? 6.5 11.125 18.266 1 95.62 6 ALA B C 1
ATOM 1753 O O . ALA B 1 6 ? 6.141 11.5 17.141 1 95.62 6 ALA B O 1
ATOM 1754 N N . ASP B 1 7 ? 7.113 11.938 19.109 1 96.88 7 ASP B N 1
ATOM 1755 C CA . ASP B 1 7 ? 7.32 13.352 18.812 1 96.88 7 ASP B CA 1
ATOM 1756 C C . ASP B 1 7 ? 8.797 13.664 18.594 1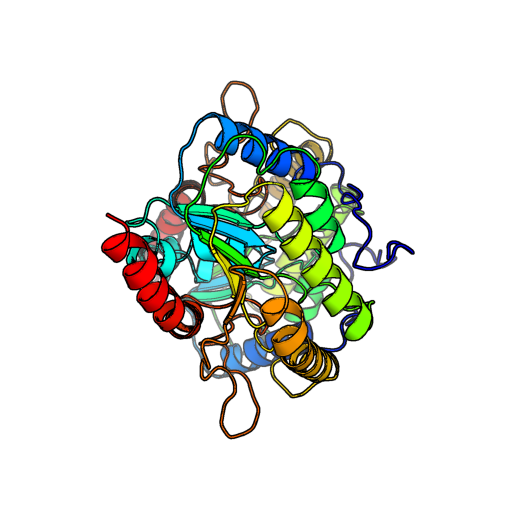 96.88 7 ASP B C 1
ATOM 1758 O O . ASP B 1 7 ? 9.195 14.828 18.547 1 96.88 7 ASP B O 1
ATOM 1762 N N . VAL B 1 8 ? 9.594 12.672 18.516 1 97.56 8 VAL B N 1
ATOM 1763 C CA . VAL B 1 8 ? 11.016 12.836 18.25 1 97.56 8 VAL B CA 1
ATOM 1764 C C . VAL B 1 8 ? 11.336 12.367 16.844 1 97.56 8 VAL B C 1
ATOM 1766 O O . VAL B 1 8 ? 11.203 11.18 16.531 1 97.56 8 VAL B O 1
ATOM 1769 N N . ALA B 1 9 ? 11.805 13.312 16.078 1 98.44 9 ALA B N 1
ATOM 1770 C CA . ALA B 1 9 ? 12.109 13.039 14.68 1 98.44 9 ALA B CA 1
ATOM 1771 C C . ALA B 1 9 ? 13.102 11.883 14.547 1 98.44 9 ALA B C 1
ATOM 1773 O O . ALA B 1 9 ? 14.133 11.867 15.227 1 98.44 9 ALA B O 1
ATOM 1774 N N . ALA B 1 10 ? 12.797 10.969 13.688 1 98.19 10 ALA B N 1
ATOM 1775 C CA . ALA B 1 10 ? 13.688 9.836 13.445 1 98.19 10 ALA B CA 1
ATOM 1776 C C . ALA B 1 10 ? 13.5 9.289 12.031 1 98.19 10 ALA B C 1
ATOM 1778 O O . ALA B 1 10 ? 12.367 9.148 11.562 1 98.19 10 ALA B O 1
ATOM 1779 N N . PRO B 1 11 ? 14.594 8.977 11.312 1 97.88 11 PRO B N 1
ATOM 1780 C CA . PRO B 1 11 ? 14.461 8.344 10 1 97.88 11 PRO B CA 1
ATOM 1781 C C . PRO B 1 11 ? 14.109 6.859 10.094 1 97.88 11 PRO B C 1
ATOM 1783 O O . PRO B 1 11 ? 14.258 6.25 11.156 1 97.88 11 PRO B O 1
ATOM 1786 N N . VAL B 1 12 ? 13.609 6.324 9.023 1 97.44 12 VAL B N 1
ATOM 1787 C CA . VAL B 1 12 ? 13.352 4.887 8.945 1 97.44 12 VAL B CA 1
ATOM 1788 C C . VAL B 1 12 ? 14.672 4.133 8.844 1 97.44 12 VAL B C 1
ATOM 1790 O O . VAL B 1 12 ? 15.57 4.531 8.102 1 97.44 12 VAL B O 1
ATOM 1793 N N . VAL B 1 13 ? 14.766 3.098 9.641 1 96.12 13 VAL B N 1
ATOM 1794 C CA . VAL B 1 13 ? 15.914 2.205 9.492 1 96.12 13 VAL B CA 1
ATOM 1795 C C . VAL B 1 13 ? 15.711 1.303 8.281 1 96.12 13 VAL B C 1
ATOM 1797 O O . VAL B 1 13 ? 14.719 0.581 8.188 1 96.12 13 VAL B O 1
ATOM 1800 N N . ASP B 1 14 ? 16.609 1.298 7.348 1 96.19 14 ASP B N 1
ATOM 1801 C CA . ASP B 1 14 ? 16.484 0.578 6.086 1 96.19 14 ASP B CA 1
ATOM 1802 C C . ASP B 1 14 ? 16.906 -0.88 6.234 1 96.19 14 ASP B C 1
ATOM 1804 O O . ASP B 1 14 ? 17.938 -1.292 5.688 1 96.19 14 ASP B O 1
ATOM 1808 N N . VAL B 1 15 ? 16.078 -1.682 6.766 1 93.75 15 VAL B N 1
ATOM 1809 C CA . VAL B 1 15 ? 16.391 -3.08 7.035 1 93.75 15 VAL B CA 1
ATOM 1810 C C . VAL B 1 15 ? 16.359 -3.877 5.73 1 93.75 15 VAL B C 1
ATOM 1812 O O . VAL B 1 15 ? 16.922 -4.969 5.652 1 93.75 15 VAL B O 1
ATOM 1815 N N . GLN B 1 16 ? 15.742 -3.379 4.676 1 95 16 GLN B N 1
ATOM 1816 C CA . GLN B 1 16 ? 15.617 -4.094 3.41 1 95 16 GLN B CA 1
ATOM 1817 C C . GLN B 1 16 ? 16.812 -3.818 2.498 1 95 16 GLN B C 1
ATOM 1819 O O . GLN B 1 16 ? 17.078 -4.578 1.563 1 95 16 GLN B O 1
ATOM 1824 N N . GLY B 1 17 ? 17.422 -2.709 2.654 1 95.81 17 GLY B N 1
ATOM 1825 C CA . GLY B 1 17 ? 18.656 -2.414 1.938 1 95.81 17 GLY B CA 1
ATOM 1826 C C . GLY B 1 17 ? 18.406 -1.858 0.547 1 95.81 17 GLY B C 1
ATOM 1827 O O . GLY B 1 17 ? 19.312 -1.877 -0.297 1 95.81 17 GLY B O 1
ATOM 1828 N N . ASP B 1 18 ? 17.172 -1.399 0.297 1 96.88 18 ASP B N 1
ATOM 1829 C CA . ASP B 1 18 ? 16.891 -0.916 -1.049 1 96.88 18 ASP B CA 1
ATOM 1830 C C . ASP B 1 18 ? 16.734 0.604 -1.065 1 96.88 18 ASP B C 1
ATOM 1832 O O . ASP B 1 18 ? 16.438 1.192 -2.107 1 96.88 18 ASP B O 1
ATOM 1836 N N . ARG B 1 19 ? 16.875 1.291 0.064 1 97.62 19 ARG B N 1
ATOM 1837 C CA . ARG B 1 19 ? 16.984 2.732 0.255 1 97.62 19 ARG B CA 1
ATOM 1838 C C . ARG B 1 19 ? 15.742 3.457 -0.234 1 97.62 19 ARG B C 1
ATOM 1840 O O . ARG B 1 19 ? 15.789 4.648 -0.544 1 97.62 19 ARG B O 1
ATOM 1847 N N . ARG B 1 20 ? 14.656 2.812 -0.353 1 98.12 20 ARG B N 1
ATOM 1848 C CA . ARG B 1 20 ? 13.469 3.385 -0.966 1 98.12 20 ARG B CA 1
ATOM 1849 C C . ARG B 1 20 ? 12.992 4.613 -0.197 1 98.12 20 ARG B C 1
ATOM 1851 O O . ARG B 1 20 ? 12.664 5.641 -0.796 1 98.12 20 ARG B O 1
ATOM 1858 N N . TRP B 1 21 ? 13.039 4.523 1.136 1 98.56 21 TRP B N 1
ATOM 1859 C CA . TRP B 1 21 ? 12.516 5.609 1.952 1 98.56 21 TRP B CA 1
ATOM 1860 C C . TRP B 1 21 ? 13.336 6.879 1.771 1 98.56 21 TRP B C 1
ATOM 1862 O O . TRP B 1 21 ? 12.789 7.957 1.535 1 98.56 21 TRP B O 1
ATOM 1872 N N . MET B 1 22 ? 14.617 6.754 1.844 1 98.62 22 MET B N 1
ATOM 1873 C CA . MET B 1 22 ? 15.492 7.91 1.705 1 98.62 22 MET B CA 1
ATOM 1874 C C . MET B 1 22 ? 15.445 8.461 0.284 1 98.62 22 MET B C 1
ATOM 1876 O O . MET B 1 22 ? 15.477 9.68 0.085 1 98.62 22 MET B O 1
ATOM 1880 N N . ASP B 1 23 ? 15.391 7.574 -0.705 1 98.62 23 ASP B N 1
ATOM 1881 C CA . ASP B 1 23 ? 15.289 8.023 -2.09 1 98.62 23 ASP B CA 1
ATOM 1882 C C . ASP B 1 23 ? 14 8.797 -2.326 1 98.62 23 ASP B C 1
ATOM 1884 O O . ASP B 1 23 ? 13.984 9.797 -3.055 1 98.62 23 ASP B O 1
ATOM 1888 N N . LEU B 1 24 ? 12.898 8.367 -1.692 1 98.56 24 LEU B N 1
ATOM 1889 C CA . LEU B 1 24 ? 11.633 9.086 -1.802 1 98.56 24 LEU B CA 1
ATOM 1890 C C . LEU B 1 24 ? 11.734 10.453 -1.134 1 98.56 24 LEU B C 1
ATOM 1892 O O . LEU B 1 24 ? 11.289 11.461 -1.699 1 98.56 24 LEU B O 1
ATOM 1896 N N . HIS B 1 25 ? 12.312 10.461 0.074 1 98.75 25 HIS B N 1
ATOM 1897 C CA . HIS B 1 25 ? 12.523 11.734 0.755 1 98.75 25 HIS B CA 1
ATOM 1898 C C . HIS B 1 25 ? 13.32 12.703 -0.116 1 98.75 25 HIS B C 1
ATOM 1900 O O . HIS B 1 25 ? 12.93 13.859 -0.284 1 98.75 25 HIS B O 1
ATOM 1906 N N . GLU B 1 26 ? 14.383 12.219 -0.693 1 98.38 26 GLU B N 1
ATOM 1907 C CA . GLU B 1 26 ? 15.227 13.055 -1.538 1 98.38 26 GLU B CA 1
ATOM 1908 C C . GLU B 1 26 ? 14.469 13.555 -2.762 1 98.38 26 GLU B C 1
ATOM 1910 O O . GLU B 1 26 ? 14.648 14.695 -3.193 1 98.38 26 GLU B O 1
ATOM 1915 N N . GLN B 1 27 ? 13.648 12.742 -3.305 1 97.81 27 GLN B N 1
ATOM 1916 C CA . GLN B 1 27 ? 12.805 13.164 -4.418 1 97.81 27 GLN B CA 1
ATOM 1917 C C . GLN B 1 27 ? 11.836 14.258 -3.986 1 97.81 27 GLN B C 1
ATOM 1919 O O . GLN B 1 27 ? 11.609 15.219 -4.723 1 97.81 27 GLN B O 1
ATOM 1924 N N . PHE B 1 28 ? 11.211 14.109 -2.797 1 98.38 28 PHE B N 1
ATOM 1925 C CA . PHE B 1 28 ? 10.297 15.117 -2.281 1 98.38 28 PHE B CA 1
ATOM 1926 C C . PHE B 1 28 ? 11.016 16.453 -2.08 1 98.38 28 PHE B C 1
ATOM 1928 O O . PHE B 1 28 ? 10.469 17.5 -2.395 1 98.38 28 PHE B O 1
ATOM 1935 N N . VAL B 1 29 ? 12.203 16.359 -1.575 1 98.31 29 VAL B N 1
ATOM 1936 C CA . VAL B 1 29 ? 13 17.562 -1.408 1 98.31 29 VAL B CA 1
ATOM 1937 C C . VAL B 1 29 ? 13.25 18.219 -2.768 1 98.31 29 VAL B C 1
ATOM 1939 O O . VAL B 1 29 ? 13.109 19.438 -2.916 1 98.31 29 VAL B O 1
ATOM 1942 N N . ALA B 1 30 ? 13.602 17.422 -3.762 1 97.44 30 ALA B N 1
ATOM 1943 C CA . ALA B 1 30 ? 13.82 17.938 -5.113 1 97.44 30 ALA B CA 1
ATOM 1944 C C . ALA B 1 30 ? 12.539 18.547 -5.676 1 97.44 30 ALA B C 1
ATOM 1946 O O . ALA B 1 30 ? 12.578 19.609 -6.316 1 97.44 30 ALA B O 1
ATOM 1947 N N . ASP B 1 31 ? 11.422 17.906 -5.453 1 96.25 31 ASP B N 1
ATOM 1948 C CA . ASP B 1 31 ? 10.133 18.422 -5.922 1 96.25 31 ASP B CA 1
ATOM 1949 C C . ASP B 1 31 ? 9.812 19.766 -5.293 1 96.25 31 ASP B C 1
ATOM 1951 O O . ASP B 1 31 ? 9.25 20.641 -5.945 1 96.25 31 ASP B O 1
ATOM 1955 N N . SER B 1 32 ? 10.117 19.875 -4.062 1 95.19 32 SER B N 1
ATOM 1956 C CA . SER B 1 32 ? 9.852 21.109 -3.354 1 95.19 32 SER B CA 1
ATOM 1957 C C . SER B 1 32 ? 10.664 22.266 -3.936 1 95.19 32 SER B C 1
ATOM 1959 O O . SER B 1 32 ? 10.258 23.422 -3.855 1 95.19 32 SER B O 1
ATOM 1961 N N . MET B 1 33 ? 11.797 21.984 -4.527 1 95.19 33 MET B N 1
ATOM 1962 C CA . MET B 1 33 ? 12.656 22.984 -5.133 1 95.19 33 MET B CA 1
ATOM 1963 C C . MET B 1 33 ? 12.141 23.391 -6.508 1 95.19 33 MET B C 1
ATOM 1965 O O . MET B 1 33 ? 12.32 24.531 -6.938 1 95.19 33 MET B O 1
ATOM 1969 N N . ASN B 1 34 ? 11.422 22.516 -7.133 1 93.88 34 ASN B N 1
ATOM 1970 C CA . ASN B 1 34 ? 11.148 22.703 -8.555 1 93.88 34 ASN B CA 1
ATOM 1971 C C . ASN B 1 34 ? 9.672 23.016 -8.797 1 93.88 34 ASN B C 1
ATOM 1973 O O . ASN B 1 34 ? 9.305 23.469 -9.891 1 93.88 34 ASN B O 1
ATOM 1977 N N . LYS B 1 35 ? 8.891 22.828 -7.754 1 93.56 35 LYS B N 1
ATOM 1978 C CA . LYS B 1 35 ? 7.453 23 -7.926 1 93.56 35 LYS B CA 1
ATOM 1979 C C . LYS B 1 35 ? 6.91 24.062 -6.984 1 93.56 35 LYS B C 1
ATOM 1981 O O . LYS B 1 35 ? 7.566 24.438 -6.008 1 93.56 35 LYS B O 1
ATOM 1986 N N . GLU B 1 36 ? 5.781 24.594 -7.371 1 93.62 36 GLU B N 1
ATOM 1987 C CA . GLU B 1 36 ? 5.117 25.609 -6.57 1 93.62 36 GLU B CA 1
ATOM 1988 C C . GLU B 1 36 ? 3.662 25.234 -6.297 1 93.62 36 GLU B C 1
ATOM 1990 O O . GLU B 1 36 ? 2.744 25.859 -6.844 1 93.62 36 GLU B O 1
ATOM 1995 N N . PRO B 1 37 ? 3.473 24.297 -5.387 1 96.06 37 PRO B N 1
ATOM 1996 C CA . PRO B 1 37 ? 2.107 23.828 -5.141 1 96.06 37 PRO B CA 1
ATOM 1997 C C . PRO B 1 37 ? 1.274 24.812 -4.336 1 96.06 37 PRO B C 1
ATOM 1999 O O . PRO B 1 37 ? 1.806 25.516 -3.471 1 96.06 37 PRO B O 1
ATOM 2002 N N . ASP B 1 38 ? -0.003 24.859 -4.617 1 96.69 38 ASP B N 1
ATOM 2003 C CA . ASP B 1 38 ? -0.943 25.594 -3.77 1 96.69 38 ASP B CA 1
ATOM 2004 C C . ASP B 1 38 ? -1.287 24.797 -2.516 1 96.69 38 ASP B C 1
ATOM 2006 O O . ASP B 1 38 ? -1.533 25.359 -1.453 1 96.69 38 ASP B O 1
ATOM 2010 N N . VAL B 1 39 ? -1.355 23.5 -2.674 1 98.12 39 VAL B N 1
ATOM 2011 C CA . VAL B 1 39 ? -1.706 22.609 -1.568 1 98.12 39 VAL B CA 1
ATOM 2012 C C . VAL B 1 39 ? -0.664 21.5 -1.444 1 98.12 39 VAL B C 1
ATOM 2014 O O . VAL B 1 39 ? -0.279 20.891 -2.443 1 98.12 39 VAL B O 1
ATOM 2017 N N . LEU B 1 40 ? -0.204 21.234 -0.266 1 98.5 40 LEU B N 1
ATOM 2018 C CA . LEU B 1 40 ? 0.719 20.141 0.017 1 98.5 40 LEU B CA 1
ATOM 2019 C C . LEU B 1 40 ? 0.076 19.109 0.941 1 98.5 40 LEU B C 1
ATOM 2021 O O . LEU B 1 40 ? -0.42 19.469 2.016 1 98.5 40 LEU B O 1
ATOM 2025 N N . PHE B 1 41 ? 0.032 17.891 0.503 1 98.88 41 PHE B N 1
ATOM 2026 C CA . PHE B 1 41 ? -0.386 16.781 1.352 1 98.88 41 PHE B CA 1
ATOM 2027 C C . PHE B 1 41 ? 0.822 16.078 1.96 1 98.88 41 PHE B C 1
ATOM 2029 O O . PHE B 1 41 ? 1.779 15.758 1.254 1 98.88 41 PHE B O 1
ATOM 2036 N N . VAL B 1 42 ? 0.786 15.836 3.25 1 98.88 42 VAL B N 1
ATOM 2037 C CA . VAL B 1 42 ? 1.866 15.18 3.977 1 98.88 42 VAL B CA 1
ATOM 2038 C C . VAL B 1 42 ? 1.307 14.023 4.805 1 98.88 42 VAL B C 1
ATOM 2040 O O . VAL B 1 42 ? 0.293 14.18 5.492 1 98.88 42 VAL B O 1
ATOM 2043 N N . GLY B 1 43 ? 1.996 12.883 4.707 1 98.88 43 GLY B N 1
ATOM 2044 C CA . GLY B 1 43 ? 1.495 11.844 5.59 1 98.88 43 GLY B CA 1
ATOM 2045 C C . GLY B 1 43 ? 2.018 10.461 5.242 1 98.88 43 GLY B C 1
ATOM 2046 O O . GLY B 1 43 ? 3.158 10.32 4.793 1 98.88 43 GLY B O 1
ATOM 2047 N N . ASP B 1 44 ? 1.258 9.445 5.621 1 98.75 44 ASP B N 1
ATOM 2048 C CA . ASP B 1 44 ? 1.667 8.055 5.5 1 98.75 44 ASP B CA 1
ATOM 2049 C C . ASP B 1 44 ? 1.039 7.402 4.266 1 98.75 44 ASP B C 1
ATOM 2051 O O . ASP B 1 44 ? 0.898 8.047 3.225 1 98.75 44 ASP B O 1
ATOM 2055 N N . SER B 1 45 ? 0.72 6.109 4.289 1 98.69 45 SER B N 1
ATOM 2056 C CA . SER B 1 45 ? 0.227 5.367 3.135 1 98.69 45 SER B CA 1
ATOM 2057 C C . SER B 1 45 ? -1.143 5.875 2.697 1 98.69 45 SER B C 1
ATOM 2059 O O . SER B 1 45 ? -1.504 5.77 1.522 1 98.69 45 SER B O 1
ATOM 2061 N N . LEU B 1 46 ? -1.923 6.391 3.652 1 98.75 46 LEU B N 1
ATOM 2062 C CA . LEU B 1 46 ? -3.246 6.895 3.305 1 98.75 46 LEU B CA 1
ATOM 2063 C C . LEU B 1 46 ? -3.141 8.094 2.363 1 98.75 46 LEU B C 1
ATOM 2065 O O . LEU B 1 46 ? -3.971 8.258 1.466 1 98.75 46 LEU B O 1
ATOM 2069 N N . ILE B 1 47 ? -2.137 8.906 2.568 1 98.81 47 ILE B N 1
ATOM 2070 C CA . ILE B 1 47 ? -1.865 10.023 1.672 1 98.81 47 ILE B CA 1
ATOM 2071 C C . ILE B 1 47 ? -1.214 9.508 0.389 1 98.81 47 ILE B C 1
ATOM 2073 O O . ILE B 1 47 ? -1.614 9.891 -0.713 1 98.81 47 ILE B O 1
ATOM 2077 N N . GLU B 1 48 ? -0.219 8.617 0.546 1 98.56 48 GLU B N 1
ATOM 2078 C CA . GLU B 1 48 ? 0.493 8.078 -0.609 1 98.56 48 GLU B CA 1
ATOM 2079 C C . GLU B 1 48 ? -0.477 7.488 -1.631 1 98.56 48 GLU B C 1
ATOM 2081 O O . GLU B 1 48 ? -0.41 7.816 -2.816 1 98.56 48 GLU B O 1
ATOM 2086 N N . ARG B 1 49 ? -1.362 6.66 -1.161 1 97.5 49 ARG B N 1
ATOM 2087 C CA . ARG B 1 49 ? -2.225 5.902 -2.061 1 97.5 49 ARG B CA 1
ATOM 2088 C C . ARG B 1 49 ? -3.283 6.805 -2.691 1 97.5 49 ARG B C 1
ATOM 2090 O O . ARG B 1 49 ? -3.793 6.508 -3.773 1 97.5 49 ARG B O 1
ATOM 2097 N N . LEU B 1 50 ? -3.625 7.875 -2.047 1 98 50 LEU B N 1
ATOM 2098 C CA . LEU B 1 50 ? -4.562 8.844 -2.611 1 98 50 LEU B CA 1
ATOM 2099 C C . LEU B 1 50 ? -4.086 9.328 -3.977 1 98 50 LEU B C 1
ATOM 2101 O O . LEU B 1 50 ? -4.895 9.523 -4.887 1 98 50 LEU B O 1
ATOM 2105 N N . GLN B 1 51 ? -2.793 9.445 -4.18 1 96.31 51 GLN B N 1
ATOM 2106 C CA . GLN B 1 51 ? -2.188 9.961 -5.402 1 96.31 51 GLN B CA 1
ATOM 2107 C C . GLN B 1 51 ? -2.547 9.086 -6.605 1 96.31 51 GLN B C 1
ATOM 2109 O O . GLN B 1 51 ? -2.635 9.578 -7.73 1 96.31 51 GLN B O 1
ATOM 2114 N N . TYR B 1 52 ? -2.777 7.844 -6.344 1 94.25 52 TYR B N 1
ATOM 2115 C CA . TYR B 1 52 ? -2.961 6.902 -7.441 1 94.25 52 TYR B CA 1
ATOM 2116 C C . TYR B 1 52 ? -4.426 6.508 -7.582 1 94.25 52 TYR B C 1
ATOM 2118 O O . TYR B 1 52 ? -4.766 5.629 -8.383 1 94.25 52 TYR B O 1
ATOM 2126 N N . SER B 1 53 ? -5.238 7.152 -6.777 1 94.31 53 SER B N 1
ATOM 2127 C CA . SER B 1 53 ? -6.68 6.949 -6.867 1 94.31 53 SER B CA 1
ATOM 2128 C C . SER B 1 53 ? -7.316 7.918 -7.859 1 94.31 53 SER B C 1
ATOM 2130 O O . SER B 1 53 ? -6.801 9.016 -8.078 1 94.31 53 SER B O 1
ATOM 2132 N N . ILE B 1 54 ? -8.453 7.496 -8.406 1 93.88 54 ILE B N 1
ATOM 2133 C CA . ILE B 1 54 ? -9.203 8.359 -9.32 1 93.88 54 ILE B CA 1
ATOM 2134 C C . ILE B 1 54 ? -9.656 9.617 -8.578 1 93.88 54 ILE B C 1
ATOM 2136 O O . ILE B 1 54 ? -9.82 10.672 -9.188 1 93.88 54 ILE B O 1
ATOM 2140 N N . VAL B 1 55 ? -9.781 9.578 -7.289 1 96.69 55 VAL B N 1
ATOM 2141 C CA . VAL B 1 55 ? -10.227 10.688 -6.453 1 96.69 55 VAL B CA 1
ATOM 2142 C C . VAL B 1 55 ? -9.203 11.828 -6.512 1 96.69 55 VAL B C 1
ATOM 2144 O O . VAL B 1 55 ? -9.578 13 -6.527 1 96.69 55 VAL B O 1
ATOM 2147 N N . TRP B 1 56 ? -7.938 11.492 -6.59 1 97.06 56 TRP B N 1
ATOM 2148 C CA . TRP B 1 56 ? -6.879 12.492 -6.695 1 97.06 56 TRP B CA 1
ATOM 2149 C C . TRP B 1 56 ? -7.027 13.312 -7.973 1 97.06 56 TRP B C 1
ATOM 2151 O O . TRP B 1 56 ? -7.008 14.547 -7.934 1 97.06 56 TRP B O 1
ATOM 2161 N N . SER B 1 57 ? -7.223 12.617 -9.039 1 94.94 57 SER B N 1
ATOM 2162 C CA . SER B 1 57 ? -7.355 13.273 -10.336 1 94.94 57 SER B CA 1
ATOM 2163 C C . SER B 1 57 ? -8.602 14.148 -10.391 1 94.94 57 SER B C 1
ATOM 2165 O O . SER B 1 57 ? -8.586 15.227 -10.984 1 94.94 57 SER B O 1
ATOM 2167 N N . GLU B 1 58 ? -9.594 13.727 -9.727 1 95.5 58 GLU B N 1
ATOM 2168 C CA . GLU B 1 58 ? -10.867 14.43 -9.797 1 95.5 58 GLU B CA 1
ATOM 2169 C C . GLU B 1 58 ? -10.883 15.641 -8.867 1 95.5 58 GLU B C 1
ATOM 2171 O O . GLU B 1 58 ? -11.344 16.719 -9.25 1 95.5 58 GLU B O 1
ATOM 2176 N N . PHE B 1 59 ? -10.344 15.453 -7.699 1 96.56 59 PHE B N 1
ATOM 2177 C CA . PHE B 1 59 ? -10.586 16.469 -6.676 1 96.56 59 PHE B CA 1
ATOM 2178 C C . PHE B 1 59 ? -9.352 17.328 -6.457 1 96.56 59 PHE B C 1
ATOM 2180 O O . PHE B 1 59 ? -9.461 18.5 -6.113 1 96.56 59 PHE B O 1
ATOM 2187 N N . PHE B 1 60 ? -8.141 16.797 -6.684 1 96.94 60 PHE B N 1
ATOM 2188 C CA . PHE B 1 60 ? -7.008 17.484 -6.09 1 96.94 60 PHE B CA 1
ATOM 2189 C C . PHE B 1 60 ? -6.004 17.891 -7.16 1 96.94 60 PHE B C 1
ATOM 2191 O O . PHE B 1 60 ? -5.305 18.891 -7.008 1 96.94 60 PHE B O 1
ATOM 2198 N N . GLU B 1 61 ? -5.914 17.094 -8.211 1 92.25 61 GLU B N 1
ATOM 2199 C CA . GLU B 1 61 ? -5 17.469 -9.289 1 92.25 61 GLU B CA 1
ATOM 2200 C C . GLU B 1 61 ? -5.297 18.875 -9.812 1 92.25 61 GLU B C 1
ATOM 2202 O O . GLU B 1 61 ? -4.379 19.656 -10.039 1 92.25 61 GLU B O 1
ATOM 2207 N N . PRO B 1 62 ? -6.531 19.328 -9.953 1 93.12 62 PRO B N 1
ATOM 2208 C CA . PRO B 1 62 ? -6.855 20.672 -10.453 1 93.12 62 PRO B CA 1
ATOM 2209 C C . PRO B 1 62 ? -6.41 21.781 -9.5 1 93.12 62 PRO B C 1
ATOM 2211 O O . PRO B 1 62 ? -6.336 22.938 -9.891 1 93.12 62 PRO B O 1
ATOM 2214 N N . LEU B 1 63 ? -6.113 21.5 -8.281 1 94.06 63 LEU B N 1
ATOM 2215 C CA . LEU B 1 63 ? -5.742 22.484 -7.277 1 94.06 63 LEU B CA 1
ATOM 2216 C C . LEU B 1 63 ? -4.227 22.625 -7.184 1 94.06 63 LEU B C 1
ATOM 2218 O O . LEU B 1 63 ? -3.715 23.25 -6.246 1 94.06 63 LEU B O 1
ATOM 2222 N N . HIS B 1 64 ? -3.479 22 -8.062 1 93.25 64 HIS B N 1
ATOM 2223 C CA . HIS B 1 64 ? -2.021 22.062 -8.078 1 93.25 64 HIS B CA 1
ATOM 2224 C C . HIS B 1 64 ? -1.435 21.547 -6.77 1 93.25 64 HIS B C 1
ATOM 2226 O O . HIS B 1 64 ? -0.676 22.266 -6.105 1 93.25 64 HIS B O 1
ATOM 2232 N N . CYS B 1 65 ? -1.639 20.375 -6.469 1 96.5 65 CYS B N 1
ATOM 2233 C CA . CYS B 1 65 ? -1.239 19.75 -5.215 1 96.5 65 CYS B CA 1
ATOM 2234 C C . CYS B 1 65 ? 0.05 18.953 -5.387 1 96.5 65 CYS B C 1
ATOM 2236 O O . CYS B 1 65 ? 0.361 18.5 -6.488 1 96.5 65 CYS B O 1
ATOM 2238 N N . LEU B 1 66 ? 0.797 18.812 -4.348 1 97.12 66 LEU B N 1
ATOM 2239 C CA . LEU B 1 66 ? 1.86 17.828 -4.199 1 97.12 66 LEU B CA 1
ATOM 2240 C C . LEU B 1 66 ? 1.51 16.812 -3.123 1 97.12 66 LEU B C 1
ATOM 2242 O O . LEU B 1 66 ? 0.83 17.141 -2.148 1 97.12 66 LEU B O 1
ATOM 2246 N N . ASN B 1 67 ? 1.887 15.664 -3.33 1 98.31 67 ASN B N 1
ATOM 2247 C CA . ASN B 1 67 ? 1.649 14.57 -2.396 1 98.31 67 ASN B CA 1
ATOM 2248 C C . ASN B 1 67 ? 2.955 14.039 -1.808 1 98.31 67 ASN B C 1
ATOM 2250 O O . ASN B 1 67 ? 3.762 13.438 -2.518 1 98.31 67 ASN B O 1
ATOM 2254 N N . PHE B 1 68 ? 3.152 14.18 -0.542 1 98.75 68 PHE B N 1
ATOM 2255 C CA . PHE B 1 68 ? 4.344 13.742 0.174 1 98.75 68 PHE B CA 1
ATOM 2256 C C . PHE B 1 68 ? 3.994 12.648 1.179 1 98.75 68 PHE B C 1
ATOM 2258 O O . PHE B 1 68 ? 4.434 12.695 2.33 1 98.75 68 PHE B O 1
ATOM 2265 N N . GLY B 1 69 ? 3.174 11.727 0.738 1 98.81 69 GLY B N 1
ATOM 2266 C CA . GLY B 1 69 ? 2.898 10.531 1.519 1 98.81 69 GLY B CA 1
ATOM 2267 C C . GLY B 1 69 ? 3.91 9.43 1.294 1 98.81 69 GLY B C 1
ATOM 2268 O O . GLY B 1 69 ? 4.348 9.195 0.164 1 98.81 69 GLY B O 1
ATOM 2269 N N . ILE B 1 70 ? 4.34 8.766 2.387 1 98.75 70 ILE B N 1
ATOM 2270 C CA . ILE B 1 70 ? 5.176 7.574 2.277 1 98.75 70 ILE B CA 1
ATOM 2271 C C . ILE B 1 70 ? 4.562 6.438 3.09 1 98.75 70 ILE B C 1
ATOM 2273 O O . ILE B 1 70 ? 4.211 6.617 4.258 1 98.75 70 ILE B O 1
ATOM 2277 N N . GLY B 1 71 ? 4.461 5.316 2.453 1 98.25 71 GLY B N 1
ATOM 2278 C CA . GLY B 1 71 ? 3.881 4.148 3.096 1 98.25 71 GLY B CA 1
ATOM 2279 C C . GLY B 1 71 ? 4.59 3.758 4.379 1 98.25 71 GLY B C 1
ATOM 2280 O O . GLY B 1 71 ? 5.82 3.686 4.418 1 98.25 71 GLY B O 1
ATOM 2281 N N . GLY B 1 72 ? 3.785 3.479 5.449 1 97.88 72 GLY B N 1
ATOM 2282 C CA . GLY B 1 72 ? 4.32 2.943 6.688 1 97.88 72 GLY B CA 1
ATOM 2283 C C . GLY B 1 72 ? 4.828 4.016 7.633 1 97.88 72 GLY B C 1
ATOM 2284 O O . GLY B 1 72 ? 5.148 3.732 8.789 1 97.88 72 GLY B O 1
ATOM 2285 N N . ASP B 1 73 ? 4.875 5.27 7.191 1 98.69 73 ASP B N 1
ATOM 228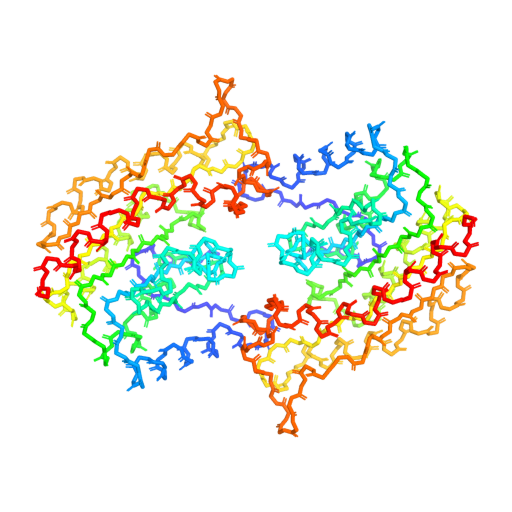6 C CA . ASP B 1 73 ? 5.438 6.34 8.016 1 98.69 73 ASP B CA 1
ATOM 2287 C C . ASP B 1 73 ? 4.672 6.48 9.328 1 98.69 73 ASP B C 1
ATOM 2289 O O . ASP B 1 73 ? 3.441 6.391 9.344 1 98.69 73 ASP B O 1
ATOM 2293 N N . THR B 1 74 ? 5.438 6.703 10.352 1 98.62 74 THR B N 1
ATOM 2294 C CA . THR B 1 74 ? 4.914 7.141 11.641 1 98.62 74 THR B CA 1
ATOM 2295 C C . THR B 1 74 ? 5.105 8.641 11.82 1 98.62 74 THR B C 1
ATOM 2297 O O . THR B 1 74 ? 5.688 9.305 10.961 1 98.62 74 THR B O 1
ATOM 2300 N N . THR B 1 75 ? 4.59 9.148 12.938 1 98.88 75 THR B N 1
ATOM 2301 C CA . THR B 1 75 ? 4.707 10.578 13.188 1 98.88 75 THR B CA 1
ATOM 2302 C C . THR B 1 75 ? 6.176 11 13.234 1 98.88 75 THR B C 1
ATOM 2304 O O . THR B 1 75 ? 6.543 12.047 12.695 1 98.88 75 THR B O 1
ATOM 2307 N N . GLN B 1 76 ? 7.059 10.156 13.789 1 98.5 76 GLN B N 1
ATOM 2308 C CA . GLN B 1 76 ? 8.477 10.477 13.891 1 98.5 76 GLN B CA 1
ATOM 2309 C C . GLN B 1 76 ? 9.125 10.539 12.516 1 98.5 76 GLN B C 1
ATOM 2311 O O . GLN B 1 76 ? 10.031 11.352 12.281 1 98.5 76 GLN B O 1
ATOM 2316 N N . ASN B 1 77 ? 8.688 9.711 11.672 1 98.75 77 ASN B N 1
ATOM 2317 C CA . ASN B 1 77 ? 9.234 9.688 10.32 1 98.75 77 ASN B CA 1
ATOM 2318 C C . ASN B 1 77 ? 8.844 10.938 9.539 1 98.75 77 ASN B C 1
ATOM 2320 O O . ASN B 1 77 ? 9.688 11.562 8.898 1 98.75 77 ASN B O 1
ATOM 2324 N N . VAL B 1 78 ? 7.578 11.305 9.609 1 98.88 78 VAL B N 1
ATOM 2325 C CA . VAL B 1 78 ? 7.086 12.5 8.93 1 98.88 78 VAL B CA 1
ATOM 2326 C C . VAL B 1 78 ? 7.793 13.742 9.477 1 98.88 78 VAL B C 1
ATOM 2328 O O . VAL B 1 78 ? 8.242 14.594 8.703 1 98.88 78 VAL B O 1
ATOM 2331 N N . LEU B 1 79 ? 7.883 13.766 10.812 1 98.88 79 LEU B N 1
ATOM 2332 C CA . LEU B 1 79 ? 8.562 14.898 11.43 1 98.88 79 LEU B CA 1
ATOM 2333 C C . LEU B 1 79 ? 10 15.016 10.938 1 98.88 79 LEU B C 1
ATOM 2335 O O . LEU B 1 79 ? 10.453 16.109 10.594 1 98.88 79 LEU B O 1
ATOM 2339 N N . TRP B 1 80 ? 10.688 13.93 10.859 1 98.81 80 TRP B N 1
ATOM 2340 C CA . TRP B 1 80 ? 12.062 13.922 10.383 1 98.81 80 TRP B CA 1
ATOM 2341 C C . TRP B 1 80 ? 12.156 14.461 8.961 1 98.81 80 TRP B C 1
ATOM 2343 O O . TRP B 1 80 ? 13.016 15.297 8.656 1 98.81 80 TRP B O 1
ATOM 2353 N N . ARG B 1 81 ? 11.312 13.992 8.094 1 98.88 81 ARG B N 1
ATOM 2354 C CA . ARG B 1 81 ? 11.328 14.422 6.699 1 98.88 81 ARG B CA 1
ATOM 2355 C C . ARG B 1 81 ? 11.117 15.93 6.59 1 98.88 81 ARG B C 1
ATOM 2357 O O . ARG B 1 81 ? 11.82 16.609 5.836 1 98.88 81 ARG B O 1
ATOM 2364 N N . LEU B 1 82 ? 10.18 16.422 7.344 1 98.81 82 LEU B N 1
ATOM 2365 C CA . LEU B 1 82 ? 9.875 17.844 7.316 1 98.81 82 LEU B CA 1
ATOM 2366 C C . LEU B 1 82 ? 11.047 18.656 7.859 1 98.81 82 LEU B C 1
ATOM 2368 O O . LEU B 1 82 ? 11.359 19.734 7.34 1 98.81 82 LEU B O 1
ATOM 2372 N N . GLU B 1 83 ? 11.688 18.125 8.875 1 98.62 83 GLU B N 1
ATOM 2373 C CA . GLU B 1 83 ? 12.836 18.797 9.453 1 98.62 83 GLU B CA 1
ATOM 2374 C C . GLU B 1 83 ? 14.055 18.703 8.539 1 98.62 83 GLU B C 1
ATOM 2376 O O . GLU B 1 83 ? 15.047 19.406 8.75 1 98.62 83 GLU B O 1
ATOM 2381 N N . ASN B 1 84 ? 13.945 17.891 7.555 1 98.56 84 ASN B N 1
ATOM 2382 C CA . ASN B 1 84 ? 15.102 17.672 6.688 1 98.56 84 ASN B CA 1
ATOM 2383 C C . ASN B 1 84 ? 14.805 18.078 5.25 1 98.56 84 ASN B C 1
ATOM 2385 O O . ASN B 1 84 ? 15.18 17.391 4.309 1 98.56 84 ASN B O 1
ATOM 2389 N N . GLY B 1 85 ? 14.086 19.094 5.074 1 97.88 85 GLY B N 1
ATOM 2390 C CA . GLY B 1 85 ? 14.195 19.828 3.824 1 97.88 85 GLY B CA 1
ATOM 2391 C C . GLY B 1 85 ? 12.938 19.766 2.982 1 97.88 85 GLY B C 1
ATOM 2392 O O . GLY B 1 85 ? 12.797 20.516 2.01 1 97.88 85 GLY B O 1
ATOM 2393 N N . GLU B 1 86 ? 11.883 18.984 3.305 1 97.44 86 GLU B N 1
ATOM 2394 C CA . GLU B 1 86 ? 10.758 18.734 2.406 1 97.44 86 GLU B CA 1
ATOM 2395 C C . GLU B 1 86 ? 9.898 19.969 2.225 1 97.44 86 GLU B C 1
ATOM 2397 O O . GLU B 1 86 ? 9.156 20.094 1.246 1 97.44 86 GLU B O 1
ATOM 2402 N N . ILE B 1 87 ? 10.008 20.875 3.184 1 97.56 87 ILE B N 1
ATOM 2403 C CA . ILE B 1 87 ? 9.086 22 3.055 1 97.56 87 ILE B CA 1
ATOM 2404 C C . ILE B 1 87 ? 9.852 23.312 3.111 1 97.56 87 ILE B C 1
ATOM 2406 O O . ILE B 1 87 ? 9.281 24.359 3.42 1 97.56 87 ILE B O 1
ATOM 2410 N N . ASP B 1 88 ? 11.117 23.281 2.779 1 95.62 88 ASP B N 1
ATOM 2411 C CA . ASP B 1 88 ? 11.984 24.438 2.938 1 95.62 88 ASP B CA 1
ATOM 2412 C C . ASP B 1 88 ? 11.852 25.391 1.748 1 95.62 88 ASP B C 1
ATOM 2414 O O . ASP B 1 88 ? 12.141 26.578 1.861 1 95.62 88 ASP B O 1
ATOM 2418 N N . ASN B 1 89 ? 11.422 24.859 0.601 1 95.06 89 ASN B N 1
ATOM 2419 C CA . ASN B 1 89 ? 11.492 25.656 -0.615 1 95.06 89 ASN B CA 1
ATOM 2420 C C . ASN B 1 89 ? 10.125 25.781 -1.289 1 95.06 89 ASN B C 1
ATOM 2422 O O . ASN B 1 89 ? 10.039 25.891 -2.514 1 95.06 89 ASN B O 1
ATOM 2426 N N . ILE B 1 90 ? 9.094 25.562 -0.57 1 95.5 90 ILE B N 1
ATOM 2427 C CA . ILE B 1 90 ? 7.746 25.75 -1.096 1 95.5 90 ILE B CA 1
ATOM 2428 C C . ILE B 1 90 ? 6.984 26.75 -0.227 1 95.5 90 ILE B C 1
ATOM 2430 O O . ILE B 1 90 ? 7.391 27.031 0.899 1 95.5 90 ILE B O 1
ATOM 2434 N N . LYS B 1 91 ? 5.945 27.312 -0.791 1 95.62 91 LYS B N 1
ATOM 2435 C CA . LYS B 1 91 ? 5.047 28.219 -0.083 1 95.62 91 LYS B CA 1
ATOM 2436 C C . LYS B 1 91 ? 3.586 27.891 -0.376 1 95.62 91 LYS B C 1
ATOM 2438 O O . LYS B 1 91 ? 2.867 28.703 -0.967 1 95.62 91 LYS B O 1
ATOM 2443 N N . PRO B 1 92 ? 3.182 26.75 0.11 1 97.56 92 PRO B N 1
ATOM 2444 C CA . PRO B 1 92 ? 1.786 26.391 -0.142 1 97.56 92 PRO B CA 1
ATOM 2445 C C . PRO B 1 92 ? 0.8 27.266 0.625 1 97.56 92 PRO B C 1
ATOM 2447 O O . PRO B 1 92 ? 1.133 27.797 1.693 1 97.56 92 PRO B O 1
ATOM 2450 N N . LYS B 1 93 ? -0.342 27.406 0.041 1 97.44 93 LYS B N 1
ATOM 2451 C CA . LYS B 1 93 ? -1.429 28.078 0.747 1 97.44 93 LYS B CA 1
ATOM 2452 C C . LYS B 1 93 ? -1.989 27.188 1.86 1 97.44 93 LYS B C 1
ATOM 2454 O O . LYS B 1 93 ? -2.391 27.688 2.912 1 97.44 93 LYS B O 1
ATOM 2459 N N . VAL B 1 94 ? -2.057 25.938 1.592 1 98.44 94 VAL B N 1
ATOM 2460 C CA . VAL B 1 94 ? -2.615 24.984 2.549 1 98.44 94 VAL B CA 1
ATOM 2461 C C . VAL B 1 94 ? -1.691 23.781 2.674 1 98.44 94 VAL B C 1
ATOM 2463 O O . VAL B 1 94 ? -1.147 23.297 1.677 1 98.44 94 VAL B O 1
ATOM 2466 N N . VAL B 1 95 ? -1.51 23.25 3.848 1 98.69 95 VAL B N 1
ATOM 2467 C CA . VAL B 1 95 ? -0.851 21.984 4.113 1 98.69 95 VAL B CA 1
ATOM 2468 C C . VAL B 1 95 ? -1.825 21.031 4.809 1 98.69 95 VAL B C 1
ATOM 2470 O O . VAL B 1 95 ? -2.395 21.359 5.852 1 98.69 95 VAL B O 1
ATOM 2473 N N . VAL B 1 96 ? -2.061 19.906 4.207 1 98.88 96 VAL B N 1
ATOM 2474 C CA . VAL B 1 96 ? -2.941 18.875 4.738 1 98.88 96 VAL B CA 1
ATOM 2475 C C . VAL B 1 96 ? -2.105 17.734 5.312 1 98.88 96 VAL B C 1
ATOM 2477 O O . VAL B 1 96 ? -1.222 17.203 4.637 1 98.88 96 VAL B O 1
ATOM 2480 N N . VAL B 1 97 ? -2.404 17.359 6.566 1 98.94 97 VAL B N 1
ATOM 2481 C CA . VAL B 1 97 ? -1.612 16.344 7.254 1 98.94 97 VAL B CA 1
ATOM 2482 C C . VAL B 1 97 ? -2.508 15.172 7.656 1 98.94 97 VAL B C 1
ATOM 2484 O O . VAL B 1 97 ? -3.574 15.367 8.242 1 98.94 97 VAL B O 1
ATOM 2487 N N . LEU B 1 98 ? -2.154 13.984 7.332 1 98.94 98 LEU B N 1
ATOM 2488 C CA . LEU B 1 98 ? -2.779 12.758 7.812 1 98.94 98 LEU B CA 1
ATOM 2489 C C . LEU B 1 98 ? -1.728 11.711 8.156 1 98.94 98 LEU B C 1
ATOM 2491 O O . LEU B 1 98 ? -1.062 11.18 7.262 1 98.94 98 LEU B O 1
ATOM 2495 N N . VAL B 1 99 ? -1.552 11.438 9.422 1 98.88 99 VAL B N 1
ATOM 2496 C CA . VAL B 1 99 ? -0.551 10.492 9.914 1 98.88 99 VAL B CA 1
ATOM 2497 C C . VAL B 1 99 ? -0.932 10.008 11.312 1 98.88 99 VAL B C 1
ATOM 2499 O O . VAL B 1 99 ? -1.684 10.68 12.023 1 98.88 99 VAL B O 1
ATOM 2502 N N . GLY B 1 100 ? -0.39 8.859 11.688 1 98.75 100 GLY B N 1
ATOM 2503 C CA . GLY B 1 100 ? -0.572 8.391 13.047 1 98.75 100 GLY B CA 1
ATOM 2504 C C . GLY B 1 100 ? -1.051 6.953 13.125 1 98.75 100 GLY B C 1
ATOM 2505 O O . GLY B 1 100 ? -0.865 6.285 14.148 1 98.75 100 GLY B O 1
ATOM 2506 N N . THR B 1 101 ? -1.663 6.398 12.055 1 98.62 101 THR B N 1
ATOM 2507 C CA . THR B 1 101 ? -2.246 5.059 12.07 1 98.62 101 THR B CA 1
ATOM 2508 C C . THR B 1 101 ? -1.166 4 12.273 1 98.62 101 THR B C 1
ATOM 2510 O O . THR B 1 101 ? -1.433 2.932 12.82 1 98.62 101 THR B O 1
ATOM 2513 N N . ASN B 1 102 ? 0.059 4.305 11.961 1 98.25 102 ASN B N 1
ATOM 2514 C CA . ASN B 1 102 ? 1.142 3.326 12.016 1 98.25 102 ASN B CA 1
ATOM 2515 C C . ASN B 1 102 ? 1.872 3.371 13.352 1 98.25 102 ASN B C 1
ATOM 2517 O O . ASN B 1 102 ? 2.789 2.584 13.594 1 98.25 102 ASN B O 1
ATOM 2521 N N . ASN B 1 103 ? 1.48 4.266 14.242 1 98.25 103 ASN B N 1
ATOM 2522 C CA . ASN B 1 103 ? 2.074 4.367 15.57 1 98.25 103 ASN B CA 1
ATOM 2523 C C . ASN B 1 103 ? 1.425 3.396 16.547 1 98.25 103 ASN B C 1
ATOM 2525 O O . ASN B 1 103 ? 1.076 3.777 17.672 1 98.25 103 ASN B O 1
ATOM 2529 N N . HIS B 1 104 ? 1.323 2.188 16.125 1 95.44 104 HIS B N 1
ATOM 2530 C CA . HIS B 1 104 ? 0.546 1.232 16.906 1 95.44 104 HIS B CA 1
ATOM 2531 C C . HIS B 1 104 ? 1.246 0.896 18.219 1 95.44 104 HIS B C 1
ATOM 2533 O O . HIS B 1 104 ? 0.603 0.46 19.172 1 95.44 104 HIS B O 1
ATOM 2539 N N . GLU B 1 105 ? 2.557 1.149 18.375 1 95.38 105 GLU B N 1
ATOM 2540 C CA . GLU B 1 105 ? 3.279 0.832 19.594 1 95.38 105 GLU B CA 1
ATOM 2541 C C . GLU B 1 105 ? 3.258 2.006 20.562 1 95.38 105 GLU B C 1
ATOM 2543 O O . GLU B 1 105 ? 3.775 1.906 21.688 1 95.38 105 GLU B O 1
ATOM 2548 N N . HIS B 1 106 ? 2.736 3.125 20.219 1 97.5 106 HIS B N 1
ATOM 2549 C CA . HIS B 1 106 ? 2.682 4.328 21.031 1 97.5 106 HIS B CA 1
ATOM 2550 C C . HIS B 1 106 ? 1.302 4.508 21.656 1 97.5 106 HIS B C 1
ATOM 2552 O O . HIS B 1 106 ? 0.309 3.994 21.141 1 97.5 106 HIS B O 1
ATOM 2558 N N . THR B 1 107 ? 1.249 5.211 22.719 1 97.25 107 THR B N 1
ATOM 2559 C CA . THR B 1 107 ? -0.034 5.562 23.312 1 97.25 107 THR B CA 1
ATOM 2560 C C . THR B 1 107 ? -0.739 6.637 22.5 1 97.25 107 THR B C 1
ATOM 2562 O O . THR B 1 107 ? -0.115 7.297 21.656 1 97.25 107 THR B O 1
ATOM 2565 N N . ALA B 1 108 ? -1.988 6.77 22.719 1 98 108 ALA B N 1
ATOM 2566 C CA . ALA B 1 108 ? -2.746 7.824 22.047 1 98 108 ALA B CA 1
ATOM 2567 C C . ALA B 1 108 ? -2.135 9.195 22.328 1 98 108 ALA B C 1
ATOM 2569 O O . ALA B 1 108 ? -1.958 9.992 21.406 1 98 108 ALA B O 1
ATOM 2570 N N . GLU B 1 109 ? -1.774 9.438 23.578 1 97.94 109 GLU B N 1
ATOM 2571 C CA . GLU B 1 109 ? -1.213 10.719 23.969 1 97.94 109 GLU B CA 1
ATOM 2572 C C . GLU B 1 109 ? 0.113 10.984 23.266 1 97.94 109 GLU B C 1
ATOM 2574 O O . GLU B 1 109 ? 0.382 12.109 22.828 1 97.94 109 GLU B O 1
ATOM 2579 N N . ALA B 1 110 ? 0.918 9.977 23.156 1 98.25 110 ALA B N 1
ATOM 2580 C CA . ALA B 1 110 ? 2.205 10.117 22.469 1 98.25 110 ALA B CA 1
ATOM 2581 C C . ALA B 1 110 ? 2.012 10.469 21 1 98.25 110 ALA B C 1
ATOM 2583 O O . ALA B 1 110 ? 2.738 11.297 20.453 1 98.25 110 ALA B O 1
ATOM 2584 N N . VAL B 1 111 ? 1.073 9.828 20.391 1 98.62 111 VAL B N 1
ATOM 2585 C CA . VAL B 1 111 ? 0.802 10.078 18.984 1 98.62 111 VAL B CA 1
ATOM 2586 C C . VAL B 1 111 ? 0.296 11.508 18.797 1 98.62 111 VAL B C 1
ATOM 2588 O O . VAL B 1 111 ? 0.702 12.203 17.859 1 98.62 111 VAL B O 1
ATOM 2591 N N . VAL B 1 112 ? -0.564 11.93 19.672 1 98.69 112 VAL B N 1
ATOM 2592 C CA . VAL B 1 112 ? -1.076 13.297 19.641 1 98.69 112 VAL B CA 1
ATOM 2593 C C . VAL B 1 112 ? 0.083 14.289 19.719 1 98.69 112 VAL B C 1
ATOM 2595 O O . VAL B 1 112 ? 0.146 15.25 18.953 1 98.69 112 VAL B O 1
ATOM 2598 N N . LYS B 1 113 ? 1.017 14.008 20.609 1 98.38 113 LYS B N 1
ATOM 2599 C CA . LYS B 1 113 ? 2.191 14.867 20.734 1 98.38 113 LYS B CA 1
ATOM 2600 C C . LYS B 1 113 ? 3.002 14.875 19.438 1 98.38 113 LYS B C 1
ATOM 2602 O O . LYS B 1 113 ? 3.549 15.906 19.047 1 98.38 113 LYS B O 1
ATOM 2607 N N . GLY B 1 114 ? 3.111 13.75 18.844 1 98.75 114 GLY B N 1
ATOM 2608 C CA . GLY B 1 114 ? 3.811 13.664 17.578 1 98.75 114 GLY B CA 1
ATOM 2609 C C . GLY B 1 114 ? 3.156 14.477 16.469 1 98.75 114 GLY B C 1
ATOM 2610 O O . GLY B 1 114 ? 3.834 15.211 15.75 1 98.75 114 GLY B O 1
ATOM 2611 N N . ILE B 1 115 ? 1.844 14.383 16.328 1 98.94 115 ILE B N 1
ATOM 2612 C CA . ILE B 1 115 ? 1.11 15.117 15.312 1 98.94 115 ILE B CA 1
ATOM 2613 C C . ILE B 1 115 ? 1.176 16.609 15.602 1 98.94 115 ILE B C 1
ATOM 2615 O O . ILE B 1 115 ? 1.341 17.422 14.688 1 98.94 115 ILE B O 1
ATOM 2619 N N . GLU B 1 116 ? 1.06 16.953 16.859 1 98.75 116 GLU B N 1
ATOM 2620 C CA . GLU B 1 116 ? 1.204 18.344 17.266 1 98.75 116 GLU B CA 1
ATOM 2621 C C . GLU B 1 116 ? 2.582 18.891 16.891 1 98.75 116 GLU B C 1
ATOM 2623 O O . GLU B 1 116 ? 2.697 20 16.359 1 98.75 116 GLU B O 1
ATOM 2628 N N . ALA B 1 117 ? 3.623 18.109 17.141 1 98.69 117 ALA B N 1
ATOM 2629 C CA . ALA B 1 117 ? 4.98 18.516 16.797 1 98.69 117 ALA B CA 1
ATOM 2630 C C . ALA B 1 117 ? 5.105 18.766 15.289 1 98.69 117 ALA B C 1
ATOM 2632 O O . ALA B 1 117 ? 5.777 19.703 14.859 1 98.69 117 ALA B O 1
ATOM 2633 N N . ILE B 1 118 ? 4.477 17.953 14.516 1 98.88 118 ILE B N 1
ATOM 2634 C CA . ILE B 1 118 ? 4.473 18.094 13.062 1 98.88 118 ILE B CA 1
ATOM 2635 C C . ILE B 1 118 ? 3.795 19.406 12.68 1 98.88 118 ILE B C 1
ATOM 2637 O O . ILE B 1 118 ? 4.352 20.203 11.922 1 98.88 118 ILE B O 1
ATOM 2641 N N . ALA B 1 119 ? 2.639 19.641 13.211 1 98.81 119 ALA B N 1
ATOM 2642 C CA . ALA B 1 119 ? 1.893 20.859 12.906 1 98.81 119 ALA B CA 1
ATOM 2643 C C . ALA B 1 119 ? 2.674 22.109 13.32 1 98.81 119 ALA B C 1
ATOM 2645 O O . ALA B 1 119 ? 2.721 23.094 12.578 1 98.81 119 ALA B O 1
ATOM 2646 N N . LEU B 1 120 ? 3.279 22.031 14.453 1 98.69 120 LEU B N 1
ATOM 2647 C CA . LEU B 1 120 ? 4.059 23.156 14.953 1 98.69 120 LEU B CA 1
ATOM 2648 C C . LEU B 1 120 ? 5.266 23.422 14.062 1 98.69 120 LEU B C 1
ATOM 2650 O O . LEU B 1 120 ? 5.609 24.578 13.797 1 98.69 120 LEU B O 1
ATOM 2654 N N . HIS B 1 121 ? 5.898 22.359 13.656 1 98.75 121 HIS B N 1
ATOM 2655 C CA . HIS B 1 121 ? 7.031 22.547 12.75 1 98.75 121 HIS B CA 1
ATOM 2656 C C . HIS B 1 121 ? 6.59 23.172 11.43 1 98.75 121 HIS B C 1
ATOM 2658 O O . HIS B 1 121 ? 7.254 24.078 10.922 1 98.75 121 HIS B O 1
ATOM 2664 N N . ILE B 1 122 ? 5.488 22.703 10.875 1 98.75 122 ILE B N 1
ATOM 2665 C CA . ILE B 1 122 ? 4.953 23.266 9.641 1 98.75 122 ILE B CA 1
ATOM 2666 C C . ILE B 1 122 ? 4.645 24.75 9.852 1 98.75 122 ILE B C 1
ATOM 2668 O O . ILE B 1 122 ? 4.984 25.578 9.008 1 98.75 122 ILE B O 1
ATOM 2672 N N . ARG B 1 123 ? 4.02 25.078 10.984 1 98.44 123 ARG B N 1
ATOM 2673 C CA . ARG B 1 123 ? 3.697 26.469 11.297 1 98.44 123 ARG B CA 1
ATOM 2674 C C . ARG B 1 123 ? 4.957 27.328 11.328 1 98.44 123 ARG B C 1
ATOM 2676 O O . ARG B 1 123 ? 4.969 28.438 10.789 1 98.44 123 ARG B O 1
ATOM 2683 N N . SER B 1 124 ? 5.945 26.797 11.883 1 98 124 SER B N 1
ATOM 2684 C CA . SER B 1 124 ? 7.195 27.547 12 1 98 124 SER B CA 1
ATOM 2685 C C . SER B 1 124 ? 7.82 27.797 10.633 1 98 124 SER B C 1
ATOM 2687 O O . SER B 1 124 ? 8.344 28.875 10.375 1 98 124 SER B O 1
ATOM 2689 N N . LYS B 1 125 ? 7.781 26.859 9.75 1 97.56 125 LYS B N 1
ATOM 2690 C CA . LYS B 1 125 ? 8.445 26.922 8.453 1 97.56 125 LYS B CA 1
ATOM 2691 C C . LYS B 1 125 ? 7.562 27.594 7.41 1 97.56 125 LYS B C 1
ATOM 2693 O O . LYS B 1 125 ? 8.062 28.203 6.457 1 97.56 125 LYS B O 1
ATOM 2698 N N . GLN B 1 126 ? 6.254 27.469 7.645 1 97.31 126 GLN B N 1
ATOM 2699 C CA . GLN B 1 126 ? 5.258 28.016 6.727 1 97.31 126 GLN B CA 1
ATOM 2700 C C . GLN B 1 126 ? 4.25 28.891 7.465 1 97.31 126 GLN B C 1
ATOM 2702 O O . GLN B 1 126 ? 3.076 28.531 7.586 1 97.31 126 GLN B O 1
ATOM 2707 N N . PRO B 1 127 ? 4.66 30.031 7.832 1 96.88 127 PRO B N 1
ATOM 2708 C CA . PRO B 1 127 ? 3.836 30.844 8.727 1 96.88 127 PRO B CA 1
ATOM 2709 C C . PRO B 1 127 ? 2.547 31.328 8.062 1 96.88 127 PRO B C 1
ATOM 2711 O O . PRO B 1 127 ? 1.576 31.641 8.75 1 96.88 127 PRO B O 1
ATOM 2714 N N . SER B 1 128 ? 2.48 31.328 6.727 1 96.38 128 SER B N 1
ATOM 2715 C CA . SER B 1 128 ? 1.302 31.859 6.039 1 96.38 128 SER B CA 1
ATOM 2716 C C . SER B 1 128 ? 0.364 30.734 5.613 1 96.38 128 SER B C 1
ATOM 2718 O O . SER B 1 128 ? -0.754 30.984 5.164 1 96.38 128 SER B O 1
ATOM 2720 N N . ALA B 1 129 ? 0.757 29.547 5.73 1 97.5 129 ALA B N 1
ATOM 2721 C CA . ALA B 1 129 ? -0.048 28.422 5.262 1 97.5 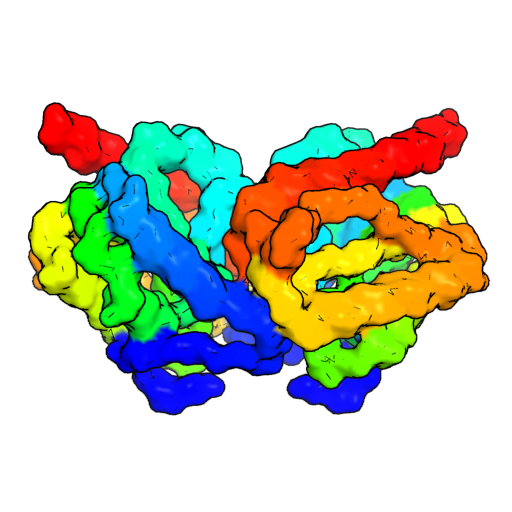129 ALA B CA 1
ATOM 2722 C C . ALA B 1 129 ? -1.174 28.094 6.242 1 97.5 129 ALA B C 1
ATOM 2724 O O . ALA B 1 129 ? -0.989 28.188 7.457 1 97.5 129 ALA B O 1
ATOM 2725 N N . HIS B 1 130 ? -2.332 27.812 5.707 1 98.25 130 HIS B N 1
ATOM 2726 C CA . HIS B 1 130 ? -3.379 27.188 6.508 1 98.25 130 HIS B CA 1
ATOM 2727 C C . HIS B 1 130 ? -3.113 25.688 6.695 1 98.25 130 HIS B C 1
ATOM 2729 O O . HIS B 1 130 ? -2.889 24.969 5.723 1 98.25 130 HIS B O 1
ATOM 2735 N N . ILE B 1 131 ? -3.102 25.219 7.945 1 98.75 131 ILE B N 1
ATOM 2736 C CA . ILE B 1 131 ? -2.775 23.828 8.234 1 98.75 131 ILE B CA 1
ATOM 2737 C C . ILE B 1 131 ? -4.051 23.062 8.555 1 98.75 131 ILE B C 1
ATOM 2739 O O . ILE B 1 131 ? -4.844 23.469 9.398 1 98.75 131 ILE B O 1
ATOM 2743 N N . ILE B 1 132 ? -4.281 22 7.863 1 98.88 132 ILE B N 1
ATOM 2744 C CA . ILE B 1 132 ? -5.414 21.109 8.117 1 98.88 132 ILE B CA 1
ATOM 2745 C C . ILE B 1 132 ? -4.902 19.734 8.539 1 98.88 132 ILE B C 1
ATOM 2747 O O . ILE B 1 132 ? -4.234 19.047 7.77 1 98.88 132 ILE B O 1
ATOM 2751 N N . VAL B 1 133 ? -5.176 19.344 9.758 1 98.94 133 VAL B N 1
ATOM 2752 C CA . VAL B 1 133 ? -4.879 18 10.242 1 98.94 133 VAL B CA 1
ATOM 2753 C C . VAL B 1 133 ? -6.133 17.125 10.156 1 98.94 133 VAL B C 1
ATOM 2755 O O . VAL B 1 133 ? -7.145 17.422 10.797 1 98.94 133 VAL B O 1
ATOM 2758 N N . LEU B 1 134 ? -6.062 16.062 9.43 1 98.88 134 LEU B N 1
ATOM 2759 C CA . LEU B 1 134 ? -7.227 15.227 9.172 1 98.88 134 LEU B CA 1
ATOM 2760 C C . LEU B 1 134 ? -7.398 14.18 10.273 1 98.88 134 LEU B C 1
ATOM 2762 O O . LEU B 1 134 ? -6.41 13.68 10.812 1 98.88 134 LEU B O 1
ATOM 2766 N N . ALA B 1 135 ? -8.633 13.867 10.523 1 98.81 135 ALA B N 1
ATOM 2767 C CA . ALA B 1 135 ? -8.93 12.742 11.406 1 98.81 135 ALA B CA 1
ATOM 2768 C C . ALA B 1 135 ? -8.398 11.438 10.82 1 98.81 135 ALA B C 1
ATOM 2770 O O . ALA B 1 135 ? -8.484 11.211 9.609 1 98.81 135 ALA B O 1
ATOM 2771 N N . ILE B 1 136 ? -7.867 10.609 11.719 1 98.81 136 ILE B N 1
ATOM 2772 C CA . ILE B 1 136 ? -7.375 9.305 11.312 1 98.81 136 ILE B CA 1
ATOM 2773 C C . ILE B 1 136 ? -8.547 8.336 11.141 1 98.81 136 ILE B C 1
ATOM 2775 O O . ILE B 1 136 ? -9.352 8.156 12.062 1 98.81 136 ILE B O 1
ATOM 2779 N N . PRO B 1 137 ? -8.68 7.73 9.938 1 98.69 137 PRO B N 1
ATOM 2780 C CA . PRO B 1 137 ? -9.781 6.785 9.734 1 98.69 137 PRO B CA 1
ATOM 2781 C C . PRO B 1 137 ? -9.672 5.547 10.625 1 98.69 137 PRO B C 1
ATOM 2783 O O . PRO B 1 137 ? -8.578 5.195 11.062 1 98.69 137 PRO B O 1
ATOM 2786 N N . PRO B 1 138 ? -10.867 4.941 10.883 1 98.25 138 PRO B N 1
ATOM 2787 C CA . PRO B 1 138 ? -10.828 3.672 11.609 1 98.25 138 PRO B CA 1
ATOM 2788 C C . PRO B 1 138 ? -10.164 2.553 10.812 1 98.25 138 PRO B C 1
ATOM 2790 O O . PRO B 1 138 ? -9.93 2.703 9.609 1 98.25 138 PRO B O 1
ATOM 2793 N N . ARG B 1 139 ? -9.773 1.5 11.5 1 97.62 139 ARG B N 1
ATOM 2794 C CA . ARG B 1 139 ? -9.195 0.358 10.797 1 97.62 139 ARG B CA 1
ATOM 2795 C C . ARG B 1 139 ? -9.602 -0.954 11.461 1 97.62 139 ARG B C 1
ATOM 2797 O O . ARG B 1 139 ? -10.016 -0.967 12.625 1 97.62 139 ARG B O 1
ATOM 2804 N N . GLY B 1 140 ? -9.484 -2.016 10.773 1 98.25 140 GLY B N 1
ATOM 2805 C CA . GLY B 1 140 ? -9.945 -3.322 11.211 1 98.25 140 GLY B CA 1
ATOM 2806 C C . GLY B 1 140 ? -11.414 -3.57 10.898 1 98.25 140 GLY B C 1
ATOM 2807 O O . GLY B 1 140 ? -12.242 -2.664 11.016 1 98.25 140 GLY B O 1
ATOM 2808 N N . LYS B 1 141 ? -11.719 -4.781 10.516 1 98.44 141 LYS B N 1
ATOM 2809 C CA . LYS B 1 141 ? -13.094 -5.125 10.172 1 98.44 141 LYS B CA 1
ATOM 2810 C C . LYS B 1 141 ? -14.031 -4.883 11.359 1 98.44 141 LYS B C 1
ATOM 2812 O O . LYS B 1 141 ? -15.055 -4.215 11.219 1 98.44 141 LYS B O 1
ATOM 2817 N N . ASN B 1 142 ? -13.625 -5.387 12.492 1 98.25 142 ASN B N 1
ATOM 2818 C CA . ASN B 1 142 ? -14.391 -5.273 13.727 1 98.25 142 ASN B CA 1
ATOM 2819 C C . ASN B 1 142 ? -13.75 -4.289 14.695 1 98.25 142 ASN B C 1
ATOM 2821 O O . ASN B 1 142 ? -12.617 -3.852 14.484 1 98.25 142 ASN B O 1
ATOM 2825 N N . ASP B 1 143 ? -14.562 -3.967 15.727 1 97 143 ASP B N 1
ATOM 2826 C CA . ASP B 1 143 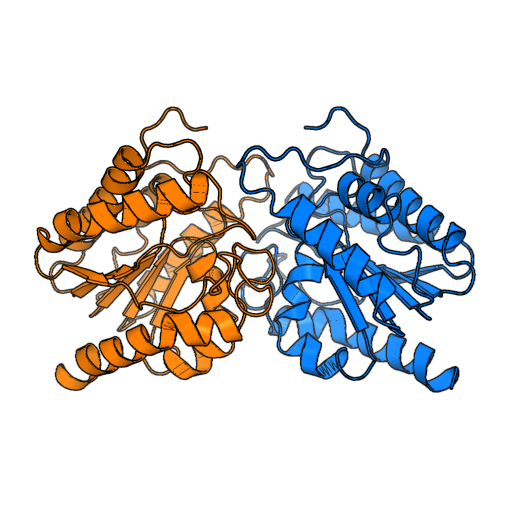? -13.969 -3.152 16.781 1 97 143 ASP B CA 1
ATOM 2827 C C . ASP B 1 143 ? -12.719 -3.812 17.359 1 97 143 ASP B C 1
ATOM 2829 O O . ASP B 1 143 ? -12.664 -5.039 17.484 1 97 143 ASP B O 1
ATOM 2833 N N . ASN B 1 144 ? -11.758 -3.004 17.609 1 97.88 144 ASN B N 1
ATOM 2834 C CA . ASN B 1 144 ? -10.477 -3.467 18.141 1 97.88 144 ASN B CA 1
ATOM 2835 C C . ASN B 1 144 ? -9.758 -2.363 18.922 1 97.88 144 ASN B C 1
ATOM 2837 O O . ASN B 1 144 ? -10.141 -1.193 18.828 1 97.88 144 ASN B O 1
ATOM 2841 N N . PRO B 1 145 ? -8.742 -2.689 19.672 1 96.75 145 PRO B N 1
ATOM 2842 C CA . PRO B 1 145 ? -8.078 -1.7 20.516 1 96.75 145 PRO B CA 1
ATOM 2843 C C . PRO B 1 145 ? -7.438 -0.57 19.719 1 96.75 145 PRO B C 1
ATOM 2845 O O . PRO B 1 145 ? -7.395 0.573 20.188 1 96.75 145 PRO B O 1
ATOM 2848 N N . LEU B 1 146 ? -6.969 -0.821 18.578 1 97.38 146 LEU B N 1
ATOM 2849 C CA . LEU B 1 146 ? -6.336 0.215 17.781 1 97.38 146 LEU B CA 1
ATOM 2850 C C . LEU B 1 146 ? -7.367 1.226 17.281 1 97.38 146 LEU B C 1
ATOM 2852 O O . LEU B 1 146 ? -7.09 2.426 17.234 1 97.38 146 LEU B O 1
ATOM 2856 N N . ARG B 1 147 ? -8.461 0.716 16.906 1 97 147 ARG B N 1
ATOM 2857 C CA . ARG B 1 147 ? -9.555 1.604 16.516 1 97 147 ARG B CA 1
ATOM 2858 C C . ARG B 1 147 ? -9.93 2.537 17.672 1 97 147 ARG B C 1
ATOM 2860 O O . ARG B 1 147 ? -10.164 3.727 17.453 1 97 147 ARG B O 1
ATOM 2867 N N . ALA B 1 148 ? -10.062 1.986 18.828 1 97.31 148 ALA B N 1
ATOM 2868 C CA . ALA B 1 148 ? -10.359 2.791 20.016 1 97.31 148 ALA B CA 1
ATOM 2869 C C . ALA B 1 148 ? -9.273 3.836 20.25 1 97.31 148 ALA B C 1
ATOM 2871 O O . ALA B 1 148 ? -9.57 4.984 20.594 1 97.31 148 ALA B O 1
ATOM 2872 N N . LYS B 1 149 ? -8.125 3.438 20.109 1 98.06 149 LYS B N 1
ATOM 2873 C CA . LYS B 1 149 ? -7 4.355 20.266 1 98.06 149 LYS B CA 1
ATOM 2874 C C . LYS B 1 149 ? -7.066 5.492 19.25 1 98.06 149 LYS B C 1
ATOM 2876 O O . LYS B 1 149 ? -6.844 6.652 19.594 1 98.06 149 LYS B O 1
ATOM 2881 N N . LEU B 1 150 ? -7.336 5.148 18 1 98.31 150 LEU B N 1
ATOM 2882 C CA . LEU B 1 150 ? -7.418 6.152 16.953 1 98.31 150 LEU B CA 1
ATOM 2883 C C . LEU B 1 150 ? -8.539 7.148 17.234 1 98.31 150 LEU B C 1
ATOM 2885 O O . LEU B 1 150 ? -8.383 8.352 17 1 98.31 150 LEU B O 1
ATOM 2889 N N . SER B 1 151 ? -9.633 6.609 17.719 1 97.94 151 SER B N 1
ATOM 2890 C CA . SER B 1 151 ? -10.734 7.48 18.109 1 97.94 151 SER B CA 1
ATOM 2891 C C . SER B 1 151 ? -10.305 8.453 19.203 1 97.94 151 SER B C 1
ATOM 2893 O O . SER B 1 151 ? -10.633 9.633 19.156 1 97.94 151 SER B O 1
ATOM 2895 N N . LYS B 1 152 ? -9.625 7.949 20.188 1 98.56 152 LYS B N 1
ATOM 2896 C CA . LYS B 1 152 ? -9.117 8.781 21.266 1 98.56 152 LYS B CA 1
ATOM 2897 C C . LYS B 1 152 ? -8.148 9.836 20.75 1 98.56 152 LYS B C 1
ATOM 2899 O O . LYS B 1 152 ? -8.195 10.992 21.172 1 98.56 152 LYS B O 1
ATOM 2904 N N . ILE B 1 153 ? -7.25 9.469 19.844 1 98.75 153 ILE B N 1
ATOM 2905 C CA . ILE B 1 153 ? -6.32 10.406 19.219 1 98.75 153 ILE B CA 1
ATOM 2906 C C . ILE B 1 153 ? -7.102 11.539 18.562 1 98.75 153 ILE B C 1
ATOM 2908 O O . ILE B 1 153 ? -6.809 12.711 18.781 1 98.75 153 ILE B O 1
ATOM 2912 N N . ASN B 1 154 ? -8.086 11.156 17.766 1 98.75 154 ASN B N 1
ATOM 2913 C CA . ASN B 1 154 ? -8.883 12.156 17.062 1 98.75 154 ASN B CA 1
ATOM 2914 C C . ASN B 1 154 ? -9.555 13.125 18.016 1 98.75 154 ASN B C 1
ATOM 2916 O O . ASN B 1 154 ? -9.602 14.328 17.766 1 98.75 154 ASN B O 1
ATOM 2920 N N . GLU B 1 155 ? -10.016 12.609 19.078 1 98.5 155 GLU B N 1
ATOM 2921 C CA . GLU B 1 155 ? -10.656 13.453 20.078 1 98.5 155 GLU B CA 1
ATOM 2922 C C . GLU B 1 155 ? -9.672 14.453 20.672 1 98.5 155 GLU B C 1
ATOM 2924 O O . GLU B 1 155 ? -9.969 15.641 20.797 1 98.5 155 GLU B O 1
ATOM 2929 N N . LEU B 1 156 ? -8.539 14.008 20.984 1 98.44 156 LEU B N 1
ATOM 2930 C CA . LEU B 1 156 ? -7.531 14.836 21.641 1 98.44 156 LEU B CA 1
ATOM 2931 C C . LEU B 1 156 ? -6.953 15.867 20.672 1 98.44 156 LEU B C 1
ATOM 2933 O O . LEU B 1 156 ? -6.586 16.969 21.078 1 98.44 156 LEU B O 1
ATOM 2937 N N . LEU B 1 157 ? -6.895 15.547 19.406 1 98.62 157 LEU B N 1
ATOM 2938 C CA . LEU B 1 157 ? -6.309 16.406 18.391 1 98.62 157 LEU B CA 1
ATOM 2939 C C . LEU B 1 157 ? -7.145 17.672 18.203 1 98.62 157 LEU B C 1
ATOM 2941 O O . LEU B 1 157 ? -6.609 18.734 17.891 1 98.62 157 LEU B O 1
ATOM 2945 N N . LYS B 1 158 ? -8.453 17.578 18.406 1 97.44 158 LYS B N 1
ATOM 2946 C CA . LYS B 1 158 ? -9.344 18.703 18.203 1 97.44 158 LYS B CA 1
ATOM 2947 C C . LYS B 1 158 ? -8.867 19.938 18.969 1 97.44 158 LYS B C 1
ATOM 2949 O O . LYS B 1 158 ? -8.617 20.984 18.375 1 97.44 158 LYS B O 1
ATOM 2954 N N . ASP B 1 159 ? -8.602 19.75 20.188 1 96 159 ASP B N 1
ATOM 2955 C CA . ASP B 1 159 ? -8.203 20.859 21.031 1 96 159 ASP B CA 1
ATOM 2956 C C . ASP B 1 159 ? -6.754 21.266 20.781 1 96 159 ASP B C 1
ATOM 2958 O O . ASP B 1 159 ? -6.434 22.453 20.719 1 96 159 ASP B O 1
ATOM 2962 N N . LYS B 1 160 ? -5.895 20.281 20.625 1 97.38 160 LYS B N 1
ATOM 2963 C CA . LYS B 1 160 ? -4.465 20.531 20.5 1 97.38 160 LYS B CA 1
ATOM 2964 C C . LYS B 1 160 ? -4.168 21.328 19.219 1 97.38 160 LYS B C 1
ATOM 2966 O O . LYS B 1 160 ? -3.367 22.266 19.234 1 97.38 160 LYS B O 1
ATOM 2971 N N . ILE B 1 161 ? -4.824 20.969 18.125 1 98.5 161 ILE B N 1
ATOM 2972 C CA . ILE B 1 161 ? -4.523 21.578 16.828 1 98.5 161 ILE B CA 1
ATOM 2973 C C . ILE B 1 161 ? -5.16 22.953 16.75 1 98.5 161 ILE B C 1
ATOM 2975 O O . ILE B 1 161 ? -4.586 23.875 16.172 1 98.5 161 ILE B O 1
ATOM 2979 N N . SER B 1 162 ? -6.371 23.094 17.312 1 96 162 SER B N 1
ATOM 2980 C CA . SER B 1 162 ? -7.07 24.375 17.281 1 96 162 SER B CA 1
ATOM 2981 C C . SER B 1 162 ? -6.281 25.469 18.016 1 96 162 SER B C 1
ATOM 2983 O O . SER B 1 162 ? -6.504 26.656 17.797 1 96 162 SER B O 1
ATOM 2985 N N . ALA B 1 163 ? -5.375 25.078 18.859 1 97.25 163 ALA B N 1
ATOM 2986 C CA . ALA B 1 163 ? -4.566 26.031 19.609 1 97.25 163 ALA B CA 1
ATOM 2987 C C . ALA B 1 163 ? -3.438 26.609 18.766 1 97.25 163 ALA B C 1
ATOM 2989 O O . ALA B 1 163 ? -2.814 27.594 19.141 1 97.25 163 ALA B O 1
ATOM 2990 N N . ILE B 1 164 ? -3.113 25.984 17.688 1 97.94 164 ILE B N 1
ATOM 2991 C CA . ILE B 1 164 ? -2.076 26.438 16.766 1 97.94 164 ILE B CA 1
ATOM 2992 C C . ILE B 1 164 ? -2.658 27.469 15.805 1 97.94 164 ILE B C 1
ATOM 2994 O O . ILE B 1 164 ? -3.705 27.25 15.195 1 97.94 164 ILE B O 1
ATOM 2998 N N . PRO B 1 165 ? -1.996 28.625 15.648 1 97.12 165 PRO B N 1
ATOM 2999 C CA . PRO B 1 165 ? -2.523 29.656 14.75 1 97.12 165 PRO B CA 1
ATOM 3000 C C . PRO B 1 165 ? -2.713 29.141 13.32 1 97.12 165 PRO B C 1
ATOM 3002 O O . PRO B 1 165 ? -1.826 28.484 12.773 1 97.12 165 PRO B O 1
ATOM 3005 N N . ASP B 1 166 ? -3.865 29.422 12.727 1 96.94 166 ASP B N 1
ATOM 3006 C CA . ASP B 1 166 ? -4.23 29.109 11.352 1 96.94 166 ASP B CA 1
ATOM 3007 C C . ASP B 1 166 ? -4.137 27.609 11.086 1 96.94 166 ASP B C 1
ATOM 3009 O O . ASP B 1 166 ? -3.723 27.188 10 1 96.94 166 ASP B O 1
ATOM 3013 N N . ALA B 1 167 ? -4.359 26.844 12.133 1 98.5 167 ALA B N 1
ATOM 3014 C CA . ALA B 1 167 ? -4.438 25.391 12.023 1 98.5 167 ALA B CA 1
ATOM 3015 C C . ALA B 1 167 ? -5.805 24.875 12.469 1 98.5 167 ALA B C 1
ATOM 3017 O O . ALA B 1 167 ? -6.434 25.469 13.352 1 98.5 167 ALA B O 1
ATOM 3018 N N . GLU B 1 168 ? -6.273 23.844 11.836 1 98.44 168 GLU B N 1
ATOM 3019 C CA . GLU B 1 168 ? -7.543 23.25 12.25 1 98.44 168 GLU B CA 1
ATOM 3020 C C . GLU B 1 168 ? -7.504 21.719 12.141 1 98.44 168 GLU B C 1
ATOM 3022 O O . GLU B 1 168 ? -6.828 21.172 11.273 1 98.44 168 GLU B O 1
ATOM 3027 N N . PHE B 1 169 ? -8.203 21.141 13.086 1 98.75 169 PHE B N 1
ATOM 3028 C CA . PHE B 1 169 ? -8.523 19.719 12.984 1 98.75 169 PHE B CA 1
ATOM 3029 C C . PHE B 1 169 ? -9.773 19.516 12.133 1 98.75 169 PHE B C 1
ATOM 3031 O O . PHE B 1 169 ? -10.789 20.188 12.336 1 98.75 169 PHE B O 1
ATOM 3038 N N . PHE B 1 170 ? -9.703 18.594 11.133 1 98.69 170 PHE B N 1
ATOM 3039 C CA . PHE B 1 170 ? -10.812 18.391 10.211 1 98.69 170 PHE B CA 1
ATOM 3040 C C . PHE B 1 170 ? -11.242 16.938 10.18 1 98.69 170 PHE B C 1
ATOM 3042 O O . PHE B 1 170 ? -10.461 16.062 9.773 1 98.69 170 PHE B O 1
ATOM 3049 N N . ASP B 1 171 ? -12.391 16.641 10.633 1 98.12 171 ASP B N 1
ATOM 3050 C CA . ASP B 1 171 ? -13.031 15.336 10.523 1 98.12 171 ASP B CA 1
ATOM 3051 C C . ASP B 1 171 ? -14.086 15.328 9.422 1 98.12 171 ASP B C 1
ATOM 3053 O O . ASP B 1 171 ? -15.148 15.93 9.57 1 98.12 171 ASP B O 1
ATOM 3057 N N . PRO B 1 172 ? -13.812 14.578 8.336 1 97.62 172 PRO B N 1
ATOM 3058 C CA . PRO B 1 172 ? -14.766 14.555 7.223 1 97.62 172 PRO B CA 1
ATOM 3059 C C . PRO B 1 172 ? -16.078 13.859 7.59 1 97.62 172 PRO B C 1
ATOM 3061 O O . PRO B 1 172 ? -17.062 13.977 6.859 1 97.62 172 PRO B O 1
ATOM 3064 N N . LYS B 1 173 ? -16.156 13.172 8.688 1 95.88 173 LYS B N 1
ATOM 3065 C CA . LYS B 1 173 ? -17.328 12.438 9.148 1 95.88 173 LYS B CA 1
ATOM 3066 C C . LYS B 1 173 ? -17.828 11.461 8.086 1 95.88 173 LYS B C 1
ATOM 3068 O O . LYS B 1 173 ? -19.016 11.398 7.801 1 95.88 173 LYS B O 1
ATOM 3073 N N . ALA B 1 174 ? -16.844 10.797 7.48 1 95 174 ALA B N 1
ATOM 3074 C CA . ALA B 1 174 ? -17.172 9.773 6.484 1 95 174 ALA B CA 1
ATOM 3075 C C . ALA B 1 174 ? -17.812 8.555 7.137 1 95 174 ALA B C 1
ATOM 3077 O O . ALA B 1 174 ? -17.406 8.133 8.219 1 95 174 ALA B O 1
ATOM 3078 N N . GLU B 1 175 ? -18.844 8.008 6.547 1 95.56 175 GLU B N 1
ATOM 3079 C CA . GLU B 1 175 ? -19.5 6.805 7.055 1 95.56 175 GLU B CA 1
ATOM 3080 C C . GLU B 1 175 ? -18.734 5.543 6.66 1 95.56 175 GLU B C 1
ATOM 3082 O O . GLU B 1 175 ? -19.188 4.785 5.797 1 95.56 175 GLU B O 1
ATOM 3087 N N . LEU B 1 176 ? -17.703 5.289 7.426 1 97.75 176 LEU B N 1
ATOM 3088 C CA . LEU B 1 176 ? -16.828 4.16 7.098 1 97.75 176 LEU B CA 1
ATOM 3089 C C . LEU B 1 176 ? -17.172 2.951 7.965 1 97.75 176 LEU B C 1
ATOM 3091 O O . LEU B 1 176 ? -16.766 1.828 7.652 1 97.75 176 LEU B O 1
ATOM 3095 N N . ILE B 1 177 ? -17.859 3.18 9.07 1 97.75 177 ILE B N 1
ATOM 3096 C CA . ILE B 1 177 ? -18.297 2.107 9.953 1 97.75 177 ILE B CA 1
ATOM 3097 C C . ILE B 1 177 ? -19.781 1.833 9.734 1 97.75 177 ILE B C 1
ATOM 3099 O O . ILE B 1 177 ? -20.609 2.746 9.82 1 97.75 177 ILE B O 1
ATOM 3103 N N . GLN B 1 178 ? -20.078 0.625 9.484 1 97.56 178 GLN B N 1
ATOM 3104 C CA . GLN B 1 178 ? -21.469 0.222 9.273 1 97.56 178 GLN B CA 1
ATOM 3105 C C . GLN B 1 178 ? -22.266 0.25 10.578 1 97.56 178 GLN B C 1
ATOM 3107 O O . GLN B 1 178 ? -21.672 0.28 11.664 1 97.56 178 GLN B O 1
ATOM 3112 N N . PRO B 1 179 ? -23.594 0.222 10.461 1 97.06 179 PRO B N 1
ATOM 3113 C CA . PRO B 1 179 ? -24.422 0.256 11.656 1 97.06 179 PRO B CA 1
ATOM 3114 C C . PRO B 1 179 ? -24.109 -0.881 12.633 1 97.06 179 PRO B C 1
ATOM 3116 O O . PRO B 1 179 ? -24.25 -0.716 13.844 1 97.06 179 PRO B O 1
ATOM 3119 N N . ASP B 1 180 ? -23.672 -1.961 12.133 1 97.62 180 ASP B N 1
ATOM 3120 C CA . ASP B 1 180 ? -23.391 -3.1 13 1 97.62 180 ASP B CA 1
ATOM 3121 C C . ASP B 1 180 ? -21.969 -3.02 13.562 1 97.62 180 ASP B C 1
ATOM 3123 O O . ASP B 1 180 ? -21.5 -3.961 14.203 1 97.62 180 ASP B O 1
ATOM 3127 N N . GLY B 1 181 ? -21.312 -1.998 13.234 1 97.44 181 GLY B N 1
ATOM 3128 C CA . GLY B 1 181 ? -20 -1.75 13.812 1 97.44 181 GLY B CA 1
ATOM 3129 C C . GLY B 1 181 ? -18.859 -2.232 12.93 1 97.44 181 GLY B C 1
ATOM 3130 O O . GLY B 1 181 ? -17.688 -2.027 13.258 1 97.44 181 GLY B O 1
ATOM 3131 N N . THR B 1 182 ? -19.109 -2.826 11.766 1 98.38 182 THR B N 1
ATOM 3132 C CA . THR B 1 182 ? -18.078 -3.398 10.922 1 98.38 182 THR B CA 1
ATOM 3133 C C . THR B 1 182 ? -17.688 -2.428 9.805 1 98.38 182 THR B C 1
ATOM 3135 O O . THR B 1 182 ? -18.422 -1.478 9.523 1 98.38 182 THR B O 1
ATOM 3138 N N . ILE B 1 183 ? -16.531 -2.65 9.273 1 98.06 183 ILE B N 1
ATOM 3139 C CA . ILE B 1 183 ? -16.078 -1.932 8.086 1 98.06 183 ILE B CA 1
ATOM 3140 C C . ILE B 1 183 ? -16.203 -2.832 6.855 1 98.06 183 ILE B C 1
ATOM 3142 O O . ILE B 1 183 ? -15.836 -4.008 6.902 1 98.06 183 ILE B O 1
ATOM 3146 N N . ASP B 1 184 ? -16.766 -2.24 5.836 1 97 184 ASP B N 1
ATOM 3147 C CA . ASP B 1 184 ? -16.938 -2.971 4.582 1 97 184 ASP B CA 1
ATOM 3148 C C . ASP B 1 184 ? -15.711 -2.828 3.689 1 97 184 ASP B C 1
ATOM 3150 O O . ASP B 1 184 ? -15.133 -1.745 3.592 1 97 184 ASP B O 1
ATOM 3154 N N . ARG B 1 185 ? -15.375 -3.891 3.004 1 96.88 185 ARG B N 1
ATOM 3155 C CA . ARG B 1 185 ? -14.195 -3.891 2.145 1 96.88 185 ARG B CA 1
ATOM 3156 C C . ARG B 1 185 ? -14.383 -2.957 0.954 1 96.88 185 ARG B C 1
ATOM 3158 O O . ARG B 1 185 ? -13.414 -2.6 0.278 1 96.88 185 ARG B O 1
ATOM 3165 N N . SER B 1 186 ? -15.609 -2.547 0.651 1 96.56 186 SER B N 1
ATOM 3166 C CA . SER B 1 186 ? -15.852 -1.601 -0.434 1 96.56 186 SER B CA 1
ATOM 3167 C C . SER B 1 186 ? -15.297 -0.22 -0.095 1 96.56 186 SER B C 1
ATOM 3169 O O . SER B 1 186 ? -15 0.571 -0.991 1 96.56 186 SER B O 1
ATOM 3171 N N . ASP B 1 187 ? -15.156 0.034 1.183 1 97.81 187 ASP B N 1
ATOM 3172 C CA . ASP B 1 187 ? -14.641 1.329 1.615 1 97.81 187 ASP B CA 1
ATOM 3173 C C . ASP B 1 187 ? -13.156 1.241 1.971 1 97.81 187 ASP B C 1
ATOM 3175 O O . ASP B 1 187 ? -12.367 2.115 1.598 1 97.81 187 ASP B O 1
ATOM 3179 N N . LEU B 1 188 ? -12.828 0.214 2.734 1 98.25 188 LEU B N 1
ATOM 3180 C CA . LEU B 1 188 ? -11.445 -0.09 3.09 1 98.25 188 LEU B CA 1
ATOM 3181 C C . LEU B 1 188 ? -11.078 -1.509 2.672 1 98.25 188 LEU B C 1
ATOM 3183 O O . LEU B 1 188 ? -11.414 -2.473 3.363 1 98.25 188 LEU B O 1
ATOM 3187 N N . GLY B 1 189 ? -10.336 -1.598 1.602 1 97.44 189 GLY B N 1
ATOM 3188 C CA . GLY B 1 189 ? -10.133 -2.869 0.925 1 97.44 189 GLY B CA 1
ATOM 3189 C C . GLY B 1 189 ? -9.438 -3.9 1.791 1 97.44 189 GLY B C 1
ATOM 3190 O O . GLY B 1 189 ? -9.75 -5.09 1.719 1 97.44 189 GLY B O 1
ATOM 3191 N N . ASP B 1 190 ? -8.438 -3.469 2.523 1 98.38 190 ASP B N 1
ATOM 3192 C CA . ASP B 1 190 ? -7.707 -4.348 3.436 1 98.38 190 ASP B CA 1
ATOM 3193 C C . ASP B 1 190 ? -7.977 -3.975 4.891 1 98.38 190 ASP B C 1
ATOM 3195 O O . ASP B 1 190 ? -7.152 -4.234 5.77 1 98.38 190 ASP B O 1
ATOM 3199 N N . PHE B 1 191 ? -9.055 -3.176 5.117 1 98.5 191 PHE B N 1
ATOM 3200 C CA . PHE B 1 191 ? -9.531 -2.715 6.414 1 98.5 191 PHE B CA 1
ATOM 3201 C C . PHE B 1 191 ? -8.578 -1.681 7.004 1 98.5 191 PHE B C 1
ATOM 3203 O O . PHE B 1 191 ? -8.586 -1.439 8.211 1 98.5 191 PHE B O 1
ATOM 3210 N N . LEU B 1 192 ? -7.719 -1.203 6.242 1 98.31 192 LEU B N 1
ATOM 3211 C CA . LEU B 1 192 ? -6.828 -0.117 6.637 1 98.31 192 LEU B CA 1
ATOM 3212 C C . LEU B 1 192 ? -6.781 0.965 5.566 1 98.31 192 LEU B C 1
ATOM 3214 O O . LEU B 1 192 ? -7.059 2.135 5.844 1 98.31 192 LEU B O 1
ATOM 3218 N N . HIS B 1 193 ? -6.477 0.605 4.34 1 98.62 193 HIS B N 1
ATOM 3219 C CA . HIS B 1 193 ? -6.367 1.553 3.236 1 98.62 193 HIS B CA 1
ATOM 3220 C C . HIS B 1 193 ? -7.699 1.718 2.518 1 98.62 193 HIS B C 1
ATOM 3222 O O . HIS B 1 193 ? -8.438 0.746 2.338 1 98.62 193 HIS B O 1
ATOM 3228 N N . LEU B 1 194 ? -7.938 2.91 2.055 1 98.38 194 LEU B N 1
ATOM 3229 C CA . LEU B 1 194 ? -9.211 3.248 1.422 1 98.38 194 LEU B CA 1
ATOM 3230 C C . LEU B 1 194 ? -9.219 2.814 -0.04 1 98.38 194 LEU B C 1
ATOM 3232 O O . LEU B 1 194 ? -8.219 2.957 -0.743 1 98.38 194 LEU B O 1
ATOM 3236 N N . THR B 1 195 ? -10.352 2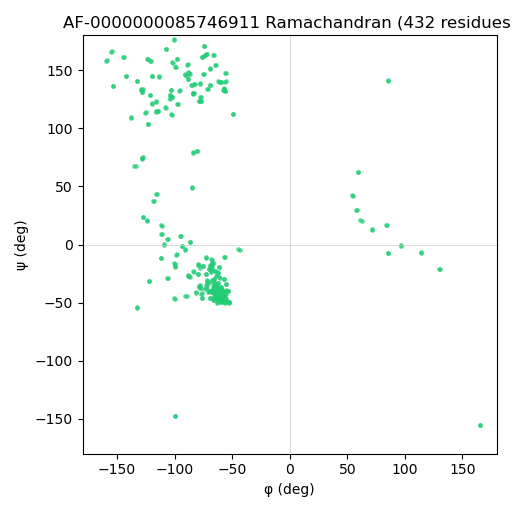.246 -0.461 1 97.31 195 THR B N 1
ATOM 3237 C CA . THR B 1 195 ? -10.633 2.047 -1.878 1 97.31 195 THR B CA 1
ATOM 3238 C C . THR B 1 195 ? -11 3.369 -2.547 1 97.31 195 THR B C 1
ATOM 3240 O O . THR B 1 195 ? -11.156 4.391 -1.874 1 97.31 195 THR B O 1
ATOM 3243 N N . PRO B 1 196 ? -11.102 3.363 -3.891 1 96.38 196 PRO B N 1
ATOM 3244 C CA . PRO B 1 196 ? -11.586 4.594 -4.516 1 96.38 196 PRO B CA 1
ATOM 3245 C C . PRO B 1 196 ? -12.914 5.074 -3.93 1 96.38 196 PRO B C 1
ATOM 3247 O O . PRO B 1 196 ? -13.086 6.27 -3.688 1 96.38 196 PRO B O 1
ATOM 3250 N N . GLN B 1 197 ? -13.789 4.172 -3.668 1 96.88 197 GLN B N 1
ATOM 3251 C CA . GLN B 1 197 ? -15.062 4.523 -3.035 1 96.88 197 GLN B CA 1
ATOM 3252 C C . GLN B 1 197 ? -14.836 5.113 -1.646 1 96.88 197 GLN B C 1
ATOM 3254 O O . GLN B 1 197 ? -15.445 6.125 -1.289 1 96.88 197 GLN B O 1
ATOM 3259 N N . GLY B 1 198 ? -13.984 4.5 -0.882 1 98.19 198 GLY B N 1
ATOM 3260 C CA . GLY B 1 198 ? -13.648 5.012 0.438 1 98.19 198 GLY B CA 1
ATOM 3261 C C . GLY B 1 198 ? -13.023 6.395 0.401 1 98.19 198 GLY B C 1
ATOM 3262 O O . GLY B 1 198 ? -13.383 7.262 1.2 1 98.19 198 GLY B O 1
ATOM 3263 N N . TYR B 1 199 ? -12.133 6.59 -0.558 1 98.38 199 TYR B N 1
ATOM 3264 C CA . TYR B 1 199 ? -11.508 7.898 -0.712 1 98.38 199 TYR B CA 1
ATOM 3265 C C . TYR B 1 199 ? -12.547 8.953 -1.098 1 98.38 199 TYR B C 1
ATOM 3267 O O . TYR B 1 199 ? -12.469 10.102 -0.654 1 98.38 199 TYR B O 1
ATOM 3275 N N . ARG B 1 200 ? -13.406 8.586 -1.928 1 97.88 200 ARG B N 1
ATOM 3276 C CA . ARG B 1 200 ? -14.43 9.547 -2.324 1 97.88 200 ARG B CA 1
ATOM 3277 C C . ARG B 1 200 ? -15.242 10.016 -1.12 1 97.88 200 ARG B C 1
ATOM 3279 O O . ARG B 1 200 ? -15.453 11.211 -0.934 1 97.88 200 ARG B O 1
ATOM 3286 N N . LYS B 1 201 ? -15.672 9.094 -0.275 1 97.81 201 LYS B N 1
ATOM 3287 C CA . LYS B 1 201 ? -16.406 9.422 0.941 1 97.81 201 LYS B CA 1
ATOM 3288 C C . LYS B 1 201 ? -15.57 10.297 1.869 1 97.81 201 LYS B C 1
ATOM 3290 O O . LYS B 1 201 ? -16.062 11.297 2.396 1 97.81 201 LYS B O 1
ATOM 3295 N N . TYR B 1 202 ? -14.391 9.969 1.997 1 98.56 202 TYR B N 1
ATOM 3296 C CA . TYR B 1 202 ? -13.5 10.578 2.98 1 98.56 202 TYR B CA 1
ATOM 3297 C C . TYR B 1 202 ? -13.008 11.938 2.506 1 98.56 202 TYR B C 1
ATOM 3299 O O . TYR B 1 202 ? -12.867 12.867 3.309 1 98.56 202 TYR B O 1
ATOM 3307 N N . CYS B 1 203 ? -12.773 12.094 1.188 1 98.5 203 CYS B N 1
ATOM 3308 C CA . CYS B 1 203 ? -12.039 13.258 0.703 1 98.5 203 CYS B CA 1
ATOM 3309 C C . CYS B 1 203 ? -12.992 14.305 0.14 1 98.5 203 CYS B C 1
ATOM 3311 O O . CYS B 1 203 ? -12.617 15.461 -0.041 1 98.5 203 CYS B O 1
ATOM 3313 N N . LYS B 1 204 ? -14.227 13.969 -0.151 1 97.94 204 LYS B N 1
ATOM 3314 C CA . LYS B 1 204 ? -15.133 14.93 -0.779 1 97.94 204 LYS B CA 1
ATOM 3315 C C . LYS B 1 204 ? -15.328 16.156 0.102 1 97.94 204 LYS B C 1
ATOM 3317 O O . LYS B 1 204 ? -15.195 17.297 -0.369 1 97.94 204 LYS B O 1
ATOM 3322 N N . PRO B 1 205 ? -15.633 15.977 1.4 1 98.12 205 PRO B N 1
ATOM 3323 C CA . PRO B 1 205 ? -15.758 17.172 2.246 1 98.12 205 PRO B CA 1
ATOM 3324 C C . PRO B 1 205 ? -14.469 18 2.285 1 98.12 205 PRO B C 1
ATOM 3326 O O . PRO B 1 205 ? -14.531 19.234 2.346 1 98.12 205 PRO B O 1
ATOM 3329 N N . LEU B 1 206 ? -13.344 17.359 2.324 1 98.31 206 LEU B N 1
ATOM 3330 C CA . LEU B 1 206 ? -12.062 18.078 2.307 1 98.31 206 LEU B CA 1
ATOM 3331 C C . LEU B 1 206 ? -11.898 18.859 1.013 1 98.31 206 LEU B C 1
ATOM 3333 O O . LEU B 1 206 ? -11.445 20.016 1.034 1 98.31 206 LEU B O 1
ATOM 3337 N N . ALA B 1 207 ? -12.188 18.219 -0.138 1 97.56 207 ALA B N 1
ATOM 3338 C CA . ALA B 1 207 ? -12.094 18.891 -1.434 1 97.56 207 ALA B CA 1
ATOM 3339 C C . ALA B 1 207 ? -12.945 20.156 -1.461 1 97.56 207 ALA B C 1
ATOM 3341 O O . ALA B 1 207 ? -12.508 21.188 -1.967 1 97.56 207 ALA B O 1
ATOM 3342 N N . ASP B 1 208 ? -14.148 20.047 -0.911 1 96.62 208 ASP B N 1
ATOM 3343 C CA . ASP B 1 208 ? -15.031 21.219 -0.836 1 96.62 208 ASP B CA 1
ATOM 3344 C C . ASP B 1 208 ? -14.398 22.328 -0.008 1 96.62 208 ASP B C 1
ATOM 3346 O O . ASP B 1 208 ? -14.453 23.5 -0.393 1 96.62 208 ASP B O 1
ATOM 3350 N N . LYS B 1 209 ? -13.852 22 1.032 1 96.75 209 LYS B N 1
ATOM 3351 C CA . LYS B 1 209 ? -13.211 22.984 1.905 1 96.75 209 LYS B CA 1
ATOM 3352 C C . LYS B 1 209 ? -12.023 23.641 1.212 1 96.75 209 LYS B C 1
ATOM 3354 O O . LYS B 1 209 ? -11.844 24.859 1.291 1 96.75 209 LYS B O 1
ATOM 3359 N N . LEU B 1 210 ? -11.172 22.859 0.559 1 97.44 210 LEU B N 1
ATOM 3360 C CA . LEU B 1 210 ? -10 23.375 -0.134 1 97.44 210 LEU B CA 1
ATOM 3361 C C . LEU B 1 210 ? -10.406 24.328 -1.254 1 97.44 210 LEU B C 1
ATOM 3363 O O . LEU B 1 210 ? -9.742 25.344 -1.483 1 97.44 210 LEU B O 1
ATOM 3367 N N . ASP B 1 211 ? -11.461 24 -1.901 1 94.31 211 ASP B N 1
ATOM 3368 C CA . ASP B 1 211 ? -11.977 24.891 -2.947 1 94.31 211 ASP B CA 1
ATOM 3369 C C . ASP B 1 211 ? -12.328 26.266 -2.385 1 94.31 211 ASP B C 1
ATOM 3371 O O . ASP B 1 211 ? -12.07 27.281 -3.021 1 94.31 211 ASP B O 1
ATOM 3375 N N . GLU B 1 212 ? -12.844 26.219 -1.254 1 92.94 212 GLU B N 1
ATOM 3376 C CA . GLU B 1 212 ? -13.227 27.469 -0.603 1 92.94 212 GLU B CA 1
ATOM 3377 C C . GLU B 1 212 ? -11.992 28.266 -0.167 1 92.94 212 GLU B C 1
ATOM 3379 O O . GLU B 1 212 ? -11.977 29.484 -0.27 1 92.94 212 GLU B O 1
ATOM 3384 N N . LEU B 1 213 ? -11.062 27.578 0.323 1 93.06 213 LEU B N 1
ATOM 3385 C CA . LEU B 1 213 ? -9.867 28.219 0.856 1 93.06 213 LEU B CA 1
ATOM 3386 C C . LEU B 1 213 ? -9.008 28.781 -0.268 1 93.06 213 LEU B C 1
ATOM 3388 O O . LEU B 1 213 ? -8.367 29.812 -0.105 1 93.06 213 LEU B O 1
ATOM 3392 N N . ILE B 1 214 ? -8.945 28.094 -1.387 1 89.44 214 ILE B N 1
ATOM 3393 C CA . ILE B 1 214 ? -8.039 28.469 -2.465 1 89.44 214 ILE B CA 1
ATOM 3394 C C . ILE B 1 214 ? -8.727 29.453 -3.404 1 89.44 214 ILE B C 1
ATOM 3396 O O . ILE B 1 214 ? -8.102 30.406 -3.895 1 89.44 214 ILE B O 1
ATOM 3400 N N . VAL B 1 215 ? -10.008 29.281 -3.84 1 70.31 215 VAL B N 1
ATOM 3401 C CA . VAL B 1 215 ? -10.719 30.203 -4.727 1 70.31 215 VAL B CA 1
ATOM 3402 C C . VAL B 1 215 ? -10.898 31.562 -4.035 1 70.31 215 VAL B C 1
ATOM 3404 O O . VAL B 1 215 ? -10.742 32.594 -4.664 1 70.31 215 VAL B O 1
ATOM 3407 N N . VAL B 1 216 ? -11.117 31.562 -2.814 1 58.03 216 VAL B N 1
ATOM 3408 C CA . VAL B 1 216 ? -11.367 32.844 -2.154 1 58.03 216 VAL B CA 1
ATOM 3409 C C . VAL B 1 216 ? -10.086 33.656 -2.107 1 58.03 216 VAL B C 1
ATOM 3411 O O . VAL B 1 216 ? -10.125 34.906 -2.191 1 58.03 216 VAL B O 1
ATOM 3414 N N . GLU B 1 217 ? -8.992 33.031 -1.996 1 53.62 217 GLU B N 1
ATOM 3415 C CA . GLU B 1 217 ? -7.789 33.844 -1.861 1 53.62 217 GLU B CA 1
ATOM 3416 C C . GLU B 1 217 ? -7.344 34.375 -3.213 1 53.62 217 GLU B C 1
ATOM 3418 O O . GLU B 1 217 ? -6.633 35.406 -3.271 1 53.62 217 GLU B O 1
ATOM 3423 N N . ASP B 1 218 ? -7.832 33.812 -4.348 1 50.94 218 ASP B N 1
ATOM 3424 C CA . ASP B 1 218 ? -7.449 34.438 -5.609 1 50.94 218 ASP B CA 1
ATOM 3425 C C . ASP B 1 218 ? -8.383 35.594 -5.957 1 50.94 218 ASP B C 1
ATOM 3427 O O . ASP B 1 218 ? -9.602 35.469 -5.809 1 50.94 218 ASP B O 1
#

InterPro domains:
  IPR013830 SGNH hydrolase-type esterase domain [PF13472] (42-200)
  IPR036514 SGNH hydrolase superfamily [G3DSA:3.40.50.1110] (3-216)